Protein AF-A0A7S3YNX7-F1 (afdb_monomer_lite)

Sequence (561 aa):
MAAKLLPLALAATAALAAPSLSRTASAARVAAAPQPAWPTFSQAGVAAKTKGRVPRGVQTRSTPVVDYNRKFWVGGNWKCNGDKKAISNLITGLNEGPQIDPDIEVVCAPPIVYMDKARNELRDDFQVAAQNVGLRGTGAFTGESSASMVKDAGGQWAILGHSERRHSSAIDESDKEVAMKVKQCIDNNIKVVLCVGETLDQRKEGKTFSVVTRQLLAVAMQVSPKYWADNIVIAYEPVWAIGTGKVASAEQAQEVHEHIRNWMTNALGPRTSQYVRVVYGGSVNINTARSLSKEQDIDGFLVGGASLDAQTFLRIINSKNEPKVELDKKAVARYVLATGAQFGIITTVLYAIQKAFDFYNQPVPILLVLGLFGFLSVRSRVFSLMDNSRPKPSNVDPAFSQRLMPKWTPPPVAFPVIWSLIAVLRTMASVTAFEFAGGRLLNPALLAMLAHLSIGDTWNTINNVERRMGTAVVGVLAVLASVVAVEFAFMKTSTLAGVLLAPSVVWIGIAAALVTQIYRINNPKDGTEPLWPVQGRASAELKLPFMKYLDRLRLKTPQRA

InterPro domains:
  IPR000652 Triosephosphate isomerase [PF00121] (73-319)
  IPR000652 Triosephosphate isomerase [PS51440] (71-319)
  IPR000652 Triosephosphate isomerase [PTHR21139] (69-320)
  IPR000652 Triosephosphate isomerase [TIGR00419] (74-310)
  IPR000652 Triosephosphate isomerase [cd00311] (72-318)
  IPR004307 TspO/MBR-related protein [PF03073] (393-519)
  IPR004307 TspO/MBR-related protein [cd15904] (406-519)
  IPR013785 Aldolase-type TIM barrel [G3DSA:3.20.20.70] (55-324)
  IPR020861 Triosephosphate isomerase, active site [PS00171] (235-245)
  IPR022896 Triosephosphate isomerase, bacterial/eukaryotic [MF_00147_B] (70-319)
  IPR035990 Triosephosphate isomerase superfamily [SSF51351] (68-319)
  IPR038330 TspO/MBR-related superfamily [G3DSA:1.20.1260.100] (368-523)

Organism: NCBI:txid91324

Secondary structure (DSSP, 8-state):
-----------------------------PPPPPPPPPP-------------PPPS-----PPP-------EEEEEE--S---HHHHHHHHHHHHTSPPPPTTEEEEEE--GGGHHHHHHHS-TTEEEEES---SSSSSS-TT---HHHHHHTT--EEEES-HHHHH-TTT---HHHHHHHHHHHHHHT-EEEEEE---HHHHHTT-HHHHHHHHHHHHHTTS-GGGHHHHEEEEE--GGGSSSS----HHHHHHHHHHHHHHHHHHH-HHHHHHSEEEE-S---HHHHHHHTTSTT--EEEESGGGGSHHHHHHHHGGGTPPP--B-HHHHHHHHHHHHHHHHHHHHHHHHHHHHHHHTT-PPPHHHHHHHHHHHHHHGGGG-SS--PPPPGGG--HHHHTPPPPTTPPPTTHHHHHHHHHHHHHHHHHHHHHHHTTS-TT-HHHHHHHHHHHHHHHHHIIIIIS--HHHHHHHHHHHHHHHHHHHHHHHHH-HHHHHHHHHHHHHHHHHHHHHHHHHHHHS-TT-SS-SS-BTTS--PPP--HHHHHHHHHHTTS----

Foldseek 3Di:
DDDDDDDYDDDDDDDDDDDDDDDDDDDDDDDDDDDDDDDDDDDDDDDDDDDDDDDPDDDPPPDPPPCLQAQFEEEEAADPDDDPVLVVVLQVLQQPDDQFDPSYQYEYEDAPVCQLVSQVRHDPSYAYEHADAFLDADDDDPPGHHLLNCVVSVHQAYEFPPPCQCPPPVHNDDLLSRLSRCLRNVVNNRAYAYEFEDEPVCVVVVNTLVRRLVSVVSNCVNDALVSQLPRYAYEYEHVNQAPVVDDDALVNVLVVLVSVLVSCCVSSNNVSSSRHAYAYEGADWLVRLLRNLPRPRHSAYHYYPLSSHSVRSSSSSCSNPDPPQDFPPVQVVLLVCQLVQLLVVLLVVLVVQQVVCVVVVHFDDLVVLLVSLLCCLVPSLLSTQWDLDADDPVPDDPVNVPQDFDPPPDDPVVVVVLSVLLSNLLSVLSSLLCVLVVRRCPDPLNSLVSSLSSLVSSLSCVCRPQNQLLLNLVSLVVNLVSLVVSLVSSCVSPVSSSVSSVSVNVVSVVVSVRSVVSCVVRAPPVCPRHNGDGPPGDHTDGHGSVVVVVVVVVVPPPPPD

pLDDT: mean 82.67, std 22.37, range [26.08, 98.88]

Radius of gyration: 36.92 Å; chains: 1; bounding box: 111×92×97 Å

Structure (mmCIF, N/CA/C/O backbone):
data_AF-A0A7S3YNX7-F1
#
_entry.id   AF-A0A7S3YNX7-F1
#
loop_
_atom_site.group_PDB
_atom_site.id
_atom_site.type_symbol
_atom_site.label_atom_id
_atom_site.label_alt_id
_atom_site.label_comp_id
_atom_site.label_asym_id
_atom_site.label_entity_id
_atom_site.label_seq_id
_atom_site.pdbx_PDB_ins_code
_atom_site.Cartn_x
_atom_site.Cartn_y
_atom_site.Cartn_z
_atom_site.occupancy
_atom_site.B_iso_or_equiv
_atom_site.auth_seq_id
_atom_site.auth_comp_id
_atom_site.auth_asym_id
_atom_site.auth_atom_id
_atom_site.pdbx_PDB_model_num
ATOM 1 N N . MET A 1 1 ? 55.742 -44.832 31.341 1.00 38.59 1 MET A N 1
ATOM 2 C CA . MET A 1 1 ? 54.966 -45.006 30.093 1.00 38.59 1 MET A CA 1
ATOM 3 C C . MET A 1 1 ? 54.640 -43.609 29.582 1.00 38.59 1 MET A C 1
ATOM 5 O O . MET A 1 1 ? 53.798 -42.956 30.168 1.00 38.59 1 MET A O 1
ATOM 9 N N . ALA A 1 2 ? 55.549 -42.964 28.842 1.00 31.80 2 ALA A N 1
ATOM 10 C CA . ALA A 1 2 ? 55.669 -43.016 27.374 1.00 31.80 2 ALA A CA 1
ATOM 11 C C . ALA A 1 2 ? 54.373 -42.547 26.681 1.00 31.80 2 ALA A C 1
ATOM 13 O O . ALA A 1 2 ? 53.333 -43.129 26.942 1.00 31.80 2 ALA A O 1
ATOM 14 N N . ALA A 1 3 ? 54.335 -41.568 25.777 1.00 32.44 3 ALA A N 1
ATOM 15 C CA . ALA A 1 3 ? 55.289 -40.589 25.242 1.00 32.44 3 ALA A CA 1
ATOM 16 C C . ALA A 1 3 ? 54.413 -39.577 24.438 1.00 32.44 3 ALA A C 1
ATOM 18 O O . ALA A 1 3 ? 53.399 -39.996 23.892 1.00 32.44 3 ALA A O 1
ATOM 19 N N . LYS A 1 4 ? 54.613 -38.251 24.556 1.00 33.66 4 LYS A N 1
ATOM 20 C CA . LYS A 1 4 ? 55.324 -37.352 23.600 1.00 33.66 4 LYS A CA 1
ATOM 21 C C . LYS A 1 4 ? 54.617 -37.167 22.237 1.00 33.66 4 LYS A C 1
ATOM 23 O O . LYS A 1 4 ? 54.075 -38.125 21.723 1.00 33.66 4 LYS A O 1
ATOM 28 N N . LEU A 1 5 ? 54.666 -36.054 21.501 1.00 32.50 5 LEU A N 1
ATOM 29 C CA . LEU A 1 5 ? 55.089 -34.647 21.616 1.00 32.50 5 LEU A CA 1
ATOM 30 C C . LEU A 1 5 ? 54.745 -34.013 20.235 1.00 32.50 5 LEU A C 1
ATOM 32 O O . LEU A 1 5 ? 54.734 -34.709 19.223 1.00 32.50 5 LEU A O 1
ATOM 36 N N . LEU A 1 6 ? 54.507 -32.699 20.216 1.00 28.42 6 LEU A N 1
ATOM 37 C CA . LEU A 1 6 ? 54.620 -31.740 19.085 1.00 28.42 6 LEU A CA 1
ATOM 38 C C . LEU A 1 6 ? 56.044 -31.781 18.414 1.00 28.42 6 LEU A C 1
ATOM 40 O O . LEU A 1 6 ? 56.896 -32.488 18.951 1.00 28.42 6 LEU A O 1
ATOM 44 N N . PRO A 1 7 ? 56.484 -30.871 17.498 1.00 57.91 7 PRO A N 1
ATOM 45 C CA . PRO A 1 7 ? 55.943 -30.234 16.266 1.00 57.91 7 PRO A CA 1
ATOM 46 C C . PRO A 1 7 ? 57.016 -30.018 15.125 1.00 57.91 7 PRO A C 1
ATOM 48 O O . PRO A 1 7 ? 58.156 -30.443 15.255 1.00 57.91 7 PRO A O 1
ATOM 51 N N . LEU A 1 8 ? 56.666 -29.209 14.098 1.00 29.67 8 LEU A N 1
ATOM 52 C CA . LEU A 1 8 ? 57.493 -28.209 13.353 1.00 29.67 8 LEU A CA 1
ATOM 53 C C . LEU A 1 8 ? 58.414 -28.582 12.147 1.00 29.67 8 LEU A C 1
ATOM 55 O O . LEU A 1 8 ? 59.317 -29.399 12.246 1.00 29.67 8 LEU A O 1
ATOM 59 N N . ALA A 1 9 ? 58.255 -27.751 11.093 1.00 27.28 9 ALA A N 1
ATOM 60 C CA . ALA A 1 9 ? 59.278 -27.016 10.310 1.00 27.28 9 ALA A CA 1
ATOM 61 C C . ALA A 1 9 ? 59.733 -27.467 8.890 1.00 27.28 9 ALA A C 1
ATOM 63 O O . ALA A 1 9 ? 60.279 -28.540 8.685 1.00 27.28 9 ALA A O 1
ATOM 64 N N . LEU A 1 10 ? 59.593 -26.484 7.977 1.00 26.67 10 LEU A N 1
ATOM 65 C CA . LEU A 1 10 ? 60.480 -25.990 6.899 1.00 26.67 10 LEU A CA 1
ATOM 66 C C . LEU A 1 10 ? 60.956 -26.868 5.713 1.00 26.67 10 LEU A C 1
ATOM 68 O O . LEU A 1 10 ? 61.770 -27.768 5.845 1.00 26.67 10 LEU A O 1
ATOM 72 N N . ALA A 1 11 ? 60.540 -26.405 4.523 1.00 30.30 11 ALA A N 1
ATOM 73 C CA . ALA A 1 11 ? 61.324 -26.038 3.330 1.00 30.30 11 ALA A CA 1
ATOM 74 C C . ALA A 1 11 ? 62.590 -26.832 2.931 1.00 30.30 11 ALA A C 1
ATOM 76 O O . ALA A 1 11 ? 63.620 -26.734 3.589 1.00 30.30 11 ALA A O 1
ATOM 77 N N . ALA A 1 12 ? 62.574 -27.394 1.712 1.00 28.41 12 ALA A N 1
ATOM 78 C CA . ALA A 1 12 ? 63.730 -27.404 0.809 1.00 28.41 12 ALA A CA 1
ATOM 79 C C . ALA A 1 12 ? 63.307 -27.597 -0.663 1.00 28.41 12 ALA A C 1
ATOM 81 O O . ALA A 1 12 ? 62.471 -28.426 -1.007 1.00 28.41 12 ALA A O 1
ATOM 82 N N . THR A 1 13 ? 63.922 -26.775 -1.504 1.00 29.58 13 THR A N 1
ATOM 83 C CA . THR A 1 13 ? 63.936 -26.677 -2.969 1.00 29.58 13 THR A CA 1
ATOM 84 C C . THR A 1 13 ? 64.523 -27.894 -3.694 1.00 29.58 13 THR A C 1
ATOM 86 O O . THR A 1 13 ? 65.543 -28.405 -3.246 1.00 29.58 13 THR A O 1
ATOM 89 N N . ALA A 1 14 ? 64.021 -28.221 -4.894 1.00 29.58 14 ALA A N 1
ATOM 90 C CA . ALA A 1 14 ? 64.854 -28.616 -6.043 1.00 29.58 14 ALA A CA 1
ATOM 91 C C . ALA A 1 14 ? 64.061 -28.566 -7.363 1.00 29.58 14 ALA A C 1
ATOM 93 O O . ALA A 1 14 ? 62.943 -29.062 -7.464 1.00 29.58 14 ALA A O 1
ATOM 94 N N . ALA A 1 15 ? 64.677 -27.930 -8.357 1.00 29.03 15 ALA A N 1
ATOM 95 C CA . ALA A 1 15 ? 64.214 -27.726 -9.720 1.00 29.03 15 ALA A CA 1
ATOM 96 C C . ALA A 1 15 ? 64.307 -28.994 -10.581 1.00 29.03 15 ALA A C 1
ATOM 98 O O . ALA A 1 15 ? 65.150 -29.842 -10.313 1.00 29.03 15 ALA A O 1
ATOM 99 N N . LEU A 1 16 ? 63.538 -29.050 -11.674 1.00 30.20 16 LEU A N 1
ATOM 100 C CA . LEU A 1 16 ? 63.909 -29.743 -12.913 1.00 30.20 16 LEU A CA 1
ATOM 101 C C . LEU A 1 16 ? 63.147 -29.134 -14.104 1.00 30.20 16 LEU A C 1
ATOM 103 O O . LEU A 1 16 ? 62.058 -28.583 -13.964 1.00 30.20 16 LEU A O 1
ATOM 107 N N . ALA A 1 17 ? 63.825 -29.155 -15.245 1.00 30.20 17 ALA A N 1
ATOM 108 C CA . ALA A 1 17 ? 63.699 -28.254 -16.378 1.00 30.20 17 ALA A CA 1
ATOM 109 C C . ALA A 1 17 ? 62.591 -28.610 -17.392 1.00 30.20 17 ALA A C 1
ATOM 111 O O . ALA A 1 17 ? 62.052 -29.712 -17.406 1.00 30.20 17 ALA A O 1
ATOM 112 N N . ALA A 1 18 ? 62.303 -27.633 -18.261 1.00 31.12 18 ALA A N 1
ATOM 113 C CA . ALA A 1 18 ? 61.386 -27.671 -19.405 1.00 31.12 18 ALA A CA 1
ATOM 114 C C . ALA A 1 18 ? 61.808 -28.677 -20.514 1.00 31.12 18 ALA A C 1
ATOM 116 O O . ALA A 1 18 ? 62.906 -29.232 -20.450 1.00 31.12 18 ALA A O 1
ATOM 117 N N . PRO A 1 19 ? 60.989 -28.868 -21.575 1.00 38.97 19 PRO A N 1
ATOM 118 C CA . PRO A 1 19 ? 61.094 -27.939 -22.702 1.00 38.97 19 PRO A CA 1
ATOM 119 C C . PRO A 1 19 ? 59.775 -27.537 -23.391 1.00 38.97 19 PRO A C 1
ATOM 121 O O . PRO A 1 19 ? 58.735 -28.185 -23.331 1.00 38.97 19 PRO A O 1
ATOM 124 N N . SER A 1 20 ? 59.916 -26.410 -24.080 1.00 30.67 20 SER A N 1
ATOM 125 C CA . SER A 1 20 ? 59.028 -25.703 -24.996 1.00 30.67 20 SER A CA 1
ATOM 126 C C . SER A 1 20 ? 58.493 -26.517 -26.177 1.00 30.67 20 SER A C 1
ATOM 128 O O . SER A 1 20 ? 59.260 -27.210 -26.843 1.00 30.67 20 SER A O 1
ATOM 130 N N . LEU A 1 21 ? 57.243 -26.247 -26.569 1.00 31.53 21 LEU A N 1
ATOM 131 C CA . LEU A 1 21 ? 56.793 -26.358 -27.959 1.00 31.53 21 LEU A CA 1
ATOM 132 C C . LEU A 1 21 ? 56.026 -25.096 -28.364 1.00 31.53 21 LEU A C 1
ATOM 134 O O . LEU A 1 21 ? 54.931 -24.810 -27.884 1.00 31.53 21 LEU A O 1
ATOM 138 N N . SER A 1 22 ? 56.651 -24.342 -29.260 1.00 30.77 22 SER A N 1
ATOM 139 C CA . SER A 1 22 ? 56.085 -23.238 -30.018 1.00 30.77 22 SER A CA 1
ATOM 140 C C . SER A 1 22 ? 55.166 -23.772 -31.122 1.00 30.77 22 SER A C 1
ATOM 142 O O . SER A 1 22 ? 55.531 -24.670 -31.881 1.00 30.77 22 SER A O 1
ATOM 144 N N . ARG A 1 23 ? 53.980 -23.177 -31.268 1.00 33.12 23 ARG A N 1
ATOM 145 C CA . ARG A 1 23 ? 53.246 -23.172 -32.539 1.00 33.12 23 ARG A CA 1
ATOM 146 C C . ARG A 1 23 ? 52.858 -21.745 -32.883 1.00 33.12 23 ARG A C 1
ATOM 148 O O . ARG A 1 23 ? 52.056 -21.109 -32.210 1.00 33.12 23 ARG A O 1
ATOM 155 N N . THR A 1 24 ? 53.491 -21.267 -33.941 1.00 32.78 24 THR A N 1
ATOM 156 C CA . THR A 1 24 ? 53.178 -20.060 -34.689 1.00 32.78 24 THR A CA 1
ATOM 157 C C . THR A 1 24 ? 51.847 -20.240 -35.421 1.00 32.78 24 THR A C 1
ATOM 159 O O . THR A 1 24 ? 51.632 -21.246 -36.094 1.00 32.78 24 THR A O 1
ATOM 162 N N . ALA A 1 25 ? 50.959 -19.251 -35.327 1.00 31.27 25 ALA A N 1
ATOM 163 C CA . ALA A 1 25 ? 49.842 -19.096 -36.250 1.00 31.27 25 ALA A CA 1
ATOM 164 C C . ALA A 1 25 ? 49.712 -17.618 -36.636 1.00 31.27 25 ALA A C 1
ATOM 166 O O . ALA A 1 25 ? 49.704 -16.722 -35.797 1.00 31.27 25 ALA A O 1
ATOM 167 N N . SER A 1 26 ? 49.702 -17.422 -37.949 1.00 28.83 26 SER A N 1
ATOM 168 C CA . SER A 1 26 ? 49.792 -16.183 -38.712 1.00 28.83 26 SER A CA 1
ATOM 169 C C . SER A 1 26 ? 48.706 -15.155 -38.369 1.00 28.83 26 SER A C 1
ATOM 171 O O . SER A 1 26 ? 47.518 -15.473 -38.351 1.00 28.83 26 SER A O 1
ATOM 173 N N . ALA A 1 27 ? 49.120 -13.903 -38.161 1.00 28.39 27 ALA A N 1
ATOM 174 C CA . ALA A 1 27 ? 48.239 -12.746 -38.065 1.00 28.39 27 ALA A CA 1
ATOM 175 C C . ALA A 1 27 ? 47.921 -12.212 -39.473 1.00 28.39 27 ALA A C 1
ATOM 177 O O . ALA A 1 27 ? 48.724 -11.501 -40.078 1.00 28.39 27 ALA A O 1
ATOM 178 N N . ALA A 1 28 ? 46.729 -12.520 -39.984 1.00 30.48 28 ALA A N 1
ATOM 179 C CA . ALA A 1 28 ? 46.165 -11.826 -41.137 1.00 30.48 28 ALA A CA 1
ATOM 180 C C . ALA A 1 28 ? 45.546 -10.495 -40.673 1.00 30.48 28 ALA A C 1
ATOM 182 O O . ALA A 1 28 ? 44.532 -10.469 -39.975 1.00 30.48 28 ALA A O 1
ATOM 183 N N . ARG A 1 29 ? 46.176 -9.375 -41.051 1.00 31.52 29 ARG A N 1
ATOM 184 C CA . ARG A 1 29 ? 45.621 -8.022 -40.908 1.00 31.52 29 ARG A CA 1
ATOM 185 C C . ARG A 1 29 ? 44.409 -7.874 -41.830 1.00 31.52 29 ARG A C 1
ATOM 187 O O . ARG A 1 29 ? 44.570 -7.859 -43.046 1.00 31.52 29 ARG A O 1
ATOM 194 N N . VAL A 1 30 ? 43.224 -7.686 -41.256 1.00 31.33 30 VAL A N 1
ATOM 195 C CA . VAL A 1 30 ? 42.068 -7.118 -41.964 1.00 31.33 30 VAL A CA 1
ATOM 196 C C . VAL A 1 30 ? 41.995 -5.638 -41.600 1.00 31.33 30 VAL A C 1
ATOM 198 O O . VAL A 1 30 ? 41.881 -5.280 -40.429 1.00 31.33 30 VAL A O 1
ATOM 201 N N . ALA A 1 31 ? 42.140 -4.782 -42.609 1.00 30.16 31 ALA A N 1
ATOM 202 C CA . ALA A 1 31 ? 42.066 -3.334 -42.482 1.00 30.16 31 ALA A CA 1
ATOM 203 C C . ALA A 1 31 ? 40.665 -2.898 -42.017 1.00 30.16 31 ALA A C 1
ATOM 205 O O . ALA A 1 31 ? 39.657 -3.292 -42.602 1.00 30.16 31 ALA A O 1
ATOM 206 N N . ALA A 1 32 ? 40.608 -2.075 -40.969 1.00 30.06 32 ALA A N 1
ATOM 207 C CA . ALA A 1 32 ? 39.379 -1.437 -40.519 1.00 30.06 32 ALA A CA 1
ATOM 208 C C . ALA A 1 32 ? 38.993 -0.306 -41.488 1.00 30.06 32 ALA A C 1
ATOM 210 O O . ALA A 1 32 ? 39.790 0.595 -41.745 1.00 30.06 32 ALA A O 1
ATOM 211 N N . ALA A 1 33 ? 37.770 -0.353 -42.016 1.00 32.75 33 ALA A N 1
ATOM 212 C CA . ALA A 1 33 ? 37.180 0.744 -42.779 1.00 32.75 33 ALA A CA 1
ATOM 213 C C . ALA A 1 33 ? 36.922 1.969 -41.869 1.00 32.75 33 ALA A C 1
ATOM 215 O O . ALA A 1 33 ? 36.599 1.789 -40.688 1.00 32.75 33 ALA A O 1
ATOM 216 N N . PRO A 1 34 ? 37.042 3.210 -42.379 1.00 30.83 34 PRO A N 1
ATOM 217 C CA . PRO A 1 34 ? 36.861 4.412 -41.571 1.00 30.83 34 PRO A CA 1
ATOM 218 C C . PRO A 1 34 ? 35.393 4.586 -41.148 1.00 30.83 34 PRO A C 1
ATOM 220 O O . PRO A 1 34 ? 34.471 4.451 -41.951 1.00 30.83 34 PRO A O 1
ATOM 223 N N . GLN A 1 35 ? 35.186 4.894 -39.866 1.00 34.47 35 GLN A N 1
ATOM 224 C CA . GLN A 1 35 ? 33.889 5.262 -39.286 1.00 34.47 35 GLN A CA 1
ATOM 225 C C . GLN A 1 35 ? 33.427 6.620 -39.856 1.00 34.47 35 GLN A C 1
ATOM 227 O O . GLN A 1 35 ? 34.245 7.543 -39.910 1.00 34.47 35 GLN A O 1
ATOM 232 N N . PRO A 1 36 ? 32.150 6.804 -40.239 1.00 30.03 36 PRO A N 1
ATOM 233 C CA . PRO A 1 36 ? 31.639 8.125 -40.585 1.00 30.03 36 PRO A CA 1
ATOM 234 C C . PRO A 1 36 ? 31.543 9.002 -39.327 1.00 30.03 36 PRO A C 1
ATOM 236 O O . PRO A 1 36 ? 31.086 8.561 -38.271 1.00 30.03 36 PRO A O 1
ATOM 239 N N . ALA A 1 37 ? 32.000 10.249 -39.442 1.00 30.44 37 ALA A N 1
ATOM 240 C CA . ALA A 1 37 ? 31.984 11.230 -38.365 1.00 30.44 37 ALA A CA 1
ATOM 241 C C . ALA A 1 37 ? 30.549 11.599 -37.944 1.00 30.44 37 ALA A C 1
ATOM 243 O O . ALA A 1 37 ? 29.666 11.798 -38.778 1.00 30.44 37 ALA A O 1
ATOM 244 N N . TRP A 1 38 ? 30.340 11.716 -36.632 1.00 26.08 38 TRP A N 1
ATOM 245 C CA . TRP A 1 38 ? 29.109 12.207 -36.014 1.00 26.08 38 TRP A CA 1
ATOM 246 C C . TRP A 1 38 ? 28.937 13.711 -36.295 1.00 26.08 38 TRP A C 1
ATOM 248 O O . TRP A 1 38 ? 29.883 14.463 -36.053 1.00 26.08 38 TRP A O 1
ATOM 258 N N . PRO A 1 39 ? 27.771 14.195 -36.762 1.00 28.27 39 PRO A N 1
ATOM 259 C CA . PRO A 1 39 ? 27.557 15.628 -36.928 1.00 28.27 39 PRO A CA 1
ATOM 260 C C . PRO A 1 39 ? 27.397 16.306 -35.560 1.00 28.27 39 PRO A C 1
ATOM 262 O O . PRO A 1 39 ? 26.488 15.995 -34.790 1.00 28.27 39 PRO A O 1
ATOM 265 N N . THR A 1 40 ? 28.275 17.262 -35.258 1.00 27.09 40 THR A N 1
ATOM 266 C CA . THR A 1 40 ? 28.111 18.194 -34.138 1.00 27.09 40 THR A CA 1
ATOM 267 C C . THR A 1 40 ? 27.060 19.237 -34.501 1.00 27.09 40 THR A C 1
ATOM 269 O O . THR A 1 40 ? 27.297 20.085 -35.360 1.00 27.09 40 THR A O 1
ATOM 272 N N . PHE A 1 41 ? 25.902 19.203 -33.843 1.00 29.27 41 PHE A N 1
ATOM 273 C CA . PHE A 1 41 ? 24.924 20.285 -33.945 1.00 29.27 41 PHE A CA 1
ATOM 274 C C . PHE A 1 41 ? 25.374 21.472 -33.087 1.00 29.27 41 PHE A C 1
ATOM 276 O O . PHE A 1 41 ? 25.408 21.392 -31.859 1.00 29.27 41 PHE A O 1
ATOM 283 N N . SER A 1 42 ? 25.724 22.581 -33.741 1.00 27.89 42 SER A N 1
ATOM 284 C CA . SER A 1 42 ? 25.973 23.865 -33.088 1.00 27.89 42 SER A CA 1
ATOM 285 C C . SER A 1 42 ? 24.655 24.482 -32.620 1.00 27.89 42 SER A C 1
ATOM 287 O O . SER A 1 42 ? 23.747 24.691 -33.426 1.00 27.89 42 SER A O 1
ATOM 289 N N . GLN A 1 43 ? 24.563 24.836 -31.339 1.00 33.00 43 GLN A N 1
ATOM 290 C CA . GLN A 1 43 ? 23.529 25.746 -30.855 1.00 33.00 43 GLN A CA 1
ATOM 291 C C . GLN A 1 43 ? 23.813 27.156 -31.385 1.00 33.00 43 GLN A C 1
ATOM 293 O O . GLN A 1 43 ? 24.715 27.834 -30.899 1.00 33.00 43 GLN A O 1
ATOM 298 N N . ALA A 1 44 ? 23.045 27.611 -32.371 1.00 27.25 44 ALA A N 1
ATOM 299 C CA . ALA A 1 44 ? 23.024 29.015 -32.759 1.00 27.25 44 ALA A CA 1
ATOM 300 C C . ALA A 1 44 ? 21.635 29.399 -33.278 1.00 27.25 44 ALA A C 1
ATOM 302 O O . ALA A 1 44 ? 21.158 28.828 -34.255 1.00 27.25 44 ALA A O 1
ATOM 303 N N . GLY A 1 45 ? 21.016 30.398 -32.639 1.00 26.20 45 GLY A N 1
ATOM 304 C CA . GLY A 1 45 ? 19.974 31.207 -33.273 1.00 26.20 45 GLY A CA 1
ATOM 305 C C . GLY A 1 45 ? 18.679 31.399 -32.487 1.00 26.20 45 GLY A C 1
ATOM 306 O O . GLY A 1 45 ? 17.629 30.961 -32.939 1.00 26.20 45 GLY A O 1
ATOM 307 N N . VAL A 1 46 ? 18.708 32.150 -31.381 1.00 29.77 46 VAL A N 1
ATOM 308 C CA . VAL A 1 46 ? 17.522 32.908 -30.938 1.00 29.77 46 VAL A CA 1
ATOM 309 C C . VAL A 1 46 ? 17.936 34.347 -30.661 1.00 29.77 46 VAL A C 1
ATOM 311 O O . VAL A 1 46 ? 18.381 34.680 -29.569 1.00 29.77 46 VAL A O 1
ATOM 314 N N . ALA A 1 47 ? 17.792 35.205 -31.670 1.00 31.31 47 ALA A N 1
ATOM 315 C CA . ALA A 1 47 ? 17.657 36.648 -31.491 1.00 31.31 47 ALA A CA 1
ATOM 316 C C . ALA A 1 47 ? 17.103 37.276 -32.778 1.00 31.31 47 ALA A C 1
ATOM 318 O O . ALA A 1 47 ? 17.853 37.650 -33.674 1.00 31.31 47 ALA A O 1
ATOM 319 N N . ALA A 1 48 ? 15.782 37.436 -32.858 1.00 29.20 48 ALA A N 1
ATOM 320 C CA . ALA A 1 48 ? 15.161 38.355 -33.806 1.00 29.20 48 ALA A CA 1
ATOM 321 C C . ALA A 1 48 ? 14.119 39.200 -33.066 1.00 29.20 48 ALA A C 1
ATOM 323 O O . ALA A 1 48 ? 13.039 38.737 -32.708 1.00 29.20 48 ALA A O 1
ATOM 324 N N . LYS A 1 49 ? 14.486 40.459 -32.803 1.00 33.38 49 LYS A N 1
ATOM 325 C CA . LYS A 1 49 ? 13.586 41.514 -32.329 1.00 33.38 49 LYS A CA 1
ATOM 326 C C . LYS A 1 49 ? 12.620 41.876 -33.455 1.00 33.38 49 LYS A C 1
ATOM 328 O O . LYS A 1 49 ? 13.065 42.322 -34.506 1.00 33.38 49 LYS A O 1
ATOM 333 N N . THR A 1 50 ? 11.319 41.825 -33.196 1.00 31.17 50 THR A N 1
ATOM 33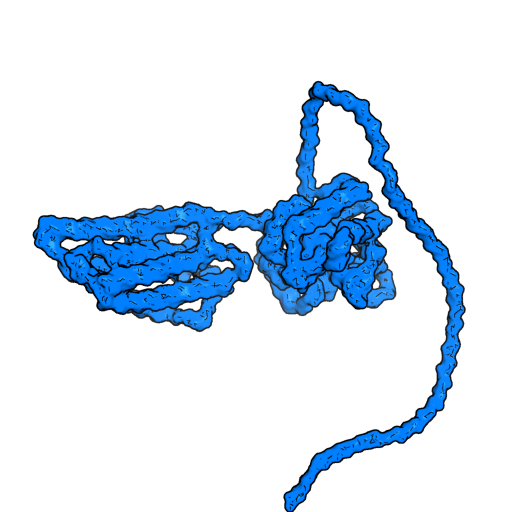4 C CA . THR A 1 50 ? 10.331 42.588 -33.970 1.00 31.17 50 THR A CA 1
ATOM 335 C C . THR A 1 50 ? 9.427 43.365 -33.017 1.00 31.17 50 THR A C 1
ATOM 337 O O . THR A 1 50 ? 8.742 42.816 -32.160 1.00 31.17 50 THR A O 1
ATOM 340 N N . LYS A 1 51 ? 9.484 44.697 -33.135 1.00 34.69 51 LYS A N 1
ATOM 341 C CA . LYS A 1 51 ? 8.523 45.627 -32.538 1.00 34.69 51 LYS A CA 1
ATOM 342 C C . LYS A 1 51 ? 7.282 45.625 -33.433 1.00 34.69 51 LYS A C 1
ATOM 344 O O . LYS A 1 51 ? 7.372 46.051 -34.579 1.00 34.69 51 LYS A O 1
ATOM 349 N N . GLY A 1 52 ? 6.145 45.176 -32.909 1.00 31.23 52 GLY A N 1
ATOM 350 C CA . GLY A 1 52 ? 4.858 45.187 -33.605 1.00 31.23 52 GLY A CA 1
ATOM 351 C C . GLY A 1 52 ? 3.709 45.356 -32.614 1.00 31.23 52 GLY A C 1
ATOM 352 O O . GLY A 1 52 ? 3.623 44.650 -31.617 1.00 31.23 52 GLY A O 1
ATOM 353 N N . ARG A 1 53 ? 2.871 46.357 -32.867 1.00 31.89 53 ARG A N 1
ATOM 354 C CA . ARG A 1 53 ? 1.760 46.849 -32.040 1.00 31.89 53 ARG A CA 1
ATOM 355 C C . ARG A 1 53 ? 0.626 45.808 -31.982 1.00 31.89 53 ARG A C 1
ATOM 357 O O . ARG A 1 53 ? 0.168 45.364 -33.028 1.00 31.89 53 ARG A O 1
ATOM 364 N N . VAL A 1 54 ? 0.160 45.445 -30.784 1.00 28.33 54 VAL A N 1
ATOM 365 C CA . VAL A 1 54 ? -0.936 44.474 -30.574 1.00 28.33 54 VAL A CA 1
ATOM 366 C C . VAL A 1 54 ? -2.301 45.154 -30.784 1.00 28.33 54 VAL A C 1
ATOM 368 O O . VAL A 1 54 ? -2.576 46.135 -30.087 1.00 28.33 54 VAL A O 1
ATOM 371 N N . PRO A 1 55 ? -3.188 44.666 -31.675 1.00 30.77 55 PRO A N 1
ATOM 372 C CA . PRO A 1 55 ? -4.587 45.074 -31.680 1.00 30.77 55 PRO A CA 1
ATOM 373 C C . PRO A 1 55 ? -5.372 44.289 -30.618 1.00 30.77 55 PRO A C 1
ATOM 375 O O . PRO A 1 55 ? -5.228 43.075 -30.476 1.00 30.77 55 PRO A O 1
ATOM 378 N N . ARG A 1 56 ? -6.211 44.995 -29.851 1.00 36.72 56 ARG A N 1
ATOM 379 C CA . ARG A 1 56 ? -7.144 44.398 -28.885 1.00 36.72 56 ARG A CA 1
ATOM 380 C C . ARG A 1 56 ? -8.280 43.700 -29.633 1.00 36.72 56 ARG A C 1
ATOM 382 O O . ARG A 1 56 ? -8.933 44.335 -30.453 1.00 36.72 56 ARG A O 1
ATOM 389 N N . GLY A 1 57 ? -8.558 42.449 -29.265 1.00 42.12 57 GLY A N 1
ATOM 390 C CA . GLY A 1 57 ? -9.807 41.767 -29.615 1.00 42.12 57 GLY A CA 1
ATOM 391 C C . GLY A 1 57 ? -9.638 40.520 -30.477 1.00 42.12 57 GLY A C 1
ATOM 392 O O . GLY A 1 57 ? -10.127 40.482 -31.597 1.00 42.12 57 GLY A O 1
ATOM 393 N N . VAL A 1 58 ? -9.012 39.474 -29.936 1.00 31.75 58 VAL A N 1
ATOM 394 C CA . VAL A 1 58 ? -9.247 38.097 -30.392 1.00 31.75 58 VAL A CA 1
ATOM 395 C C . VAL A 1 58 ? -9.476 37.262 -29.139 1.00 31.75 58 VAL A C 1
ATOM 397 O O . VAL A 1 58 ? -8.559 37.058 -28.348 1.00 31.75 58 VAL A O 1
ATOM 400 N N . GLN A 1 59 ? -10.720 36.834 -28.919 1.00 32.81 59 GLN A N 1
ATOM 401 C CA . GLN A 1 59 ? -11.014 35.789 -27.944 1.00 32.81 59 GLN A CA 1
ATOM 402 C C . GLN A 1 59 ? -10.257 34.537 -28.390 1.00 32.81 59 GLN A C 1
ATOM 404 O O . GLN A 1 59 ? -10.559 33.959 -29.434 1.00 32.81 59 GLN A O 1
ATOM 409 N N . THR A 1 60 ? -9.255 34.127 -27.618 1.00 29.33 60 THR A N 1
ATOM 410 C CA . THR A 1 60 ? -8.620 32.824 -27.793 1.00 29.33 60 THR A CA 1
ATOM 411 C C . THR A 1 60 ? -9.675 31.770 -27.487 1.00 29.33 60 THR A C 1
ATOM 413 O O . THR A 1 60 ? -9.993 31.530 -26.323 1.00 29.33 60 THR A O 1
ATOM 416 N N . ARG A 1 61 ? -10.246 31.155 -28.529 1.00 31.97 61 ARG A N 1
ATOM 417 C CA . ARG A 1 61 ? -10.892 29.850 -28.381 1.00 31.97 61 ARG A CA 1
ATOM 418 C C . ARG A 1 61 ? -9.847 28.938 -27.750 1.00 31.97 61 ARG A C 1
ATOM 420 O O . ARG A 1 61 ? -8.820 28.673 -28.372 1.00 31.97 61 ARG A O 1
ATOM 427 N N . SER A 1 62 ? -10.085 28.528 -26.509 1.00 31.89 62 SER A N 1
ATOM 428 C CA . SER A 1 62 ? -9.332 27.455 -25.879 1.00 31.89 62 SER A CA 1
ATOM 429 C C . SER A 1 62 ? -9.348 26.270 -26.837 1.00 31.89 62 SER A C 1
ATOM 431 O O . SER A 1 62 ? -10.408 25.804 -27.258 1.00 31.89 62 SER A O 1
ATOM 433 N N . THR A 1 63 ? -8.166 25.825 -27.254 1.00 29.30 63 THR A N 1
ATOM 434 C CA . THR A 1 63 ? -8.036 24.547 -27.944 1.00 29.30 63 THR A CA 1
ATOM 435 C C . THR A 1 63 ? -8.650 23.479 -27.042 1.00 29.30 63 THR A C 1
ATOM 437 O O . THR A 1 63 ? -8.339 23.468 -25.847 1.00 29.30 63 THR A O 1
ATOM 440 N N . PRO A 1 64 ? -9.537 22.611 -27.557 1.00 28.31 64 PRO A N 1
ATOM 441 C CA . PRO A 1 64 ? -10.087 21.535 -26.752 1.00 28.31 64 PRO A CA 1
ATOM 442 C C . PRO A 1 64 ? -8.919 20.676 -26.264 1.00 28.31 64 PRO A C 1
ATOM 444 O O . PRO A 1 64 ? -8.123 20.184 -27.067 1.00 28.31 64 PRO A O 1
ATOM 447 N N . VAL A 1 65 ? -8.788 20.544 -24.944 1.00 33.41 65 VAL A N 1
ATOM 448 C CA . VAL A 1 65 ? -7.905 19.554 -24.330 1.00 33.41 65 VAL A CA 1
ATOM 449 C C . VAL A 1 65 ? -8.514 18.204 -24.683 1.00 33.41 65 VAL A C 1
ATOM 451 O O . VAL A 1 65 ? -9.502 17.785 -24.088 1.00 33.41 65 VAL A O 1
ATOM 454 N N . VAL A 1 66 ? -7.995 17.570 -25.730 1.00 33.78 66 VAL A N 1
ATOM 455 C CA . VAL A 1 66 ? -8.270 16.158 -25.982 1.00 33.78 66 VAL A CA 1
ATOM 456 C C . VAL A 1 66 ? -7.631 15.409 -24.816 1.00 33.78 66 VAL A C 1
ATOM 458 O O . VAL A 1 66 ? -6.429 15.539 -24.588 1.00 33.78 66 VAL A O 1
ATOM 461 N N . ASP A 1 67 ? -8.443 14.701 -24.038 1.00 39.81 67 ASP A N 1
ATOM 462 C CA . ASP A 1 67 ? -7.966 13.860 -22.946 1.00 39.81 67 ASP A CA 1
ATOM 463 C C . ASP A 1 67 ? -7.249 12.644 -23.549 1.00 39.81 67 ASP A C 1
ATOM 465 O O . ASP A 1 67 ? -7.862 11.660 -23.968 1.00 39.81 67 ASP A O 1
ATOM 469 N N . TYR A 1 68 ? -5.932 12.761 -23.708 1.00 53.66 68 TYR A N 1
ATOM 470 C CA . TYR A 1 68 ? -5.077 11.669 -24.155 1.00 53.66 68 TYR A CA 1
ATOM 471 C C . TYR A 1 68 ? -4.868 10.717 -22.977 1.00 53.66 68 TYR A C 1
ATOM 473 O O . TYR A 1 68 ? -3.885 10.827 -22.241 1.00 53.66 68 TYR A O 1
ATOM 481 N N . ASN A 1 69 ? -5.822 9.808 -22.771 1.00 67.62 69 ASN A N 1
ATOM 482 C CA . ASN A 1 69 ? -5.814 8.925 -21.611 1.00 67.62 69 ASN A CA 1
ATOM 483 C C . ASN A 1 69 ? -4.712 7.855 -21.743 1.00 67.62 69 ASN A C 1
ATOM 485 O O . ASN A 1 69 ? -4.881 6.823 -22.399 1.00 67.62 69 ASN A O 1
ATOM 489 N N . ARG A 1 70 ? -3.551 8.115 -21.131 1.00 88.31 70 ARG A N 1
ATOM 490 C CA . ARG A 1 70 ? -2.482 7.126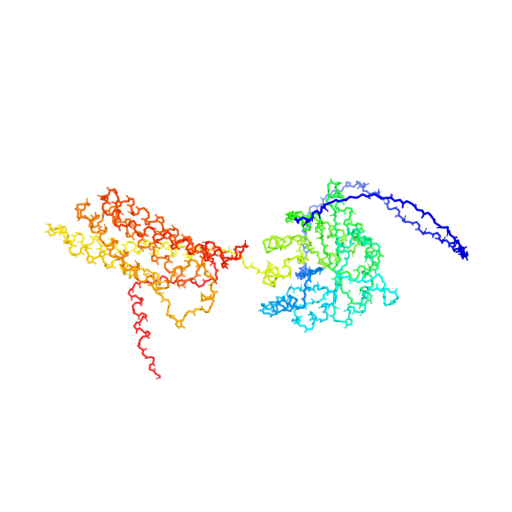 -20.955 1.00 88.31 70 ARG A CA 1
ATOM 491 C C . ARG A 1 70 ? -2.917 6.138 -19.878 1.00 88.31 70 ARG A C 1
ATOM 493 O O . ARG A 1 70 ? -3.013 6.500 -18.703 1.00 88.31 70 ARG A O 1
ATOM 500 N N . LYS A 1 71 ? -3.152 4.883 -20.276 1.00 91.50 71 LYS A N 1
ATOM 501 C CA . LYS A 1 71 ? -3.405 3.797 -19.319 1.00 91.50 71 LYS A CA 1
ATOM 502 C C . LYS A 1 71 ? -2.273 3.729 -18.306 1.00 91.50 71 LYS A C 1
ATOM 504 O O . LYS A 1 71 ? -1.099 3.805 -18.683 1.00 91.50 71 LYS A O 1
ATOM 509 N N . PHE A 1 72 ? -2.640 3.581 -17.038 1.00 95.25 72 PHE A N 1
ATOM 510 C CA . PHE A 1 72 ? -1.656 3.443 -15.974 1.00 95.25 72 PHE A CA 1
ATOM 511 C C . PHE A 1 72 ? -0.902 2.130 -16.180 1.00 95.25 72 PHE A C 1
ATOM 513 O O . PHE A 1 72 ? -1.517 1.122 -16.513 1.00 95.25 72 PHE A O 1
ATOM 520 N N . TRP A 1 73 ? 0.417 2.130 -16.035 1.00 97.44 73 TRP A N 1
ATOM 521 C CA . TRP A 1 73 ? 1.233 0.956 -16.343 1.00 97.44 73 TRP A CA 1
ATOM 522 C C . TRP A 1 73 ? 2.045 0.524 -15.128 1.00 97.44 73 TRP A C 1
ATOM 524 O O . TRP A 1 73 ? 2.778 1.325 -14.553 1.00 97.44 73 TRP A O 1
ATOM 534 N N . VAL A 1 74 ? 1.937 -0.742 -14.725 1.00 98.31 74 VAL A N 1
ATOM 535 C CA . VAL A 1 74 ? 2.653 -1.266 -13.555 1.00 98.31 74 VAL A CA 1
ATOM 536 C C . VAL A 1 74 ? 3.400 -2.546 -13.913 1.00 98.31 74 VAL A C 1
ATOM 538 O O . VAL A 1 74 ? 2.813 -3.601 -14.141 1.00 98.31 74 VAL A O 1
ATOM 541 N N . GLY A 1 75 ? 4.726 -2.453 -13.932 1.00 98.44 75 GLY A N 1
ATOM 542 C CA . GLY A 1 75 ? 5.640 -3.565 -14.147 1.00 98.44 75 GLY A CA 1
ATOM 543 C C . GLY A 1 75 ? 6.191 -4.112 -12.833 1.00 98.44 75 GLY A C 1
ATOM 544 O O . GLY A 1 75 ? 6.621 -3.340 -11.983 1.00 98.44 75 GLY A O 1
ATOM 545 N N . GLY A 1 76 ? 6.239 -5.430 -12.665 1.00 98.44 76 GLY A N 1
ATOM 546 C CA . GLY A 1 76 ? 6.941 -6.108 -11.575 1.00 98.44 76 GLY A CA 1
ATOM 547 C C . GLY A 1 76 ? 8.229 -6.746 -12.085 1.00 98.44 76 GLY A C 1
ATOM 548 O O . GLY A 1 76 ? 8.178 -7.809 -12.700 1.00 98.44 76 GLY A O 1
ATOM 549 N N . ASN A 1 77 ? 9.379 -6.114 -11.845 1.00 98.50 77 ASN A N 1
ATOM 550 C CA . ASN A 1 77 ? 10.689 -6.676 -12.167 1.00 98.50 77 ASN A CA 1
ATOM 551 C C . ASN A 1 77 ? 11.175 -7.572 -11.023 1.00 98.50 77 ASN A C 1
ATOM 553 O O . ASN A 1 77 ? 11.699 -7.083 -10.018 1.00 98.50 77 ASN A O 1
ATOM 557 N N . TRP A 1 78 ? 11.037 -8.890 -11.189 1.00 98.25 78 TRP A N 1
ATOM 558 C CA . TRP A 1 78 ? 11.428 -9.861 -10.162 1.00 98.25 78 TRP A CA 1
ATOM 559 C C . TRP A 1 78 ? 12.949 -9.995 -10.028 1.00 98.25 78 TRP A C 1
ATOM 561 O O . TRP A 1 78 ? 13.433 -10.539 -9.035 1.00 98.25 78 TRP A O 1
ATOM 571 N N . LYS A 1 79 ? 13.716 -9.455 -10.986 1.00 97.12 79 LYS A N 1
ATOM 572 C CA . LYS A 1 79 ? 15.181 -9.543 -11.062 1.00 97.12 79 LYS A CA 1
ATOM 573 C C . LYS A 1 79 ? 15.654 -10.996 -10.938 1.00 97.12 79 LYS A C 1
ATOM 575 O O . LYS A 1 79 ? 14.921 -11.920 -11.282 1.00 97.12 79 LYS A O 1
ATOM 580 N N . CYS A 1 80 ? 16.863 -11.217 -10.432 1.00 96.75 80 CYS A N 1
ATOM 581 C CA . CYS A 1 80 ? 17.401 -12.547 -10.155 1.00 96.75 80 CYS A CA 1
ATOM 582 C C . CYS A 1 80 ? 16.880 -13.099 -8.808 1.00 96.75 80 CYS A C 1
ATOM 584 O O . CYS A 1 80 ? 17.653 -13.275 -7.870 1.00 96.75 80 CYS A O 1
ATOM 586 N N . ASN A 1 81 ? 15.566 -13.322 -8.682 1.00 97.81 81 ASN A N 1
ATOM 587 C CA . ASN A 1 81 ? 14.949 -13.881 -7.471 1.00 97.81 81 ASN A CA 1
ATOM 588 C C . ASN A 1 81 ? 14.010 -15.050 -7.782 1.00 97.81 81 ASN A C 1
ATOM 590 O O . ASN A 1 81 ? 13.376 -15.102 -8.835 1.00 97.81 81 ASN A O 1
ATOM 594 N N . GLY A 1 82 ? 13.868 -15.935 -6.794 1.00 95.00 82 GLY A N 1
ATOM 595 C CA . GLY A 1 82 ? 12.866 -16.994 -6.772 1.00 95.00 82 GLY A CA 1
ATOM 596 C C . GLY A 1 82 ? 13.412 -18.397 -7.039 1.00 95.00 82 GLY A C 1
ATOM 597 O O . GLY A 1 82 ? 14.374 -18.611 -7.775 1.00 95.00 82 GLY A O 1
ATOM 598 N N . ASP A 1 83 ? 12.731 -19.366 -6.442 1.00 96.75 83 ASP A N 1
ATOM 599 C CA . ASP A 1 83 ? 12.778 -20.781 -6.796 1.00 96.75 83 ASP A CA 1
ATOM 600 C C . ASP A 1 83 ? 11.387 -21.229 -7.284 1.00 96.75 83 ASP A C 1
ATOM 602 O O . ASP A 1 83 ? 10.422 -20.461 -7.236 1.00 96.75 83 ASP A O 1
ATOM 606 N N . LYS A 1 84 ? 11.245 -22.483 -7.732 1.00 96.69 84 LYS A N 1
ATOM 607 C CA . LYS A 1 84 ? 9.951 -23.003 -8.218 1.00 96.69 84 LYS A CA 1
ATOM 608 C C . LYS A 1 84 ? 8.806 -22.799 -7.217 1.00 96.69 84 LYS A C 1
ATOM 610 O O . LYS A 1 84 ? 7.691 -22.490 -7.639 1.00 96.69 84 LYS A O 1
ATOM 615 N N . LYS A 1 85 ? 9.055 -22.973 -5.915 1.00 97.44 85 LYS A N 1
ATOM 616 C CA . LYS A 1 85 ? 8.036 -22.842 -4.866 1.00 97.44 85 LYS A CA 1
ATOM 617 C C . LYS A 1 85 ? 7.687 -21.375 -4.637 1.00 97.44 85 LYS A C 1
ATOM 619 O O . LYS A 1 85 ? 6.510 -21.037 -4.628 1.00 97.44 85 LYS A O 1
ATOM 624 N N . ALA A 1 86 ? 8.688 -20.508 -4.500 1.00 96.44 86 ALA A N 1
ATOM 625 C CA . ALA A 1 86 ? 8.488 -19.074 -4.317 1.00 96.44 86 ALA A CA 1
ATOM 626 C C . ALA A 1 86 ? 7.724 -18.453 -5.497 1.00 96.44 86 ALA A C 1
ATOM 628 O O . ALA A 1 86 ? 6.766 -17.717 -5.279 1.00 96.44 86 ALA A O 1
ATOM 629 N N . ILE A 1 87 ? 8.085 -18.814 -6.733 1.00 98.06 87 ILE A N 1
ATOM 630 C CA . ILE A 1 87 ? 7.398 -18.354 -7.946 1.00 98.06 87 ILE A CA 1
ATOM 631 C C . ILE A 1 87 ? 5.954 -18.867 -7.991 1.00 98.06 87 ILE A C 1
ATOM 633 O O . ILE A 1 87 ? 5.047 -18.088 -8.263 1.00 98.06 87 ILE A O 1
ATOM 637 N N . SER A 1 88 ? 5.715 -20.145 -7.666 1.00 97.56 88 SER A N 1
ATOM 638 C CA . SER A 1 88 ? 4.349 -20.698 -7.623 1.00 97.56 88 SER A CA 1
ATOM 639 C C . SER A 1 88 ? 3.483 -19.991 -6.576 1.00 97.56 88 SER A C 1
ATOM 641 O O . SER A 1 88 ? 2.333 -19.659 -6.851 1.00 97.56 88 SER A O 1
ATOM 643 N N . ASN A 1 89 ? 4.039 -19.711 -5.394 1.00 96.62 89 ASN A N 1
ATOM 644 C CA . ASN A 1 89 ? 3.338 -18.983 -4.338 1.00 96.62 89 ASN A CA 1
ATOM 645 C C . ASN A 1 89 ? 3.018 -17.541 -4.756 1.00 96.62 89 ASN A C 1
ATOM 647 O O . ASN A 1 89 ? 1.914 -17.067 -4.503 1.00 96.62 89 ASN A O 1
ATOM 651 N N . LEU A 1 90 ? 3.966 -16.855 -5.405 1.00 97.94 90 LEU A N 1
ATOM 652 C CA . LEU A 1 90 ? 3.765 -15.500 -5.913 1.00 97.94 90 LEU A CA 1
ATOM 653 C C . LEU A 1 90 ? 2.649 -15.469 -6.962 1.00 97.94 90 LEU A C 1
ATOM 655 O O . LEU A 1 90 ? 1.710 -14.694 -6.815 1.00 97.94 90 LEU A O 1
ATOM 659 N N . ILE A 1 91 ? 2.705 -16.349 -7.966 1.00 98.50 91 ILE A N 1
ATOM 660 C CA . ILE A 1 91 ? 1.672 -16.465 -9.008 1.00 98.50 91 ILE A CA 1
ATOM 661 C C . ILE A 1 91 ? 0.307 -16.784 -8.392 1.00 98.50 91 ILE A C 1
ATOM 663 O O . ILE A 1 91 ? -0.675 -16.122 -8.716 1.00 98.50 91 ILE A O 1
ATOM 667 N N . THR A 1 92 ? 0.246 -17.741 -7.460 1.00 97.44 92 THR A N 1
ATOM 668 C CA . THR A 1 92 ? -1.001 -18.097 -6.760 1.00 97.44 92 THR A CA 1
ATOM 669 C C . THR A 1 92 ? -1.594 -16.878 -6.059 1.00 97.44 92 THR A C 1
ATOM 671 O O . THR A 1 92 ? -2.754 -16.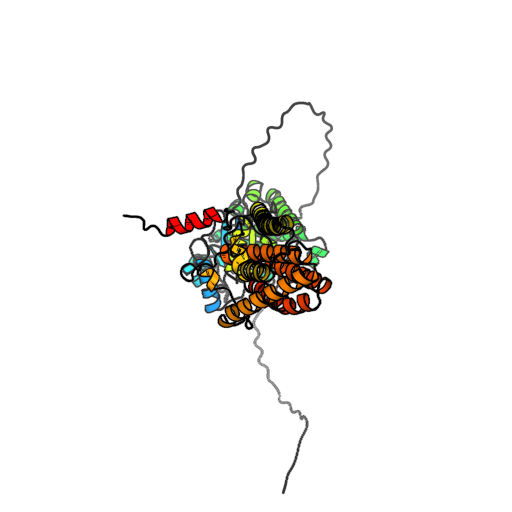549 -6.284 1.00 97.44 92 THR A O 1
ATOM 674 N N . GLY A 1 93 ? -0.786 -16.144 -5.289 1.00 92.00 93 GLY A N 1
ATOM 675 C CA . GLY A 1 93 ? -1.250 -14.944 -4.597 1.00 92.00 93 GLY A CA 1
ATOM 676 C C . GLY A 1 93 ? -1.701 -13.822 -5.542 1.00 92.00 93 GLY A C 1
ATOM 677 O O . GLY A 1 93 ? -2.635 -13.095 -5.213 1.00 92.00 93 GLY A O 1
ATOM 678 N N . LEU A 1 94 ? -1.068 -13.675 -6.713 1.00 95.75 94 LEU A N 1
ATOM 679 C CA . LEU A 1 94 ? -1.503 -12.718 -7.739 1.00 95.75 94 LEU A CA 1
ATOM 680 C C . LEU A 1 94 ? -2.846 -13.135 -8.357 1.00 95.75 94 LEU A C 1
ATOM 682 O O . LEU A 1 94 ? -3.737 -12.300 -8.512 1.00 95.75 94 LEU A O 1
ATOM 686 N N . ASN A 1 95 ? -3.021 -14.426 -8.639 1.00 96.50 95 ASN A N 1
ATOM 687 C CA . ASN A 1 95 ? -4.245 -14.984 -9.212 1.00 96.50 95 ASN A CA 1
ATOM 688 C C . ASN A 1 95 ? -5.436 -14.970 -8.240 1.00 96.50 95 ASN A C 1
ATOM 690 O O . ASN A 1 95 ? -6.574 -14.837 -8.689 1.00 96.50 95 ASN A O 1
ATOM 694 N N . GLU A 1 96 ? -5.190 -15.093 -6.934 1.00 93.19 96 GLU A N 1
ATOM 695 C CA . GLU A 1 96 ? -6.200 -14.966 -5.871 1.00 93.19 96 GLU A CA 1
ATOM 696 C C . GLU A 1 96 ? -6.616 -13.505 -5.611 1.00 93.19 96 GLU A C 1
ATOM 698 O O . GLU A 1 96 ? -7.625 -13.249 -4.951 1.00 93.19 96 GLU A O 1
ATOM 703 N N . GLY A 1 97 ? -5.851 -12.535 -6.126 1.00 85.25 97 GLY A N 1
ATOM 704 C CA . GLY A 1 97 ? -6.160 -11.111 -6.032 1.00 85.25 97 GLY A CA 1
ATOM 705 C C . GLY A 1 97 ? -7.420 -10.700 -6.804 1.00 85.25 97 GLY A C 1
ATOM 706 O O . GLY A 1 97 ? -7.929 -11.459 -7.630 1.00 85.25 97 GLY A O 1
ATOM 707 N N . PRO A 1 98 ? -7.930 -9.472 -6.601 1.00 86.94 98 PRO A N 1
ATOM 708 C CA . PRO A 1 98 ? -9.025 -8.949 -7.417 1.00 86.94 98 PRO A CA 1
ATOM 709 C C . PRO A 1 98 ? -8.627 -8.868 -8.901 1.00 86.94 98 PRO A C 1
ATOM 711 O O . PRO A 1 98 ? -7.440 -8.853 -9.237 1.00 86.94 98 PRO A O 1
ATOM 714 N N . GLN A 1 99 ? -9.620 -8.819 -9.791 1.00 89.94 99 GLN A N 1
ATOM 715 C CA . GLN A 1 99 ? -9.394 -8.520 -11.210 1.00 89.94 99 GLN A CA 1
ATOM 716 C C . GLN A 1 99 ? -8.739 -7.147 -11.360 1.00 89.94 99 GLN A C 1
ATOM 718 O O . GLN A 1 99 ? -9.099 -6.211 -10.639 1.00 89.94 99 GLN A O 1
ATOM 723 N N . ILE A 1 100 ? -7.775 -7.039 -12.274 1.00 92.06 100 ILE A N 1
ATOM 724 C CA . ILE A 1 100 ? -7.124 -5.762 -12.554 1.00 92.06 100 ILE A CA 1
ATOM 725 C C . ILE A 1 100 ? -8.101 -4.843 -13.296 1.00 92.06 100 ILE A C 1
ATOM 727 O O . ILE A 1 100 ? -8.822 -5.271 -14.197 1.00 92.06 100 ILE A O 1
ATOM 731 N N . ASP A 1 101 ? -8.133 -3.570 -12.897 1.00 90.00 101 ASP A N 1
ATOM 732 C CA . ASP A 1 101 ? -8.902 -2.540 -13.592 1.00 90.00 101 ASP A CA 1
ATOM 733 C C . ASP A 1 101 ? -8.453 -2.456 -15.071 1.00 90.00 101 ASP A C 1
ATOM 735 O O . ASP A 1 101 ? -7.254 -2.311 -15.321 1.00 90.00 101 ASP A O 1
ATOM 739 N N . PRO A 1 102 ? -9.369 -2.523 -16.057 1.00 89.75 102 PRO A N 1
ATOM 740 C CA . PRO A 1 102 ? -9.036 -2.432 -17.482 1.00 89.75 102 PRO A CA 1
ATOM 741 C C . PRO A 1 102 ? -8.257 -1.174 -17.908 1.00 89.75 102 PRO A C 1
ATOM 743 O O . PRO A 1 102 ? -7.640 -1.175 -18.985 1.00 89.75 102 PRO A O 1
ATOM 746 N N . ASP A 1 103 ? -8.274 -0.108 -17.105 1.00 89.94 103 ASP A N 1
ATOM 747 C CA . ASP A 1 103 ? -7.495 1.118 -17.323 1.00 89.94 103 ASP A CA 1
ATOM 748 C C . ASP A 1 103 ? -6.046 1.029 -16.804 1.00 89.94 103 ASP A C 1
ATOM 750 O O . ASP A 1 103 ? -5.262 1.977 -16.960 1.00 89.94 103 ASP A O 1
ATOM 754 N N . ILE A 1 104 ? -5.665 -0.122 -16.240 1.00 94.81 104 ILE A N 1
ATOM 755 C CA . ILE A 1 104 ? -4.321 -0.429 -15.755 1.00 94.81 104 ILE A CA 1
ATOM 756 C C . ILE A 1 104 ? -3.737 -1.609 -16.542 1.00 94.81 104 ILE A C 1
ATOM 758 O O . ILE A 1 104 ? -4.295 -2.700 -16.581 1.00 94.81 104 ILE A O 1
ATOM 762 N N . GLU A 1 105 ? -2.578 -1.406 -17.166 1.00 96.81 105 GLU A N 1
ATOM 763 C CA . GLU A 1 105 ? -1.812 -2.473 -17.814 1.00 96.81 105 GLU A CA 1
ATOM 764 C C . GLU A 1 105 ? -0.738 -2.995 -16.854 1.00 96.81 105 GLU A C 1
ATOM 766 O O . GLU A 1 105 ? 0.103 -2.230 -16.377 1.00 96.81 105 GLU A O 1
ATOM 771 N N . VAL A 1 106 ? -0.758 -4.300 -16.574 1.00 98.31 106 VAL A N 1
ATOM 772 C CA . VAL A 1 106 ? 0.164 -4.937 -15.625 1.00 98.31 106 VAL A CA 1
ATOM 773 C C . VAL A 1 106 ? 1.076 -5.926 -16.339 1.00 98.31 106 VAL A C 1
ATOM 775 O O . VAL A 1 106 ? 0.622 -6.757 -17.128 1.00 98.31 106 VAL A O 1
ATOM 778 N N . VAL A 1 107 ? 2.375 -5.849 -16.045 1.00 98.69 107 VAL A N 1
ATOM 779 C CA . VAL A 1 107 ? 3.407 -6.699 -16.653 1.00 98.69 107 VAL A CA 1
ATOM 780 C C . VAL A 1 107 ? 4.283 -7.331 -15.571 1.00 98.69 107 VAL A C 1
ATOM 782 O O . VAL A 1 107 ? 4.860 -6.627 -14.750 1.00 98.69 107 VAL A O 1
ATOM 785 N N . CYS A 1 108 ? 4.450 -8.651 -15.571 1.00 98.75 108 CYS A N 1
ATOM 786 C CA . CYS A 1 108 ? 5.368 -9.358 -14.673 1.00 98.75 108 CYS A CA 1
ATOM 787 C C . CYS A 1 108 ? 6.621 -9.808 -15.434 1.00 98.75 108 CYS A C 1
ATOM 789 O O . CYS A 1 108 ? 6.515 -10.455 -16.473 1.00 98.75 108 CYS A O 1
ATOM 791 N N . ALA A 1 109 ? 7.809 -9.495 -14.915 1.00 98.69 109 ALA A N 1
ATOM 792 C CA . ALA A 1 109 ? 9.089 -9.868 -15.513 1.00 98.69 109 ALA A CA 1
ATOM 793 C C . ALA A 1 109 ? 9.833 -10.897 -14.640 1.00 98.69 109 ALA A C 1
ATOM 795 O O . ALA A 1 109 ? 10.658 -10.503 -13.805 1.00 98.69 109 ALA A O 1
ATOM 796 N N . PRO A 1 110 ? 9.554 -12.205 -14.789 1.00 98.44 110 PRO A N 1
ATOM 797 C CA . PRO A 1 110 ? 10.297 -13.270 -14.113 1.00 98.44 110 PRO A CA 1
ATOM 798 C C . PRO A 1 110 ? 11.722 -13.447 -14.670 1.00 98.44 110 PRO A C 1
ATOM 800 O O . PRO A 1 110 ? 11.994 -13.051 -15.807 1.00 98.44 110 PRO A O 1
ATOM 803 N N . PRO A 1 111 ? 12.635 -14.116 -13.932 1.00 98.38 111 PRO A N 1
ATOM 804 C CA . PRO A 1 111 ? 13.816 -14.724 -14.544 1.00 98.38 111 PRO A CA 1
ATOM 805 C C . PRO A 1 111 ? 13.420 -15.599 -15.740 1.00 98.38 111 PRO A C 1
ATOM 807 O O . PRO A 1 111 ? 12.417 -16.310 -15.674 1.00 98.38 111 PRO A O 1
ATOM 810 N N . ILE A 1 112 ? 14.230 -15.610 -16.804 1.00 97.25 112 ILE A N 1
ATOM 811 C CA . ILE A 1 112 ? 13.877 -16.274 -18.074 1.00 97.25 112 ILE A CA 1
ATOM 812 C C . ILE A 1 112 ? 13.522 -17.763 -17.907 1.00 97.25 112 ILE A C 1
ATOM 814 O O . ILE A 1 112 ? 12.613 -18.263 -18.561 1.00 97.25 112 ILE A O 1
ATOM 818 N N . VAL A 1 113 ? 14.162 -18.449 -16.954 1.00 97.44 113 VAL A N 1
ATOM 819 C CA . VAL A 1 113 ? 13.917 -19.865 -16.621 1.00 97.44 113 VAL A CA 1
ATOM 820 C C . VAL A 1 113 ? 12.525 -20.142 -16.035 1.00 97.44 113 VAL A C 1
ATOM 822 O O . VAL A 1 113 ? 12.105 -21.294 -15.980 1.00 97.44 113 VAL A O 1
ATOM 825 N N . TYR A 1 114 ? 11.812 -19.105 -15.589 1.00 97.88 114 TYR A N 1
ATOM 826 C CA . TYR A 1 114 ? 10.450 -19.188 -15.056 1.00 97.88 114 TYR A CA 1
ATOM 827 C C . TYR A 1 114 ? 9.422 -18.472 -15.941 1.00 97.88 114 TYR A C 1
ATOM 829 O O . TYR A 1 114 ? 8.257 -18.390 -15.558 1.00 97.88 114 TYR A O 1
ATOM 837 N N . MET A 1 115 ? 9.826 -17.949 -17.102 1.00 96.50 115 MET A N 1
ATOM 838 C CA . MET A 1 115 ? 8.953 -17.144 -17.958 1.00 96.50 115 MET A CA 1
ATOM 839 C C . MET A 1 115 ? 7.787 -17.953 -18.530 1.00 96.50 115 MET A C 1
ATOM 841 O O . MET A 1 115 ? 6.648 -17.513 -18.417 1.00 96.50 115 MET A O 1
ATOM 845 N N . ASP A 1 116 ? 8.058 -19.150 -19.057 1.00 95.25 116 ASP A N 1
ATOM 846 C CA . ASP A 1 116 ? 7.024 -20.055 -19.576 1.00 95.25 116 ASP A CA 1
ATOM 847 C C . ASP A 1 116 ? 6.017 -20.445 -18.479 1.00 95.25 116 ASP A C 1
ATOM 849 O O . ASP A 1 116 ? 4.808 -20.301 -18.645 1.00 95.25 116 ASP A O 1
ATOM 853 N N . LYS A 1 117 ? 6.513 -20.801 -17.285 1.00 96.94 117 LYS A N 1
ATOM 854 C CA . LYS A 1 117 ? 5.662 -21.059 -16.113 1.00 96.94 117 LYS A CA 1
ATOM 855 C C . LYS A 1 117 ? 4.782 -19.853 -15.771 1.00 96.94 117 LYS A C 1
ATOM 857 O O . LYS A 1 117 ? 3.583 -20.013 -15.572 1.00 96.94 117 LYS A O 1
ATOM 862 N N . ALA A 1 118 ? 5.361 -18.654 -15.697 1.00 97.38 118 ALA A N 1
ATOM 863 C CA . ALA A 1 118 ? 4.610 -17.442 -15.387 1.00 97.38 118 ALA A CA 1
ATOM 864 C C . ALA A 1 118 ? 3.543 -17.152 -16.447 1.00 97.38 118 ALA A C 1
ATOM 866 O O . ALA A 1 118 ? 2.422 -16.810 -16.092 1.00 97.38 118 ALA A O 1
ATOM 867 N N . ARG A 1 119 ? 3.861 -17.328 -17.733 1.00 97.19 119 ARG A N 1
ATOM 868 C CA . ARG A 1 119 ? 2.900 -17.105 -18.815 1.00 97.19 119 ARG A CA 1
ATOM 869 C C . ARG A 1 119 ? 1.744 -18.104 -18.778 1.00 97.19 119 ARG A C 1
ATOM 871 O O . ARG A 1 119 ? 0.607 -17.691 -18.987 1.00 97.19 119 ARG A O 1
ATOM 878 N N . ASN A 1 120 ? 2.022 -19.371 -18.488 1.00 97.38 120 ASN A N 1
ATOM 879 C CA . ASN A 1 120 ? 1.008 -20.425 -18.464 1.00 97.38 120 ASN A CA 1
ATOM 880 C C . ASN A 1 120 ? 0.123 -20.397 -17.209 1.00 97.38 120 ASN A C 1
ATOM 882 O O . ASN A 1 120 ? -0.996 -20.900 -17.246 1.00 97.38 120 ASN A O 1
ATOM 886 N N . GLU A 1 121 ? 0.610 -19.840 -16.096 1.00 98.00 121 GLU A N 1
ATOM 887 C CA . GLU A 1 121 ? -0.106 -19.890 -14.816 1.00 98.00 121 GLU A CA 1
ATOM 888 C C . GLU A 1 121 ? -0.675 -18.545 -14.354 1.00 98.00 121 GLU A C 1
ATOM 890 O O . GLU A 1 121 ? -1.603 -18.551 -13.549 1.00 98.00 121 GLU A O 1
ATOM 895 N N . LEU A 1 122 ? -0.165 -17.398 -14.816 1.00 98.06 122 LEU A N 1
ATOM 896 C CA . LEU A 1 122 ? -0.787 -16.100 -14.528 1.00 98.06 122 LEU A CA 1
ATOM 897 C C . LEU A 1 122 ? -2.074 -15.924 -15.339 1.00 98.06 122 LEU A C 1
ATOM 899 O O . LEU A 1 122 ? -2.131 -16.287 -16.514 1.00 98.06 122 LEU A O 1
ATOM 903 N N . ARG A 1 123 ? -3.077 -15.287 -14.725 1.00 96.69 123 ARG A N 1
ATOM 904 C CA . ARG A 1 123 ? -4.302 -14.853 -15.414 1.00 96.69 123 ARG A CA 1
ATOM 905 C C . ARG A 1 123 ? -4.000 -13.950 -16.621 1.00 96.69 123 ARG A C 1
ATOM 907 O O . ARG A 1 123 ? -2.964 -13.285 -16.688 1.00 96.69 123 ARG A O 1
ATOM 914 N N . ASP A 1 124 ? -4.954 -13.870 -17.543 1.00 95.19 124 ASP A N 1
ATOM 915 C CA . ASP A 1 124 ? -4.819 -13.107 -18.792 1.00 95.19 124 ASP A CA 1
ATOM 916 C C . ASP A 1 124 ? -4.745 -11.582 -18.591 1.00 95.19 124 ASP A C 1
ATOM 918 O O . ASP A 1 124 ? -4.254 -10.869 -19.466 1.00 95.19 124 ASP A O 1
ATOM 922 N N . ASP A 1 125 ? -5.178 -11.073 -17.432 1.00 95.50 125 ASP A N 1
ATOM 923 C CA . ASP A 1 125 ? -5.029 -9.664 -17.046 1.00 95.50 125 ASP A CA 1
ATOM 924 C C . ASP A 1 125 ? -3.583 -9.290 -16.649 1.00 95.50 125 ASP A C 1
ATOM 926 O O . ASP A 1 125 ? -3.265 -8.106 -16.521 1.00 95.50 125 ASP A O 1
ATOM 930 N N . PHE A 1 126 ? -2.678 -10.273 -16.548 1.00 98.12 126 PHE A N 1
ATOM 931 C CA . PHE A 1 126 ? -1.235 -10.070 -16.411 1.00 98.12 126 PHE A CA 1
ATOM 932 C C . PHE A 1 126 ? -0.497 -10.407 -17.712 1.00 98.12 126 PHE A C 1
ATOM 934 O O . PHE A 1 126 ? -0.552 -11.525 -18.235 1.00 98.12 126 PHE A O 1
ATOM 941 N N . GLN A 1 127 ? 0.291 -9.459 -18.214 1.00 98.31 127 GLN A N 1
ATOM 942 C CA . GLN A 1 127 ? 1.241 -9.701 -19.302 1.00 98.31 127 GLN A CA 1
ATOM 943 C C . GLN A 1 127 ? 2.604 -10.135 -18.748 1.00 98.31 127 GLN A C 1
ATOM 945 O O . GLN A 1 127 ? 2.917 -9.903 -17.581 1.00 98.31 127 GLN A O 1
ATOM 950 N N . VAL A 1 128 ? 3.433 -10.764 -19.581 1.00 98.56 128 VAL A N 1
ATOM 951 C CA . VAL A 1 128 ? 4.747 -11.285 -19.185 1.00 98.56 128 VAL A CA 1
ATOM 952 C C . VAL A 1 128 ? 5.856 -10.621 -19.995 1.00 98.56 128 VAL A C 1
ATOM 954 O O . VAL A 1 128 ? 5.752 -10.440 -21.211 1.00 98.56 128 VAL A O 1
ATOM 957 N N . ALA A 1 129 ? 6.926 -10.254 -19.294 1.00 98.69 129 ALA A N 1
ATOM 958 C CA . ALA A 1 129 ? 8.125 -9.644 -19.843 1.00 98.69 129 ALA A CA 1
ATOM 959 C C . ALA A 1 129 ? 9.354 -10.539 -19.659 1.00 98.69 129 ALA A C 1
ATOM 961 O O . ALA A 1 129 ? 9.558 -11.118 -18.593 1.00 98.69 129 ALA A O 1
ATOM 962 N N . ALA A 1 130 ? 10.251 -10.545 -20.642 1.00 98.56 130 ALA A N 1
ATOM 963 C CA . ALA A 1 130 ? 11.634 -10.942 -20.404 1.00 98.56 130 ALA A CA 1
ATOM 964 C C . ALA A 1 130 ? 12.400 -9.812 -19.689 1.00 98.56 130 ALA A C 1
ATOM 966 O O . ALA A 1 130 ? 12.193 -8.631 -19.968 1.00 98.56 130 ALA A O 1
ATOM 967 N N . GLN A 1 131 ? 13.333 -10.154 -18.797 1.00 98.50 131 GLN A N 1
ATOM 968 C CA . GLN A 1 131 ? 14.185 -9.160 -18.119 1.00 98.50 131 GLN A CA 1
ATOM 969 C C . GLN A 1 131 ? 15.342 -8.636 -18.990 1.00 98.50 131 GLN A C 1
ATOM 971 O O . GLN A 1 131 ? 16.013 -7.679 -18.608 1.00 98.50 131 GLN A O 1
ATOM 976 N N . ASN A 1 132 ? 15.618 -9.293 -20.119 1.00 98.38 132 ASN A N 1
ATOM 977 C CA . ASN A 1 132 ? 16.596 -8.887 -21.125 1.00 98.38 132 ASN A CA 1
ATOM 978 C C . ASN A 1 132 ? 16.349 -9.668 -22.428 1.00 98.38 132 ASN A C 1
ATOM 980 O O . ASN A 1 132 ? 15.792 -10.765 -22.402 1.00 98.38 132 ASN A O 1
ATOM 984 N N . VAL A 1 133 ? 16.840 -9.128 -23.541 1.00 97.81 133 VAL A N 1
ATOM 985 C CA . VAL A 1 133 ? 16.993 -9.826 -24.823 1.00 97.81 133 VAL A CA 1
ATOM 986 C C . VAL A 1 133 ? 18.440 -9.667 -25.293 1.00 97.81 133 VAL A C 1
ATOM 988 O O . VAL A 1 133 ? 19.073 -8.636 -25.053 1.00 97.81 133 VAL A O 1
ATOM 991 N N . GLY A 1 134 ? 18.981 -10.690 -25.948 1.00 95.50 134 GLY A N 1
ATOM 992 C CA . GLY A 1 134 ? 20.326 -10.675 -26.505 1.00 95.50 134 GLY A CA 1
ATOM 993 C C . GLY A 1 134 ? 20.489 -9.671 -27.635 1.00 95.50 134 GLY A C 1
ATOM 994 O O . GLY A 1 134 ? 19.532 -9.254 -28.282 1.00 95.50 134 GLY A O 1
ATOM 995 N N . LEU A 1 135 ? 21.730 -9.252 -27.881 1.00 93.62 135 LEU A N 1
ATOM 996 C CA . LEU A 1 135 ? 22.026 -8.180 -28.838 1.00 93.62 135 LEU A CA 1
ATOM 997 C C . LEU A 1 135 ? 21.584 -8.506 -30.275 1.00 93.62 135 LEU A C 1
ATOM 999 O O . LEU A 1 135 ? 21.218 -7.617 -31.044 1.00 93.62 135 LEU A O 1
ATOM 1003 N N . ARG A 1 136 ? 21.638 -9.787 -30.634 1.00 89.62 136 ARG A N 1
ATOM 1004 C CA . ARG A 1 136 ? 21.323 -10.313 -31.964 1.00 89.62 136 ARG A CA 1
ATOM 1005 C C . ARG A 1 136 ? 20.148 -11.287 -31.871 1.00 89.62 136 ARG A C 1
ATOM 1007 O O . ARG A 1 136 ? 19.802 -11.741 -30.783 1.00 89.62 136 ARG A O 1
ATOM 1014 N N . GLY A 1 137 ? 19.559 -11.606 -33.024 1.00 89.75 137 GLY A N 1
ATOM 1015 C CA . GLY A 1 137 ? 18.583 -12.692 -33.132 1.00 89.75 137 GLY A CA 1
ATOM 1016 C C . GLY A 1 137 ? 19.221 -14.070 -32.913 1.00 89.75 137 GLY A C 1
ATOM 1017 O O . GLY A 1 137 ? 20.352 -14.185 -32.440 1.00 89.75 137 GLY A O 1
ATOM 1018 N N . THR A 1 138 ? 18.507 -15.128 -33.286 1.00 90.31 138 THR A N 1
ATOM 1019 C CA . THR A 1 138 ? 18.978 -16.517 -33.168 1.00 90.31 138 THR A CA 1
ATOM 1020 C C . THR A 1 138 ? 20.359 -16.718 -33.807 1.00 90.31 138 THR A C 1
ATOM 1022 O O . THR A 1 138 ? 20.602 -16.293 -34.937 1.00 90.31 138 THR A O 1
ATOM 1025 N N . GLY A 1 139 ? 21.273 -17.374 -33.087 1.00 94.38 139 GLY A N 1
ATOM 1026 C CA . GLY A 1 139 ? 22.627 -17.655 -33.563 1.00 94.38 139 GLY A CA 1
ATOM 1027 C C . GLY A 1 139 ? 23.547 -18.193 -32.466 1.00 94.38 139 GLY A C 1
ATOM 1028 O O . GLY A 1 139 ? 23.088 -18.634 -31.414 1.00 94.38 139 GLY A O 1
ATOM 1029 N N . ALA A 1 140 ? 24.859 -18.147 -32.714 1.00 95.81 140 ALA A N 1
ATOM 1030 C CA . ALA A 1 140 ? 25.896 -18.655 -31.813 1.00 95.81 140 ALA A CA 1
ATOM 1031 C C . ALA A 1 140 ? 26.187 -17.693 -30.637 1.00 95.81 140 ALA A C 1
ATOM 1033 O O . ALA A 1 140 ? 27.266 -17.110 -30.553 1.00 95.81 140 ALA A O 1
ATOM 1034 N N . PHE A 1 141 ? 25.208 -17.520 -29.742 1.00 95.25 141 PHE A N 1
ATOM 1035 C CA . PHE A 1 141 ? 25.273 -16.627 -28.574 1.00 95.25 141 PHE A CA 1
ATOM 1036 C C . PHE A 1 141 ? 24.856 -17.376 -27.300 1.00 95.25 141 PHE A C 1
ATOM 1038 O O . PHE A 1 141 ? 23.781 -17.151 -26.748 1.00 95.25 141 PHE A O 1
ATOM 1045 N N . THR A 1 142 ? 25.681 -18.333 -26.866 1.00 96.44 142 THR A N 1
ATOM 1046 C CA . THR A 1 142 ? 25.402 -19.182 -25.696 1.00 96.44 142 THR A CA 1
ATOM 1047 C C . THR A 1 142 ? 25.038 -18.349 -24.466 1.00 96.44 142 THR A C 1
ATOM 1049 O O . THR A 1 142 ? 25.807 -17.486 -24.055 1.00 96.44 142 THR A O 1
ATOM 1052 N N . GLY A 1 143 ? 23.883 -18.646 -23.864 1.00 94.75 143 GLY A N 1
ATOM 1053 C CA . GLY A 1 143 ? 23.370 -17.962 -22.670 1.00 94.75 143 GLY A CA 1
ATOM 1054 C C . GLY A 1 143 ? 22.404 -16.806 -22.955 1.00 94.75 143 GLY A C 1
ATOM 1055 O O . GLY A 1 143 ? 21.689 -16.391 -22.046 1.00 94.75 143 GLY A O 1
ATOM 1056 N N . GLU A 1 144 ? 22.317 -16.327 -24.198 1.00 96.50 144 GLU A N 1
ATOM 1057 C CA . GLU A 1 144 ? 21.400 -15.250 -24.577 1.00 96.50 144 GLU A CA 1
ATOM 1058 C C . GLU A 1 144 ? 20.022 -15.774 -25.005 1.00 96.50 144 GLU A C 1
ATOM 1060 O O . GLU A 1 144 ? 19.864 -16.904 -25.466 1.00 96.50 144 GLU A O 1
ATOM 1065 N N . SER A 1 145 ? 19.003 -14.921 -24.884 1.00 96.50 145 SER A N 1
ATOM 1066 C CA . SER A 1 145 ? 17.641 -15.178 -25.371 1.00 96.50 145 SER A CA 1
ATOM 1067 C C . SER A 1 145 ? 17.259 -14.132 -26.412 1.00 96.50 145 SER A C 1
ATOM 1069 O O . SER A 1 145 ? 17.386 -12.940 -26.154 1.00 96.50 145 SER A O 1
ATOM 1071 N N . SER A 1 146 ? 16.808 -14.555 -27.592 1.00 97.25 146 SER A N 1
ATOM 1072 C CA . SER A 1 146 ? 16.409 -13.637 -28.673 1.00 97.25 146 SER A CA 1
ATOM 1073 C C . SER A 1 146 ? 14.982 -13.107 -28.490 1.00 97.25 146 SER A C 1
ATOM 1075 O O . SER A 1 146 ? 14.161 -13.744 -27.829 1.00 97.25 146 SER A O 1
ATOM 1077 N N . ALA A 1 147 ? 14.644 -11.982 -29.132 1.00 97.50 147 ALA A N 1
ATOM 1078 C CA . ALA A 1 147 ? 13.274 -11.454 -29.106 1.00 97.50 147 ALA A CA 1
ATOM 1079 C C . ALA A 1 147 ? 12.255 -12.460 -29.675 1.00 97.50 147 ALA A C 1
ATOM 1081 O O . ALA A 1 147 ? 11.142 -12.576 -29.167 1.00 97.50 147 ALA A O 1
ATOM 1082 N N . SER A 1 148 ? 12.648 -13.229 -30.696 1.00 97.12 148 SER A N 1
ATOM 1083 C CA . SER A 1 148 ? 11.818 -14.290 -31.272 1.00 97.12 148 SER A CA 1
ATOM 1084 C C . SER A 1 148 ? 11.546 -15.429 -30.287 1.00 97.12 148 SER A C 1
ATOM 1086 O O . SER A 1 148 ? 10.424 -15.914 -30.247 1.00 97.12 148 SER A O 1
ATOM 1088 N N . MET A 1 149 ? 12.524 -15.816 -29.458 1.00 97.31 149 MET A N 1
ATOM 1089 C CA . MET A 1 149 ? 12.316 -16.821 -28.401 1.00 97.31 149 MET A CA 1
ATOM 1090 C C . MET A 1 149 ? 11.374 -16.304 -27.310 1.00 97.31 149 MET A C 1
ATOM 1092 O O . MET A 1 149 ? 10.531 -17.049 -26.823 1.00 97.31 149 MET A O 1
ATOM 1096 N N . VAL A 1 150 ? 11.490 -15.021 -26.943 1.00 97.44 150 VAL A N 1
ATOM 1097 C CA . VAL A 1 150 ? 10.575 -14.403 -25.970 1.00 97.44 150 VAL A CA 1
ATOM 1098 C C . VAL A 1 150 ? 9.137 -14.436 -26.480 1.00 97.44 150 VAL A C 1
ATOM 1100 O O . VAL A 1 150 ? 8.237 -14.815 -25.736 1.00 97.44 150 VAL A O 1
ATOM 1103 N N . LYS A 1 151 ? 8.937 -14.095 -27.757 1.00 97.19 151 LYS A N 1
ATOM 1104 C CA . LYS A 1 151 ? 7.625 -14.146 -28.407 1.00 97.19 151 LYS A CA 1
ATOM 1105 C C . LYS A 1 151 ? 7.056 -15.561 -28.465 1.00 97.19 151 LYS A C 1
ATOM 1107 O O . LYS A 1 151 ? 5.877 -15.745 -28.187 1.00 97.19 151 LYS A O 1
ATOM 1112 N N . ASP A 1 152 ? 7.885 -16.529 -28.847 1.00 96.62 152 ASP A N 1
ATOM 1113 C CA . ASP A 1 152 ? 7.506 -17.941 -28.970 1.00 96.62 152 ASP A CA 1
ATOM 1114 C C . ASP A 1 152 ? 7.007 -18.513 -27.635 1.00 96.62 152 ASP A C 1
ATOM 1116 O O . ASP A 1 152 ? 5.953 -19.134 -27.574 1.00 96.62 152 ASP A O 1
ATOM 1120 N N . ALA A 1 153 ? 7.680 -18.168 -26.536 1.00 95.62 153 ALA A N 1
ATOM 1121 C CA . ALA A 1 153 ? 7.266 -18.520 -25.178 1.00 95.62 153 ALA A CA 1
ATOM 1122 C C . ALA A 1 153 ? 6.099 -17.661 -24.626 1.00 95.62 153 ALA A C 1
ATOM 1124 O O . ALA A 1 153 ? 5.840 -17.652 -23.422 1.00 95.62 153 ALA A O 1
ATOM 1125 N N . GLY A 1 154 ? 5.412 -16.894 -25.480 1.00 96.06 154 GLY A N 1
ATOM 1126 C CA . GLY A 1 154 ? 4.234 -16.095 -25.129 1.00 96.06 154 GLY A CA 1
ATOM 1127 C C . GLY A 1 154 ? 4.520 -14.798 -24.363 1.00 96.06 154 GLY A C 1
ATOM 1128 O O . GLY A 1 154 ? 3.586 -14.157 -23.877 1.00 96.06 154 GLY A O 1
ATOM 1129 N N . GLY A 1 155 ? 5.784 -14.385 -24.249 1.00 97.19 155 GLY A N 1
ATOM 1130 C CA . GLY A 1 155 ? 6.155 -13.089 -23.686 1.00 97.19 155 GLY A CA 1
ATOM 1131 C C . GLY A 1 155 ? 5.735 -11.940 -24.604 1.00 97.19 155 GLY A C 1
ATOM 1132 O O . GLY A 1 155 ? 5.921 -11.996 -25.819 1.00 97.19 155 GLY A O 1
ATOM 1133 N N . GLN A 1 156 ? 5.177 -10.876 -24.025 1.00 97.75 156 GLN A N 1
ATOM 1134 C CA . GLN A 1 156 ? 4.707 -9.699 -24.768 1.00 97.75 156 GLN A CA 1
ATOM 1135 C C . GLN A 1 156 ? 5.663 -8.500 -24.663 1.00 97.75 156 GLN A C 1
ATOM 1137 O O . GLN A 1 156 ? 5.624 -7.593 -25.501 1.00 97.75 156 GLN A O 1
ATOM 1142 N N . TRP A 1 157 ? 6.524 -8.496 -23.643 1.00 98.75 157 TRP A N 1
ATOM 1143 C CA . TRP A 1 157 ? 7.397 -7.375 -23.299 1.00 98.75 157 TRP A CA 1
ATOM 1144 C C . TRP A 1 157 ? 8.855 -7.803 -23.088 1.00 98.75 157 TRP A C 1
ATOM 1146 O O . TRP A 1 157 ? 9.153 -8.963 -22.801 1.00 98.75 157 TRP A O 1
ATOM 1156 N N . ALA A 1 158 ? 9.772 -6.841 -23.153 1.00 98.69 158 ALA A N 1
ATOM 1157 C CA . ALA A 1 158 ? 11.145 -6.980 -22.681 1.00 98.69 158 ALA A CA 1
ATOM 1158 C C . ALA A 1 158 ? 11.595 -5.720 -21.928 1.00 98.69 158 ALA A C 1
ATOM 1160 O O . ALA A 1 158 ? 11.391 -4.603 -22.404 1.00 98.69 158 ALA A O 1
ATOM 1161 N N . ILE A 1 159 ? 12.234 -5.892 -20.770 1.00 98.88 159 ILE A N 1
ATOM 1162 C CA . ILE A 1 159 ? 12.921 -4.809 -20.058 1.00 98.88 159 ILE A CA 1
ATOM 1163 C C . ILE A 1 159 ? 14.324 -4.669 -20.647 1.00 98.88 159 ILE A C 1
ATOM 1165 O O . ILE A 1 159 ? 15.074 -5.642 -20.698 1.00 98.88 159 ILE A O 1
ATOM 1169 N N . LEU A 1 160 ? 14.687 -3.469 -21.104 1.00 98.75 160 LEU A N 1
ATOM 1170 C CA . LEU A 1 160 ? 15.962 -3.210 -21.771 1.00 98.75 160 LEU A CA 1
ATOM 1171 C C . LEU A 1 160 ? 16.647 -1.967 -21.216 1.00 98.75 160 LEU A C 1
ATOM 1173 O O . LEU A 1 160 ? 16.016 -0.944 -20.961 1.00 98.75 160 LEU A O 1
ATOM 1177 N N . GLY A 1 161 ? 17.968 -2.054 -21.059 1.00 98.06 161 GLY A N 1
ATOM 1178 C CA . GLY A 1 161 ? 18.769 -0.963 -20.508 1.00 98.06 161 GLY A CA 1
ATOM 1179 C C . GLY A 1 161 ? 18.542 -0.717 -19.018 1.00 98.06 161 GLY A C 1
ATOM 1180 O O . GLY A 1 161 ? 18.802 0.390 -18.557 1.00 98.06 161 GLY A O 1
ATOM 1181 N N . HIS A 1 162 ? 18.046 -1.708 -18.270 1.00 98.12 162 HIS A N 1
ATOM 1182 C CA . HIS A 1 162 ? 17.915 -1.607 -16.814 1.00 98.12 162 HIS A CA 1
ATOM 1183 C C . HIS A 1 162 ? 19.266 -1.228 -16.193 1.00 98.12 162 HIS A C 1
ATOM 1185 O O . HIS A 1 162 ? 20.312 -1.731 -16.612 1.00 98.12 162 HIS A O 1
ATOM 1191 N N . SER A 1 163 ? 19.254 -0.354 -15.193 1.00 95.56 163 SER A N 1
ATOM 1192 C CA . SER A 1 163 ? 20.452 0.177 -14.526 1.00 95.56 163 SER A CA 1
ATOM 1193 C C . SER A 1 163 ? 21.439 -0.902 -14.063 1.00 95.56 163 SER A C 1
ATOM 1195 O O . SER A 1 163 ? 22.644 -0.746 -14.243 1.00 95.56 163 SER A O 1
ATOM 1197 N N . GLU A 1 164 ? 20.952 -2.043 -13.563 1.00 94.81 164 GLU A N 1
ATOM 1198 C CA . GLU A 1 164 ? 21.799 -3.194 -13.188 1.00 94.81 164 GLU A CA 1
ATOM 1199 C C . GLU A 1 164 ? 22.568 -3.799 -14.372 1.00 94.81 164 GLU A C 1
ATOM 1201 O O . GLU A 1 164 ? 23.634 -4.370 -14.175 1.00 94.81 164 GLU A O 1
ATOM 1206 N N . ARG A 1 165 ? 22.068 -3.667 -15.606 1.00 96.50 165 ARG A N 1
ATOM 1207 C CA . ARG A 1 165 ? 22.786 -4.103 -16.813 1.00 96.50 165 ARG A CA 1
ATOM 1208 C C . ARG A 1 165 ? 23.764 -3.041 -17.305 1.00 96.50 165 ARG A C 1
ATOM 1210 O O . ARG A 1 165 ? 24.850 -3.387 -17.750 1.00 96.50 165 ARG A O 1
ATOM 1217 N N . ARG A 1 166 ? 23.406 -1.760 -17.178 1.00 95.75 166 ARG A N 1
ATOM 1218 C CA . ARG A 1 166 ? 24.247 -0.620 -17.589 1.00 95.75 166 ARG A CA 1
ATOM 1219 C C . ARG A 1 166 ? 25.427 -0.346 -16.661 1.00 95.75 166 ARG A C 1
ATOM 1221 O O . ARG A 1 166 ? 26.404 0.237 -17.098 1.00 95.75 166 ARG A O 1
ATOM 1228 N N . HIS A 1 167 ? 25.306 -0.673 -15.375 1.00 89.00 167 HIS A N 1
ATOM 1229 C CA . HIS A 1 167 ? 26.267 -0.242 -14.350 1.00 89.00 167 HIS A CA 1
ATOM 1230 C C . HIS A 1 167 ? 26.846 -1.389 -13.513 1.00 89.00 167 HIS A C 1
ATOM 1232 O O . HIS A 1 167 ? 27.594 -1.141 -12.569 1.00 89.00 167 HIS A O 1
ATOM 1238 N N . SER A 1 168 ? 26.522 -2.646 -13.832 1.00 80.44 168 SER A N 1
ATOM 1239 C CA . SER A 1 168 ? 27.213 -3.790 -13.233 1.00 80.44 168 SER A CA 1
ATOM 1240 C C . SER A 1 168 ? 28.593 -3.952 -13.858 1.00 80.44 168 SER A C 1
ATOM 1242 O O . SER A 1 168 ? 28.716 -3.992 -15.082 1.00 80.44 168 SER A O 1
ATOM 1244 N N . SER A 1 169 ? 29.610 -4.146 -13.015 1.00 70.75 169 SER A N 1
ATOM 1245 C CA . SER A 1 169 ? 30.993 -4.413 -13.433 1.00 70.75 169 SER A CA 1
ATOM 1246 C C . SER A 1 169 ? 31.152 -5.668 -14.298 1.00 70.75 169 SER A C 1
ATOM 1248 O O . SER A 1 169 ? 32.188 -5.836 -14.933 1.00 70.75 169 SER A O 1
ATOM 1250 N N . ALA A 1 170 ? 30.148 -6.548 -14.330 1.00 73.19 170 ALA A N 1
ATOM 1251 C CA . ALA A 1 170 ? 30.159 -7.775 -15.119 1.00 73.19 170 ALA A CA 1
ATOM 1252 C C . ALA A 1 170 ? 29.466 -7.660 -16.492 1.00 73.19 170 ALA A C 1
ATOM 1254 O O . ALA A 1 170 ? 29.580 -8.593 -17.282 1.00 73.19 170 ALA A O 1
ATOM 1255 N N . ILE A 1 171 ? 28.713 -6.582 -16.768 1.00 84.00 171 ILE A N 1
ATOM 1256 C CA . ILE A 1 171 ? 27.885 -6.457 -17.987 1.00 84.00 171 ILE A CA 1
ATOM 1257 C C . ILE A 1 171 ? 28.189 -5.162 -18.752 1.00 84.00 171 ILE A C 1
ATOM 1259 O O . ILE A 1 171 ? 28.460 -5.241 -19.944 1.00 84.00 171 ILE A O 1
ATOM 1263 N N . ASP A 1 172 ? 28.145 -4.006 -18.079 1.00 90.62 172 ASP A N 1
ATOM 1264 C CA . ASP A 1 172 ? 28.417 -2.669 -18.644 1.00 90.62 172 ASP A CA 1
ATOM 1265 C C . ASP A 1 172 ? 27.755 -2.394 -20.018 1.00 90.62 172 ASP A C 1
ATOM 1267 O O . ASP A 1 172 ? 28.405 -2.042 -21.001 1.00 90.62 172 ASP A O 1
ATOM 1271 N N . GLU A 1 173 ? 26.432 -2.589 -20.107 1.00 95.75 173 GLU A N 1
ATOM 1272 C CA . GLU A 1 173 ? 25.689 -2.419 -21.365 1.00 95.75 173 GLU A CA 1
ATOM 1273 C C . GLU A 1 173 ? 25.640 -0.960 -21.848 1.00 95.75 173 GLU A C 1
ATOM 1275 O O . GLU A 1 173 ? 25.098 -0.065 -21.186 1.00 95.75 173 GLU A O 1
ATOM 1280 N N . SER A 1 174 ? 26.120 -0.739 -23.073 1.00 97.31 174 SER A N 1
ATOM 1281 C CA . SER A 1 174 ? 26.169 0.579 -23.705 1.00 97.31 174 SER A CA 1
ATOM 1282 C C . SER A 1 174 ? 24.819 1.029 -24.282 1.00 97.31 174 SER A C 1
ATOM 1284 O O . SER A 1 174 ? 23.965 0.228 -24.665 1.00 97.31 174 SER A O 1
ATOM 1286 N N . ASP A 1 175 ? 24.641 2.345 -24.458 1.00 98.31 175 ASP A N 1
ATOM 1287 C CA . ASP A 1 175 ? 23.440 2.912 -25.096 1.00 98.31 175 ASP A CA 1
ATOM 1288 C C . ASP A 1 175 ? 23.192 2.354 -26.503 1.00 98.31 175 ASP A C 1
ATOM 1290 O O . ASP A 1 175 ? 22.047 2.155 -26.907 1.00 98.31 175 ASP A O 1
ATOM 1294 N N . LYS A 1 176 ? 24.272 2.080 -27.245 1.00 97.88 176 LYS A N 1
ATOM 1295 C CA . LYS A 1 176 ? 24.206 1.520 -28.596 1.00 97.88 176 LYS A CA 1
ATOM 1296 C C . LYS A 1 176 ? 23.665 0.091 -28.575 1.00 97.88 176 LYS A C 1
ATOM 1298 O O . LYS A 1 176 ? 22.840 -0.257 -29.416 1.00 97.88 176 LYS A O 1
ATOM 1303 N N . GLU A 1 177 ? 24.116 -0.730 -27.631 1.00 97.94 177 GLU A N 1
ATOM 1304 C CA . GLU A 1 177 ? 23.628 -2.103 -27.464 1.00 97.94 177 GLU A CA 1
ATOM 1305 C C . GLU A 1 177 ? 22.165 -2.128 -27.055 1.00 97.94 177 GLU A C 1
ATOM 1307 O O . GLU A 1 177 ? 21.380 -2.857 -27.661 1.00 97.94 177 GLU A O 1
ATOM 1312 N N . VAL A 1 178 ? 21.775 -1.271 -26.108 1.00 98.56 178 VAL A N 1
ATOM 1313 C CA . VAL A 1 178 ? 20.369 -1.118 -25.726 1.00 98.56 178 VAL A CA 1
ATOM 1314 C C . VAL A 1 178 ? 19.531 -0.729 -26.943 1.00 98.56 178 VAL A C 1
ATOM 1316 O O . VAL A 1 178 ? 18.552 -1.409 -27.235 1.00 98.56 178 VAL A O 1
ATOM 1319 N N . ALA A 1 179 ? 19.935 0.281 -27.717 1.00 98.44 179 ALA A N 1
ATOM 1320 C CA . ALA A 1 179 ? 19.204 0.707 -28.912 1.00 98.44 179 ALA A CA 1
ATOM 1321 C C . ALA A 1 179 ? 19.053 -0.404 -29.968 1.00 98.44 179 ALA A C 1
ATOM 1323 O O . ALA A 1 179 ? 17.973 -0.565 -30.542 1.00 98.44 179 ALA A O 1
ATOM 1324 N N . MET A 1 180 ? 20.096 -1.212 -30.191 1.00 98.12 180 MET A N 1
ATOM 1325 C CA . MET A 1 180 ? 20.028 -2.375 -31.086 1.00 98.12 180 MET A CA 1
ATOM 1326 C C . MET A 1 180 ? 19.043 -3.439 -30.577 1.00 98.12 180 MET A C 1
ATOM 1328 O O . MET A 1 180 ? 18.264 -3.977 -31.366 1.00 98.12 180 MET A O 1
ATOM 1332 N N . LYS A 1 181 ? 19.018 -3.708 -29.266 1.00 98.50 181 LYS A N 1
ATOM 1333 C CA . LYS A 1 181 ? 18.052 -4.632 -28.649 1.00 98.50 181 LYS A CA 1
ATOM 1334 C C . LYS A 1 181 ? 16.616 -4.116 -28.736 1.00 98.50 181 LYS A C 1
ATOM 1336 O O . LYS A 1 181 ? 15.720 -4.900 -29.046 1.00 98.50 181 LYS A O 1
ATOM 1341 N N . VAL A 1 182 ? 16.390 -2.813 -28.520 1.00 98.56 182 VAL A N 1
ATOM 1342 C CA . VAL A 1 182 ? 15.057 -2.200 -28.677 1.00 98.56 182 VAL A CA 1
ATOM 1343 C C . VAL A 1 182 ? 14.564 -2.396 -30.105 1.00 98.56 182 VAL A C 1
ATOM 1345 O O . VAL A 1 182 ? 13.450 -2.876 -30.309 1.00 98.56 182 VAL A O 1
ATOM 1348 N N . LYS A 1 183 ? 15.408 -2.088 -31.097 1.00 97.75 183 LYS A N 1
ATOM 1349 C CA . LYS A 1 183 ? 15.072 -2.303 -32.505 1.00 97.75 183 LYS A CA 1
ATOM 1350 C C . LYS A 1 183 ? 14.724 -3.767 -32.789 1.00 97.75 183 LYS A C 1
ATOM 1352 O O . LYS A 1 183 ? 13.701 -4.027 -33.413 1.00 97.75 183 LYS A O 1
ATOM 1357 N N . GLN A 1 184 ? 15.524 -4.711 -32.289 1.00 97.38 184 GLN A N 1
ATOM 1358 C CA . GLN A 1 184 ? 15.256 -6.142 -32.454 1.00 97.38 184 GLN A CA 1
ATOM 1359 C C . GLN A 1 184 ? 13.893 -6.549 -31.874 1.00 97.38 184 GLN A C 1
ATOM 1361 O O . GLN A 1 184 ? 13.169 -7.316 -32.508 1.00 97.38 184 GLN A O 1
ATOM 1366 N N . CYS A 1 185 ? 13.530 -6.043 -30.692 1.00 98.31 185 CYS A N 1
ATOM 1367 C CA . CYS A 1 185 ? 12.237 -6.332 -30.070 1.00 98.31 185 CYS A CA 1
ATOM 1368 C C . CYS A 1 185 ? 11.080 -5.808 -30.925 1.00 98.31 185 CYS A C 1
ATOM 1370 O O . CYS A 1 185 ? 10.171 -6.570 -31.249 1.00 98.31 185 CYS A O 1
ATOM 1372 N N . ILE A 1 186 ? 11.163 -4.553 -31.376 1.00 97.69 186 ILE A N 1
ATOM 1373 C CA . ILE A 1 186 ? 10.135 -3.936 -32.225 1.00 97.69 186 ILE A CA 1
ATOM 1374 C C . ILE A 1 186 ? 9.981 -4.699 -33.545 1.00 97.69 186 ILE A C 1
ATOM 1376 O O . ILE A 1 186 ? 8.858 -5.027 -33.921 1.00 97.69 186 ILE A O 1
ATOM 1380 N N . ASP A 1 187 ? 11.087 -5.063 -34.202 1.00 96.38 187 ASP A N 1
ATOM 1381 C CA . ASP A 1 187 ? 11.067 -5.841 -35.450 1.00 96.38 187 ASP A CA 1
ATOM 1382 C C . ASP A 1 187 ? 10.409 -7.229 -35.266 1.00 96.38 187 ASP A C 1
ATOM 1384 O O . ASP A 1 187 ? 9.903 -7.813 -36.222 1.00 96.38 187 ASP A O 1
ATOM 1388 N N . ASN A 1 188 ? 10.369 -7.753 -34.033 1.00 97.06 188 ASN A N 1
ATOM 1389 C CA . ASN A 1 188 ? 9.738 -9.030 -33.692 1.00 97.06 188 ASN A CA 1
ATOM 1390 C C . ASN A 1 188 ? 8.339 -8.890 -33.062 1.00 97.06 188 ASN A C 1
ATOM 1392 O O . ASN A 1 188 ? 7.685 -9.906 -32.819 1.00 97.06 188 ASN A O 1
ATOM 1396 N N . ASN A 1 189 ? 7.807 -7.674 -32.904 1.00 96.94 189 ASN A N 1
ATOM 1397 C CA . ASN A 1 189 ? 6.555 -7.380 -32.186 1.00 96.94 189 ASN A CA 1
ATOM 1398 C C . ASN A 1 189 ? 6.608 -7.710 -30.683 1.00 96.94 189 ASN A C 1
ATOM 1400 O O . ASN A 1 189 ? 5.625 -8.171 -30.106 1.00 96.94 189 ASN A O 1
ATOM 1404 N N . ILE A 1 190 ? 7.759 -7.478 -30.056 1.00 98.25 190 ILE A N 1
ATOM 1405 C CA . ILE A 1 190 ? 7.913 -7.440 -28.602 1.00 98.25 190 ILE A CA 1
ATOM 1406 C C . ILE A 1 190 ? 7.942 -5.978 -28.166 1.00 98.25 190 ILE A C 1
ATOM 1408 O O . ILE A 1 190 ? 8.763 -5.193 -28.648 1.00 98.25 190 ILE A O 1
ATOM 1412 N N . LYS A 1 191 ? 7.049 -5.613 -27.244 1.00 98.69 191 LYS A N 1
ATOM 1413 C CA . LYS A 1 191 ? 7.028 -4.276 -26.647 1.00 98.69 191 LYS A CA 1
ATOM 1414 C C . LYS A 1 191 ? 8.199 -4.116 -25.674 1.00 98.69 191 LYS A C 1
ATOM 1416 O O . LYS A 1 191 ? 8.726 -5.091 -25.144 1.00 98.69 191 LYS A O 1
ATOM 1421 N N . VAL A 1 192 ? 8.623 -2.887 -25.418 1.00 98.81 192 VAL A N 1
ATOM 1422 C CA . VAL A 1 192 ? 9.842 -2.593 -24.664 1.00 98.81 192 VAL A CA 1
ATOM 1423 C C . VAL A 1 192 ? 9.548 -1.693 -23.475 1.00 98.81 192 VAL A C 1
ATOM 1425 O O . VAL A 1 192 ? 8.945 -0.633 -23.617 1.00 98.81 192 VAL A O 1
ATOM 1428 N N . VAL A 1 193 ? 10.052 -2.095 -22.312 1.00 98.81 193 VAL A N 1
ATOM 1429 C CA . VAL A 1 193 ? 10.254 -1.213 -21.162 1.00 98.81 193 VAL A CA 1
ATOM 1430 C C . VAL A 1 193 ? 11.692 -0.704 -21.246 1.00 98.81 193 VAL A C 1
ATOM 1432 O O . VAL A 1 193 ? 12.639 -1.432 -20.948 1.00 98.81 193 VAL A O 1
ATOM 1435 N N . LEU A 1 194 ? 11.865 0.519 -21.742 1.00 98.81 194 LEU A N 1
ATOM 1436 C CA . LEU A 1 194 ? 13.158 1.160 -21.947 1.00 98.81 194 LEU A CA 1
ATOM 1437 C C . LEU A 1 194 ? 13.578 1.886 -20.670 1.00 98.81 194 LEU A C 1
ATOM 1439 O O . LEU A 1 194 ? 13.028 2.938 -20.344 1.00 98.81 194 LEU A O 1
ATOM 1443 N N . CYS A 1 195 ? 14.579 1.354 -19.980 1.00 98.75 195 CYS A N 1
ATOM 1444 C CA . CYS A 1 195 ? 15.113 1.968 -18.775 1.00 98.75 195 CYS A CA 1
ATOM 1445 C C . CYS A 1 195 ? 16.191 3.017 -19.102 1.00 98.75 195 CYS A C 1
ATOM 1447 O O . CYS A 1 195 ? 17.122 2.783 -19.891 1.00 98.75 195 CYS A O 1
ATOM 1449 N N . VAL A 1 196 ? 16.058 4.181 -18.466 1.00 98.62 196 VAL A N 1
ATOM 1450 C CA . VAL A 1 196 ? 16.974 5.328 -18.555 1.00 98.62 196 VAL A CA 1
ATOM 1451 C C . VAL A 1 196 ? 17.166 5.940 -17.174 1.00 98.62 196 VAL A C 1
ATOM 1453 O O . VAL A 1 196 ? 16.261 5.899 -16.349 1.00 98.62 196 VAL A O 1
ATOM 1456 N N . GLY A 1 197 ? 18.327 6.522 -16.902 1.00 97.38 197 GLY A N 1
ATOM 1457 C CA . GLY A 1 197 ? 18.653 6.993 -15.563 1.00 97.38 197 GLY A CA 1
ATOM 1458 C C . GLY A 1 197 ? 20.091 7.452 -15.396 1.00 97.38 197 GLY A C 1
ATOM 1459 O O . GLY A 1 197 ? 20.984 7.046 -16.147 1.00 97.38 197 GLY A O 1
ATOM 1460 N N . GLU A 1 198 ? 20.305 8.303 -14.396 1.00 96.62 198 GLU A N 1
ATOM 1461 C CA . GLU A 1 198 ? 21.609 8.829 -14.010 1.00 96.62 198 GLU A CA 1
ATOM 1462 C C . GLU A 1 198 ? 22.146 8.201 -12.714 1.00 96.62 198 GLU A C 1
ATOM 1464 O O . GLU A 1 198 ? 21.396 7.867 -11.791 1.00 96.62 198 GLU A O 1
ATOM 1469 N N . THR A 1 199 ? 23.472 8.106 -12.602 1.00 94.38 199 THR A N 1
ATOM 1470 C CA . THR A 1 199 ? 24.151 7.717 -11.358 1.00 94.38 199 THR A CA 1
ATOM 1471 C C . THR A 1 199 ? 24.177 8.859 -10.338 1.00 94.38 199 THR A C 1
ATOM 1473 O O . THR A 1 199 ? 23.942 10.025 -10.663 1.00 94.38 199 THR A O 1
ATOM 1476 N N . LEU A 1 200 ? 24.509 8.547 -9.078 1.00 91.31 200 LEU A N 1
ATOM 1477 C CA . LEU A 1 200 ? 24.619 9.565 -8.025 1.00 91.31 200 LEU A CA 1
ATOM 1478 C C . LEU A 1 200 ? 25.640 10.655 -8.378 1.00 91.31 200 LEU A C 1
ATOM 1480 O O . LEU A 1 200 ? 25.388 11.833 -8.130 1.00 91.31 200 LEU A O 1
ATOM 1484 N N . ASP A 1 201 ? 26.779 10.268 -8.945 1.00 93.25 201 ASP A N 1
ATOM 1485 C CA . ASP A 1 201 ? 27.848 11.209 -9.278 1.00 93.25 201 ASP A CA 1
ATOM 1486 C C . ASP A 1 201 ? 27.447 12.095 -10.457 1.00 93.25 201 ASP A C 1
ATOM 1488 O O . ASP A 1 201 ? 27.582 13.313 -10.386 1.00 93.25 201 ASP A O 1
ATOM 1492 N N . GLN A 1 202 ? 26.795 11.521 -11.473 1.00 95.31 202 GLN A N 1
ATOM 1493 C CA . GLN A 1 202 ? 26.216 12.295 -12.572 1.00 95.31 202 GLN A CA 1
ATOM 1494 C C . GLN A 1 202 ? 25.169 13.301 -12.075 1.00 95.31 202 GLN A C 1
ATOM 1496 O O . GLN A 1 202 ? 25.151 14.441 -12.539 1.00 95.31 202 GLN A O 1
ATOM 1501 N N . ARG A 1 203 ? 24.327 12.923 -11.103 1.00 93.81 203 ARG A N 1
ATOM 1502 C CA . ARG A 1 203 ? 23.362 13.849 -10.492 1.00 93.81 203 ARG A CA 1
ATOM 1503 C C . ARG A 1 203 ? 24.052 14.983 -9.738 1.00 93.81 203 ARG A C 1
ATOM 1505 O O . ARG A 1 203 ? 23.676 16.138 -9.915 1.00 93.81 203 ARG A O 1
ATOM 1512 N N . LYS A 1 204 ? 25.062 14.674 -8.917 1.00 92.06 204 LYS A N 1
ATOM 1513 C CA . LYS A 1 204 ? 25.843 15.684 -8.176 1.00 92.06 204 LYS A CA 1
ATOM 1514 C C . LYS A 1 204 ? 26.549 16.671 -9.105 1.00 92.06 204 LYS A C 1
ATOM 1516 O O . LYS A 1 204 ? 26.700 17.833 -8.751 1.00 92.06 204 LYS A O 1
ATOM 1521 N N . GLU A 1 205 ? 26.940 16.219 -10.291 1.00 96.94 205 GLU A N 1
ATOM 1522 C CA . GLU A 1 205 ? 27.541 17.048 -11.338 1.00 96.94 205 GLU A CA 1
ATOM 1523 C C . GLU A 1 205 ? 26.511 17.824 -12.183 1.00 96.94 205 GLU A C 1
ATOM 1525 O O . GLU A 1 205 ? 26.892 18.497 -13.140 1.00 96.94 205 GLU A O 1
ATOM 1530 N N . GLY A 1 206 ? 25.209 17.724 -11.885 1.00 96.25 206 GLY A N 1
ATOM 1531 C CA . GLY A 1 206 ? 24.153 18.396 -12.649 1.00 96.25 206 GLY A CA 1
ATOM 1532 C C . GLY A 1 206 ? 23.916 17.805 -14.045 1.00 96.25 206 GLY A C 1
ATOM 1533 O O . GLY A 1 206 ? 23.399 18.484 -14.928 1.00 96.25 206 GLY A O 1
ATOM 1534 N N . LYS A 1 207 ? 24.296 16.540 -14.274 1.00 97.62 207 LYS A N 1
ATOM 1535 C CA . LYS A 1 207 ? 24.229 15.865 -15.584 1.00 97.62 207 LYS A CA 1
ATOM 1536 C C . LYS A 1 207 ? 22.982 14.999 -15.786 1.00 97.62 207 LYS A C 1
ATOM 1538 O O . LYS A 1 207 ? 22.897 14.303 -16.794 1.00 97.62 207 LYS A O 1
ATOM 1543 N N . THR A 1 208 ? 22.005 15.034 -14.876 1.00 97.38 208 THR A N 1
ATOM 1544 C CA . THR A 1 208 ? 20.785 14.205 -14.949 1.00 97.38 208 THR A CA 1
ATOM 1545 C C . THR A 1 208 ? 20.123 14.266 -16.327 1.00 97.38 208 THR A C 1
ATOM 1547 O O . THR A 1 208 ? 19.992 13.249 -17.009 1.00 97.38 208 THR A O 1
ATOM 1550 N N . PHE A 1 209 ? 19.777 15.469 -16.789 1.00 98.19 209 PHE A N 1
ATOM 1551 C CA . PHE A 1 209 ? 19.071 15.643 -18.057 1.00 98.19 209 PHE A CA 1
ATOM 1552 C C . PHE A 1 209 ? 19.919 15.268 -19.270 1.00 98.19 209 PHE A C 1
ATOM 1554 O O . PHE A 1 209 ? 19.394 14.680 -20.216 1.00 98.19 209 PHE A O 1
ATOM 1561 N N . SER A 1 210 ? 21.224 15.557 -19.264 1.00 98.12 210 SER A N 1
ATOM 1562 C CA . SER A 1 210 ? 22.096 15.223 -20.396 1.00 98.12 210 SER A CA 1
ATOM 1563 C C . SER A 1 210 ? 22.315 13.715 -20.524 1.00 98.12 210 SER A C 1
ATOM 1565 O O . SER A 1 210 ? 22.309 13.192 -21.639 1.00 98.12 210 SER A O 1
ATOM 1567 N N . VAL A 1 211 ? 22.423 12.994 -19.403 1.00 98.31 211 VAL A N 1
ATOM 1568 C CA . VAL A 1 211 ? 22.526 11.529 -19.382 1.00 98.31 211 VAL A CA 1
ATOM 1569 C C . VAL A 1 211 ? 21.243 10.878 -19.889 1.00 98.31 211 VAL A C 1
ATOM 1571 O O . VAL A 1 211 ? 21.312 10.074 -20.819 1.00 98.31 211 VAL A O 1
ATOM 1574 N N . VAL A 1 212 ? 20.087 11.257 -19.336 1.00 98.38 212 VAL A N 1
ATOM 1575 C CA . VAL A 1 212 ? 18.783 10.706 -19.744 1.00 98.38 212 VAL A CA 1
ATOM 1576 C C . VAL A 1 212 ? 18.514 10.994 -21.225 1.00 98.38 212 VAL A C 1
ATOM 1578 O O . VAL A 1 212 ? 18.154 10.095 -21.982 1.00 98.38 212 VAL A O 1
ATOM 1581 N N . THR A 1 213 ? 18.779 12.222 -21.679 1.00 98.50 213 THR A N 1
ATOM 1582 C CA . THR A 1 213 ? 18.598 12.614 -23.087 1.00 98.50 213 THR A CA 1
ATOM 1583 C C . THR A 1 213 ? 19.494 11.813 -24.028 1.00 98.50 213 THR A C 1
ATOM 1585 O O . THR A 1 213 ? 19.036 11.364 -25.077 1.00 98.50 213 THR A O 1
ATOM 1588 N N . ARG A 1 214 ? 20.765 11.597 -23.663 1.00 98.38 214 ARG A N 1
ATOM 1589 C CA . ARG A 1 214 ? 21.709 10.791 -24.453 1.00 98.38 214 ARG A CA 1
ATOM 1590 C C . ARG A 1 214 ? 21.221 9.348 -24.613 1.00 98.38 214 ARG A C 1
ATOM 1592 O O . ARG A 1 214 ? 21.238 8.828 -25.727 1.00 98.38 214 ARG A O 1
ATOM 1599 N N . GLN A 1 215 ? 20.756 8.730 -23.526 1.00 98.62 215 GLN A N 1
ATOM 1600 C CA . GLN A 1 215 ? 20.242 7.357 -23.538 1.00 98.62 215 GLN A CA 1
ATOM 1601 C C . GLN A 1 215 ? 18.994 7.225 -24.425 1.00 98.62 215 GLN A C 1
ATOM 1603 O O . GLN A 1 215 ? 18.894 6.283 -25.211 1.00 98.62 215 GLN A O 1
ATOM 1608 N N . LEU A 1 216 ? 18.066 8.185 -24.344 1.00 98.62 216 LEU A N 1
ATOM 1609 C CA . LEU A 1 216 ? 16.862 8.222 -25.180 1.00 98.62 216 LEU A CA 1
ATOM 1610 C C . LEU A 1 216 ? 17.186 8.464 -26.661 1.00 98.62 216 LEU A C 1
ATOM 1612 O O . LEU A 1 216 ? 16.635 7.796 -27.540 1.00 98.62 216 LEU A O 1
ATOM 1616 N N . LEU A 1 217 ? 18.115 9.382 -26.944 1.00 98.25 217 LEU A N 1
ATOM 1617 C CA . LEU A 1 217 ? 18.537 9.713 -28.303 1.00 98.25 217 LEU A CA 1
ATOM 1618 C C . LEU A 1 217 ? 19.129 8.502 -29.028 1.00 98.25 217 LEU A C 1
ATOM 1620 O O . LEU A 1 217 ? 18.813 8.282 -30.196 1.00 98.25 217 LEU A O 1
ATOM 1624 N N . ALA A 1 218 ? 19.929 7.683 -28.339 1.00 98.38 218 ALA A N 1
ATOM 1625 C CA . ALA A 1 218 ? 20.499 6.473 -28.926 1.00 98.38 218 ALA A CA 1
ATOM 1626 C C . ALA A 1 218 ? 19.418 5.532 -29.489 1.00 98.38 218 ALA A C 1
ATOM 1628 O O . ALA A 1 218 ? 19.586 4.981 -30.578 1.00 98.38 218 ALA A O 1
ATOM 1629 N N . VAL A 1 219 ? 18.287 5.394 -28.788 1.00 98.50 219 VAL A N 1
ATOM 1630 C CA . VAL A 1 219 ? 17.143 4.593 -29.248 1.00 98.50 219 VAL A CA 1
ATOM 1631 C C . VAL A 1 219 ? 16.389 5.296 -30.376 1.00 98.50 219 VAL A C 1
ATOM 1633 O O . VAL A 1 219 ? 16.065 4.657 -31.377 1.00 98.50 219 VAL A O 1
ATOM 1636 N N . ALA A 1 220 ? 16.158 6.608 -30.273 1.00 97.62 220 ALA A N 1
ATOM 1637 C CA . ALA A 1 220 ? 15.462 7.384 -31.306 1.00 97.62 220 ALA A CA 1
ATOM 1638 C C . ALA A 1 220 ? 16.185 7.374 -32.662 1.00 97.62 220 ALA A C 1
ATOM 1640 O O . ALA A 1 220 ? 15.541 7.440 -33.705 1.00 97.62 220 ALA A O 1
ATOM 1641 N N . MET A 1 221 ? 17.513 7.227 -32.663 1.00 97.19 221 MET A N 1
ATOM 1642 C CA . MET A 1 221 ? 18.300 7.062 -33.889 1.00 97.19 221 MET A CA 1
ATOM 1643 C C . MET A 1 221 ? 18.103 5.697 -34.570 1.00 97.19 221 MET A C 1
ATOM 1645 O O . MET A 1 221 ? 18.392 5.570 -35.757 1.00 97.19 221 MET A O 1
ATOM 1649 N N . GLN A 1 222 ? 17.640 4.676 -33.843 1.00 96.81 222 GLN A N 1
ATOM 1650 C CA . GLN A 1 222 ? 17.423 3.319 -34.370 1.00 96.81 222 GLN A CA 1
ATOM 1651 C C . GLN A 1 222 ? 15.942 3.001 -34.615 1.00 96.81 222 GLN A C 1
ATOM 1653 O O . GLN A 1 222 ? 15.620 2.120 -35.413 1.00 96.81 222 GLN A O 1
ATOM 1658 N N . VAL A 1 223 ? 15.034 3.701 -33.931 1.00 96.81 223 VAL A N 1
ATOM 1659 C CA . VAL A 1 223 ? 13.600 3.404 -33.914 1.00 96.81 223 VAL A CA 1
ATOM 1660 C C . VAL A 1 223 ? 12.800 4.617 -34.368 1.00 96.81 223 VAL A C 1
ATOM 1662 O O . VAL A 1 223 ? 12.783 5.654 -33.707 1.00 96.81 223 VAL A O 1
ATOM 1665 N N . SER A 1 224 ? 12.066 4.451 -35.471 1.00 95.38 224 SER A N 1
ATOM 1666 C CA . SER A 1 224 ? 11.177 5.486 -36.008 1.00 95.38 224 SER A CA 1
ATOM 1667 C C . SER A 1 224 ? 10.123 5.930 -34.975 1.00 95.38 224 SER A C 1
ATOM 1669 O O . SER A 1 224 ? 9.512 5.059 -34.345 1.00 95.38 224 SER A O 1
ATOM 1671 N N . PRO A 1 225 ? 9.823 7.243 -34.860 1.00 92.94 225 PRO A N 1
ATOM 1672 C CA . PRO A 1 225 ? 8.827 7.779 -33.925 1.00 92.94 225 PRO A CA 1
ATOM 1673 C C . PRO A 1 225 ? 7.466 7.070 -33.958 1.00 92.94 225 PRO A C 1
ATOM 1675 O O . PRO A 1 225 ? 6.827 6.917 -32.922 1.00 92.94 225 PRO A O 1
ATOM 1678 N N . LYS A 1 226 ? 7.046 6.560 -35.126 1.00 93.19 226 LYS A N 1
ATOM 1679 C CA . LYS A 1 226 ? 5.753 5.878 -35.298 1.00 93.19 226 LYS A CA 1
ATOM 1680 C C . LYS A 1 226 ? 5.565 4.635 -34.417 1.00 93.19 226 LYS A C 1
ATOM 1682 O O . LYS A 1 226 ? 4.431 4.242 -34.197 1.00 93.19 226 LYS A O 1
ATOM 1687 N N . TYR A 1 227 ? 6.647 4.008 -33.946 1.00 94.88 227 TYR A N 1
ATOM 1688 C CA . TYR A 1 227 ? 6.566 2.800 -33.118 1.00 94.88 227 TYR A CA 1
ATOM 1689 C C . TYR A 1 227 ? 6.514 3.088 -31.615 1.00 94.88 227 TYR A C 1
ATOM 1691 O O . TYR A 1 227 ? 6.144 2.199 -30.851 1.00 94.88 227 TYR A O 1
ATOM 1699 N N . TRP A 1 228 ? 6.881 4.294 -31.176 1.00 95.56 228 TRP A N 1
ATOM 1700 C CA . TRP A 1 228 ? 7.097 4.586 -29.757 1.00 95.56 228 TRP A CA 1
ATOM 1701 C C . TRP A 1 228 ? 5.816 4.483 -28.929 1.00 95.56 228 TRP A C 1
ATOM 1703 O O . TRP A 1 228 ? 5.814 3.795 -27.914 1.00 95.56 228 TRP A O 1
ATOM 1713 N N . ALA A 1 229 ? 4.727 5.116 -29.375 1.00 90.12 229 ALA A N 1
ATOM 1714 C CA . ALA A 1 229 ? 3.469 5.182 -28.625 1.00 90.12 229 ALA A CA 1
ATOM 1715 C C . ALA A 1 229 ? 2.904 3.793 -28.266 1.00 90.12 229 ALA A C 1
ATOM 1717 O O . ALA A 1 229 ? 2.496 3.562 -27.127 1.00 90.12 229 ALA A O 1
ATOM 1718 N N . ASP A 1 230 ? 2.937 2.861 -29.220 1.00 89.31 230 ASP A N 1
ATOM 1719 C CA . ASP A 1 230 ? 2.295 1.551 -29.071 1.00 89.31 230 ASP A CA 1
ATOM 1720 C C . ASP A 1 230 ? 3.227 0.486 -28.474 1.00 89.31 230 ASP A C 1
ATOM 1722 O O . ASP A 1 230 ? 2.759 -0.492 -27.884 1.00 89.31 230 ASP A O 1
ATOM 1726 N N . ASN A 1 231 ? 4.548 0.664 -28.619 1.00 96.06 231 ASN A N 1
ATOM 1727 C CA . ASN A 1 231 ? 5.524 -0.388 -28.327 1.00 96.06 231 ASN A CA 1
ATOM 1728 C C . ASN A 1 231 ? 6.533 -0.038 -27.235 1.00 96.06 231 ASN A C 1
ATOM 1730 O O . ASN A 1 231 ? 7.258 -0.936 -26.822 1.00 96.06 231 ASN A O 1
ATOM 1734 N N . ILE A 1 232 ? 6.623 1.213 -26.775 1.00 98.25 232 ILE A N 1
ATOM 1735 C CA . ILE A 1 232 ? 7.635 1.623 -25.794 1.00 98.25 232 ILE A CA 1
ATOM 1736 C C . ILE A 1 232 ? 6.976 2.241 -24.558 1.00 98.25 232 ILE A C 1
ATOM 1738 O O . ILE A 1 232 ? 6.154 3.153 -24.643 1.00 98.25 232 ILE A O 1
ATOM 1742 N N . VAL A 1 233 ? 7.398 1.756 -23.394 1.00 98.62 233 VAL A N 1
ATOM 1743 C CA . VAL A 1 233 ? 7.235 2.401 -22.088 1.00 98.62 233 VAL A CA 1
ATOM 1744 C C . VAL A 1 233 ? 8.619 2.843 -21.634 1.00 98.62 233 VAL A C 1
ATOM 1746 O O . VAL A 1 233 ? 9.561 2.057 -21.694 1.00 98.62 233 VAL A O 1
ATOM 1749 N N . ILE A 1 234 ? 8.766 4.089 -21.193 1.00 98.81 234 ILE A N 1
ATOM 1750 C CA . ILE A 1 234 ? 10.039 4.600 -20.671 1.00 98.81 234 ILE A CA 1
ATOM 1751 C C . ILE A 1 234 ? 10.015 4.465 -19.153 1.00 98.81 234 ILE A C 1
ATOM 1753 O O . ILE A 1 234 ? 9.158 5.059 -18.509 1.00 98.81 234 ILE A O 1
ATOM 1757 N N . ALA A 1 235 ? 10.955 3.721 -18.577 1.00 98.62 235 ALA A N 1
ATOM 1758 C CA . ALA A 1 235 ? 11.140 3.632 -17.134 1.00 98.62 235 ALA A CA 1
ATOM 1759 C C . ALA A 1 235 ? 12.293 4.544 -16.696 1.00 98.62 235 ALA A C 1
ATOM 1761 O O . ALA A 1 235 ? 13.454 4.279 -17.013 1.00 98.62 235 ALA A O 1
ATOM 1762 N N . TYR A 1 236 ? 11.980 5.623 -15.976 1.00 98.50 236 TYR A N 1
ATOM 1763 C CA . TYR A 1 236 ? 13.000 6.480 -15.377 1.00 98.50 236 TYR A CA 1
ATOM 1764 C C . TYR A 1 236 ? 13.503 5.886 -14.058 1.00 98.50 236 TYR A C 1
ATOM 1766 O O . TYR A 1 236 ? 12.752 5.712 -13.099 1.00 98.50 236 TYR A O 1
ATOM 1774 N N . GLU A 1 237 ? 14.797 5.605 -14.005 1.00 96.31 237 GLU A N 1
ATOM 1775 C CA . GLU A 1 237 ? 15.494 4.951 -12.909 1.00 96.31 237 GLU A CA 1
ATOM 1776 C C . GLU A 1 237 ? 16.511 5.912 -12.274 1.00 96.31 237 GLU A C 1
ATOM 1778 O O . GLU A 1 237 ? 17.651 5.988 -12.734 1.00 96.31 237 GLU A O 1
ATOM 1783 N N . PRO A 1 238 ? 16.170 6.631 -11.188 1.00 92.25 238 PRO A N 1
ATOM 1784 C CA . PRO A 1 238 ? 17.181 7.325 -10.396 1.00 92.25 238 PRO A CA 1
ATOM 1785 C C . PRO A 1 238 ? 18.095 6.279 -9.741 1.00 92.25 238 PRO A C 1
ATOM 1787 O O . PRO A 1 238 ? 17.793 5.784 -8.655 1.00 92.25 238 PRO A O 1
ATOM 1790 N N . VAL A 1 239 ? 19.210 5.916 -10.388 1.00 90.00 239 VAL A N 1
ATOM 1791 C CA . VAL A 1 239 ? 20.068 4.772 -9.996 1.00 90.00 239 VAL A CA 1
ATOM 1792 C C . VAL A 1 239 ? 20.530 4.889 -8.543 1.00 90.00 239 VAL A C 1
ATOM 1794 O O . VAL A 1 239 ? 20.622 3.911 -7.807 1.00 90.00 239 VAL A O 1
ATOM 1797 N N . TRP A 1 240 ? 20.743 6.119 -8.088 1.00 85.69 240 TRP A N 1
ATOM 1798 C CA . TRP A 1 240 ? 21.121 6.453 -6.719 1.00 85.69 240 TRP A CA 1
ATOM 1799 C C . TRP A 1 240 ? 20.047 6.155 -5.653 1.00 85.69 240 TRP A C 1
ATOM 1801 O O . TRP A 1 240 ? 20.372 6.123 -4.463 1.00 85.69 240 TRP A O 1
ATOM 1811 N N . ALA A 1 241 ? 18.797 5.925 -6.055 1.00 76.81 241 ALA A N 1
ATOM 1812 C CA . ALA A 1 241 ? 17.653 5.579 -5.207 1.00 76.81 241 ALA A CA 1
ATOM 1813 C C . ALA A 1 241 ? 17.192 4.111 -5.373 1.00 76.81 241 ALA A C 1
ATOM 1815 O O . ALA A 1 241 ? 16.168 3.714 -4.813 1.00 76.81 241 ALA A O 1
ATOM 1816 N N . ILE A 1 242 ? 17.927 3.280 -6.124 1.00 74.19 242 ILE A N 1
ATOM 1817 C CA . ILE A 1 242 ? 17.606 1.857 -6.321 1.00 74.19 242 ILE A CA 1
ATOM 1818 C C . ILE A 1 242 ? 18.391 1.013 -5.315 1.00 74.19 242 ILE A C 1
ATOM 1820 O O . ILE A 1 242 ? 19.613 0.955 -5.360 1.00 74.19 242 ILE A O 1
ATOM 1824 N N . GLY A 1 243 ? 17.698 0.347 -4.388 1.00 65.31 243 GLY A N 1
ATOM 1825 C CA . GLY A 1 243 ? 18.329 -0.572 -3.425 1.00 65.31 243 GLY A CA 1
ATOM 1826 C C . GLY A 1 243 ? 19.229 0.091 -2.370 1.00 65.31 243 GLY A C 1
ATOM 1827 O O . GLY A 1 243 ? 19.824 -0.608 -1.558 1.00 65.31 243 GLY A O 1
ATOM 1828 N N . THR A 1 244 ? 19.309 1.426 -2.338 1.00 66.44 244 THR A N 1
ATOM 1829 C CA . THR A 1 244 ? 20.182 2.195 -1.428 1.00 66.44 244 THR A CA 1
ATOM 1830 C C . THR A 1 244 ? 19.484 2.676 -0.152 1.00 66.44 244 THR A C 1
ATOM 1832 O O . THR A 1 244 ? 20.112 3.312 0.692 1.00 66.44 244 THR A O 1
ATOM 1835 N N . GLY A 1 245 ? 18.171 2.449 -0.022 1.00 64.50 245 GLY A N 1
ATOM 1836 C CA . GLY A 1 245 ? 17.343 2.999 1.060 1.00 64.50 245 GLY A CA 1
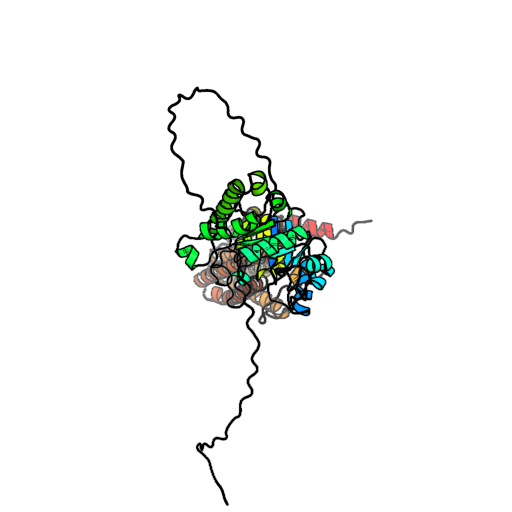ATOM 1837 C C . GLY A 1 245 ? 17.076 4.508 0.952 1.00 64.50 245 GLY A C 1
ATOM 1838 O O . GLY A 1 245 ? 16.276 5.037 1.721 1.00 64.50 245 GLY A O 1
ATOM 1839 N N . LYS A 1 246 ? 17.695 5.202 -0.013 1.00 67.69 246 LYS A N 1
ATOM 1840 C CA . LYS A 1 246 ? 17.350 6.579 -0.383 1.00 67.69 246 LYS A CA 1
ATOM 1841 C C . LYS A 1 246 ? 16.151 6.557 -1.323 1.00 67.69 246 LYS A C 1
ATOM 1843 O O . LYS A 1 246 ? 16.064 5.702 -2.198 1.00 67.69 246 LYS A O 1
ATOM 1848 N N . VAL A 1 247 ? 15.233 7.497 -1.138 1.00 71.06 247 VAL A N 1
ATOM 1849 C CA . VAL A 1 247 ? 14.000 7.602 -1.924 1.00 71.06 247 VAL A CA 1
ATOM 1850 C C . VAL A 1 247 ? 13.998 8.973 -2.588 1.00 71.06 247 VAL A C 1
ATOM 1852 O O . VAL A 1 247 ? 14.164 9.976 -1.896 1.00 71.06 247 VAL A O 1
ATOM 1855 N N . ALA A 1 248 ? 13.860 9.015 -3.915 1.00 84.00 248 ALA A N 1
ATOM 1856 C CA . ALA A 1 248 ? 13.623 10.273 -4.615 1.00 84.00 248 ALA A CA 1
ATOM 1857 C C . ALA A 1 248 ? 12.240 10.809 -4.227 1.00 84.00 248 ALA A C 1
ATOM 1859 O O . ALA A 1 248 ? 11.288 10.032 -4.114 1.00 84.00 248 ALA A O 1
ATOM 1860 N N . SER A 1 249 ? 12.133 12.116 -3.989 1.00 89.19 249 SER A N 1
ATOM 1861 C CA . SER A 1 249 ? 10.831 12.725 -3.708 1.00 89.19 249 SER A CA 1
ATOM 1862 C C . SER A 1 249 ? 9.936 12.691 -4.953 1.00 89.19 249 SER A C 1
ATOM 1864 O O . SER A 1 249 ? 10.424 12.504 -6.072 1.00 89.19 249 SER A O 1
ATOM 1866 N N . ALA A 1 250 ? 8.625 12.863 -4.769 1.00 90.75 250 ALA A N 1
ATOM 1867 C CA . ALA A 1 250 ? 7.687 12.870 -5.891 1.00 90.75 250 ALA A CA 1
ATOM 1868 C C . ALA A 1 250 ? 7.997 14.012 -6.871 1.00 90.75 250 ALA A C 1
ATOM 1870 O O . ALA A 1 250 ? 7.999 13.806 -8.079 1.00 90.75 250 ALA A O 1
ATOM 1871 N N . GLU A 1 251 ? 8.416 15.161 -6.345 1.00 92.50 251 GLU A N 1
ATOM 1872 C CA . GLU A 1 251 ? 8.814 16.336 -7.118 1.00 92.50 251 GLU A CA 1
ATOM 1873 C C . GLU A 1 251 ? 10.086 16.073 -7.938 1.00 92.50 251 GLU A C 1
ATOM 1875 O O . GLU A 1 251 ? 10.167 16.463 -9.099 1.00 92.50 251 GLU A O 1
ATOM 1880 N N . GLN A 1 252 ? 11.071 15.363 -7.369 1.00 93.00 252 GLN A N 1
ATOM 1881 C CA . GLN A 1 252 ? 12.289 14.977 -8.095 1.00 93.00 252 GLN A CA 1
ATOM 1882 C C . GLN A 1 252 ? 12.004 13.980 -9.224 1.00 93.00 252 GLN A C 1
ATOM 1884 O O . GLN A 1 252 ? 12.684 14.004 -10.248 1.00 93.00 252 GLN A O 1
ATOM 1889 N N . ALA A 1 253 ? 11.034 13.082 -9.032 1.00 95.25 253 ALA A N 1
ATOM 1890 C CA . ALA A 1 253 ? 10.592 12.173 -10.082 1.00 95.25 253 ALA A CA 1
ATOM 1891 C C . ALA A 1 253 ? 9.832 12.936 -11.180 1.00 95.25 253 ALA A C 1
ATOM 1893 O O . ALA A 1 253 ? 10.152 12.785 -12.359 1.00 95.25 253 ALA A O 1
ATOM 1894 N N . GLN A 1 254 ? 8.893 13.800 -10.790 1.00 96.44 254 GLN A N 1
ATOM 1895 C CA . GLN A 1 254 ? 8.106 14.636 -11.693 1.00 96.44 254 GLN A CA 1
ATOM 1896 C C . GLN A 1 254 ? 8.993 15.530 -12.573 1.00 96.44 254 GLN A C 1
ATOM 1898 O O . GLN A 1 254 ? 8.791 15.562 -13.782 1.00 96.44 254 GLN A O 1
ATOM 1903 N N . GLU A 1 255 ? 10.026 16.167 -12.010 1.00 97.38 255 GLU A N 1
ATOM 1904 C CA . GLU A 1 255 ? 10.987 17.002 -12.752 1.00 97.38 255 GLU A CA 1
ATOM 1905 C C . GLU A 1 255 ? 11.620 16.254 -13.941 1.00 97.38 255 GLU A C 1
ATOM 1907 O O . GLU A 1 255 ? 11.698 16.765 -15.061 1.00 97.38 255 GLU A O 1
ATOM 1912 N N . VAL A 1 256 ? 12.068 15.015 -13.723 1.00 98.12 256 VAL A N 1
ATOM 1913 C CA . VAL A 1 256 ? 12.721 14.236 -14.783 1.00 98.12 256 VAL A CA 1
ATOM 1914 C C . VAL A 1 256 ? 11.701 13.674 -15.773 1.00 98.12 256 VAL A C 1
ATOM 1916 O O . VAL A 1 256 ? 11.977 13.629 -16.972 1.00 98.12 256 VAL A O 1
ATOM 1919 N N . HIS A 1 257 ? 10.512 13.288 -15.309 1.00 98.19 257 HIS A N 1
ATOM 1920 C CA . HIS A 1 257 ? 9.424 12.847 -16.183 1.00 98.19 257 HIS A CA 1
ATOM 1921 C C . HIS A 1 257 ? 8.956 13.964 -17.127 1.00 98.19 257 HIS A C 1
ATOM 1923 O O . HIS A 1 257 ? 8.809 13.728 -18.330 1.00 98.19 257 HIS A O 1
ATOM 1929 N N . GLU A 1 258 ? 8.801 15.184 -16.612 1.00 97.44 258 GLU A N 1
ATOM 1930 C CA . GLU A 1 258 ? 8.498 16.376 -17.404 1.00 97.44 258 GLU A CA 1
ATOM 1931 C C . GLU A 1 258 ? 9.593 16.621 -18.457 1.00 97.44 258 GLU A C 1
ATOM 1933 O O . GLU A 1 258 ? 9.297 16.800 -19.643 1.00 97.44 258 GLU A O 1
ATOM 1938 N N . HIS A 1 259 ? 10.873 16.534 -18.066 1.00 98.19 259 HIS A N 1
ATOM 1939 C CA . HIS A 1 259 ? 11.998 16.647 -19.004 1.00 98.19 259 HIS A CA 1
ATOM 1940 C C . HIS A 1 259 ? 11.934 15.596 -20.124 1.00 98.19 259 HIS A C 1
ATOM 1942 O O . HIS A 1 259 ? 12.106 15.934 -21.299 1.00 98.19 259 HIS A O 1
ATOM 1948 N N . ILE A 1 260 ? 11.641 14.332 -19.796 1.00 98.38 260 ILE A N 1
ATOM 1949 C CA . ILE A 1 260 ? 11.489 13.248 -20.782 1.00 98.38 260 ILE A CA 1
ATOM 1950 C C . ILE A 1 260 ? 10.343 13.556 -21.756 1.00 98.38 260 ILE A C 1
ATOM 1952 O O . ILE A 1 260 ? 10.516 13.403 -22.970 1.00 98.38 260 ILE A O 1
ATOM 1956 N N . ARG A 1 261 ? 9.189 14.037 -21.274 1.00 96.50 261 ARG A N 1
ATOM 1957 C CA . ARG A 1 261 ? 8.067 14.418 -22.152 1.00 96.50 261 ARG A CA 1
ATOM 1958 C C . ARG A 1 261 ? 8.390 15.601 -23.052 1.00 96.50 261 ARG A C 1
ATOM 1960 O O . ARG A 1 261 ? 8.054 15.571 -24.240 1.00 96.50 261 ARG A O 1
ATOM 1967 N N . ASN A 1 262 ? 9.055 16.620 -22.519 1.00 95.88 262 ASN A N 1
ATOM 1968 C CA . ASN A 1 262 ? 9.492 17.780 -23.291 1.00 95.88 262 ASN A CA 1
ATOM 1969 C C . ASN A 1 262 ? 10.483 17.363 -24.382 1.00 95.88 262 ASN A C 1
ATOM 1971 O O . ASN A 1 262 ? 10.337 17.756 -25.543 1.00 95.88 262 ASN A O 1
ATOM 1975 N N . TRP A 1 263 ? 11.434 16.487 -24.051 1.00 97.81 263 TRP A N 1
ATOM 1976 C CA . TRP A 1 263 ? 12.336 15.904 -25.038 1.00 97.81 263 TRP A CA 1
ATOM 1977 C C . TRP A 1 263 ? 11.577 15.133 -26.127 1.00 97.81 263 TRP A C 1
ATOM 1979 O O . TRP A 1 263 ? 11.804 15.392 -27.308 1.00 97.81 263 TRP A O 1
ATOM 1989 N N . MET A 1 264 ? 10.635 14.252 -25.766 1.00 96.38 264 MET A N 1
ATOM 1990 C CA . MET A 1 264 ? 9.836 13.503 -26.749 1.00 96.38 264 MET A CA 1
ATOM 1991 C C . MET A 1 264 ? 9.030 14.431 -27.660 1.00 96.38 264 MET A C 1
ATOM 1993 O O . MET A 1 264 ? 8.958 14.194 -28.863 1.00 96.38 264 MET A O 1
ATOM 1997 N N . THR A 1 265 ? 8.457 15.504 -27.111 1.00 93.69 265 THR A N 1
ATOM 1998 C CA . THR A 1 265 ? 7.686 16.490 -27.884 1.00 93.69 265 THR A CA 1
ATOM 1999 C C . THR A 1 265 ? 8.552 17.127 -28.967 1.00 93.69 265 THR A C 1
ATOM 2001 O O . THR A 1 265 ? 8.128 17.218 -30.119 1.00 93.69 265 THR A O 1
ATOM 2004 N N . ASN A 1 266 ? 9.784 17.501 -28.613 1.00 93.44 266 ASN A N 1
ATOM 2005 C CA . ASN A 1 266 ? 10.728 18.152 -29.518 1.00 93.44 266 ASN A CA 1
ATOM 2006 C C . ASN A 1 266 ? 11.362 17.180 -30.527 1.00 93.44 266 ASN A C 1
ATOM 2008 O O . ASN A 1 266 ? 11.530 17.531 -31.691 1.00 93.44 266 ASN A O 1
ATOM 2012 N N . ALA A 1 267 ? 11.725 15.969 -30.093 1.00 93.81 267 ALA A N 1
ATOM 2013 C CA . ALA A 1 267 ? 12.495 15.019 -30.898 1.00 93.81 267 ALA A CA 1
ATOM 2014 C C . ALA A 1 267 ? 11.626 14.043 -31.712 1.00 93.81 267 ALA A C 1
ATOM 2016 O O . ALA A 1 267 ? 12.013 13.640 -32.806 1.00 93.81 267 ALA A O 1
ATOM 2017 N N . LEU A 1 268 ? 10.467 13.643 -31.180 1.00 92.81 268 LEU A N 1
ATOM 2018 C CA . LEU A 1 268 ? 9.595 12.600 -31.743 1.00 92.81 268 LEU A CA 1
ATOM 2019 C C . LEU A 1 268 ? 8.207 13.124 -32.143 1.00 92.81 268 LEU A C 1
ATOM 2021 O O . LEU A 1 268 ? 7.413 12.386 -32.733 1.00 92.81 268 LEU A O 1
ATOM 2025 N N . GLY A 1 269 ? 7.916 14.385 -31.824 1.00 86.31 269 GLY A N 1
ATOM 2026 C CA . GLY A 1 269 ? 6.675 15.078 -32.139 1.00 86.31 269 GLY A CA 1
ATOM 2027 C C . GLY A 1 269 ? 5.622 15.021 -31.017 1.00 86.31 269 GLY A C 1
ATOM 2028 O O . GLY A 1 269 ? 5.594 14.068 -30.232 1.00 86.31 269 GLY A O 1
ATOM 2029 N N . PRO A 1 270 ? 4.693 16.001 -30.966 1.00 81.31 270 PRO A N 1
ATOM 2030 C CA . PRO A 1 270 ? 3.718 16.143 -29.876 1.00 81.31 270 PRO A CA 1
ATOM 2031 C C . PRO A 1 270 ? 2.775 14.952 -29.698 1.00 81.31 270 PRO A C 1
ATOM 2033 O O . PRO A 1 270 ? 2.366 14.642 -28.586 1.00 81.31 270 PRO A O 1
ATOM 2036 N N . ARG A 1 271 ? 2.430 14.258 -30.790 1.00 80.88 271 ARG A N 1
ATOM 2037 C CA . ARG A 1 271 ? 1.590 13.058 -30.704 1.00 80.88 271 ARG A CA 1
ATOM 2038 C C . ARG A 1 271 ? 2.302 11.981 -29.889 1.00 80.88 271 ARG A C 1
ATOM 2040 O O . ARG A 1 271 ? 1.721 11.430 -28.968 1.00 80.88 271 ARG A O 1
ATOM 2047 N N . THR A 1 272 ? 3.567 11.701 -30.188 1.00 85.38 272 THR A N 1
ATOM 2048 C CA . THR A 1 272 ? 4.331 10.649 -29.507 1.00 85.38 272 THR A CA 1
ATOM 2049 C C . THR A 1 272 ? 4.425 10.906 -28.002 1.00 85.38 272 THR A C 1
ATOM 2051 O O . THR A 1 272 ? 4.157 10.001 -27.215 1.00 85.38 272 THR A O 1
ATOM 2054 N N . SER A 1 273 ? 4.720 12.142 -27.587 1.00 87.06 273 SER A N 1
ATOM 2055 C CA . SER A 1 273 ? 4.871 12.488 -26.166 1.00 87.06 273 SER A CA 1
ATOM 2056 C C . SER A 1 273 ? 3.583 12.363 -25.344 1.00 87.06 273 SER A C 1
ATOM 2058 O O . SER A 1 273 ? 3.653 12.126 -24.138 1.00 87.06 273 SER A O 1
ATOM 2060 N N . GLN A 1 274 ? 2.418 12.484 -25.986 1.00 83.19 274 GLN A N 1
ATOM 2061 C CA . GLN A 1 274 ? 1.112 12.357 -25.336 1.00 83.19 274 GLN A CA 1
ATOM 2062 C C . GLN A 1 274 ? 0.697 10.907 -25.066 1.00 83.19 274 GLN A C 1
ATOM 2064 O O . GLN A 1 274 ? -0.054 10.677 -24.117 1.00 83.19 274 GLN A O 1
ATOM 2069 N N . TYR A 1 275 ? 1.180 9.947 -25.866 1.00 88.50 275 TYR A N 1
ATOM 2070 C CA . TYR A 1 275 ? 0.789 8.532 -25.774 1.00 88.50 275 TYR A CA 1
ATOM 2071 C C . TYR A 1 275 ? 1.846 7.633 -25.124 1.00 88.50 275 TYR A C 1
ATOM 2073 O O . TYR A 1 275 ? 1.486 6.645 -24.483 1.00 88.50 275 TYR A O 1
ATOM 2081 N N . VAL A 1 276 ? 3.139 7.949 -25.270 1.00 94.81 276 VAL A N 1
ATOM 2082 C CA . VAL A 1 276 ? 4.197 7.176 -24.604 1.00 94.81 276 VAL A CA 1
ATOM 2083 C C . VAL A 1 276 ? 4.040 7.314 -23.093 1.00 94.81 276 VAL A C 1
ATOM 2085 O O . VAL A 1 276 ? 3.922 8.420 -22.560 1.00 94.81 276 VAL A O 1
ATOM 2088 N N . ARG A 1 277 ? 4.054 6.172 -22.403 1.00 97.62 277 ARG A N 1
ATOM 2089 C CA . ARG A 1 277 ? 3.991 6.128 -20.943 1.00 97.62 277 ARG A CA 1
ATOM 2090 C C . ARG A 1 277 ? 5.385 6.283 -20.363 1.00 97.62 277 ARG A C 1
ATOM 2092 O O . ARG A 1 277 ? 6.306 5.575 -20.778 1.00 97.62 277 ARG A O 1
ATOM 2099 N N . VAL A 1 278 ? 5.519 7.187 -19.400 1.00 98.12 278 VAL A N 1
ATOM 2100 C CA . VAL A 1 278 ? 6.745 7.405 -18.632 1.00 98.12 278 VAL A CA 1
ATOM 2101 C C . VAL A 1 278 ? 6.483 6.974 -17.194 1.00 98.12 278 VAL A C 1
ATOM 2103 O O . VAL A 1 278 ? 5.680 7.577 -16.484 1.00 98.12 278 VAL A O 1
ATOM 2106 N N . VAL A 1 279 ? 7.132 5.893 -16.776 1.00 98.25 279 VAL A N 1
ATOM 2107 C CA . VAL A 1 279 ? 6.912 5.229 -15.490 1.00 98.25 279 VAL A CA 1
ATOM 2108 C C . VAL A 1 279 ? 8.123 5.398 -14.588 1.00 98.25 279 VAL A C 1
ATOM 2110 O O . VAL A 1 279 ? 9.259 5.487 -15.053 1.00 98.25 279 VAL A O 1
ATOM 2113 N N . TYR A 1 280 ? 7.885 5.443 -13.285 1.00 97.50 280 TYR A N 1
ATOM 2114 C CA . TYR A 1 280 ? 8.948 5.601 -12.304 1.00 97.50 280 TYR A CA 1
ATOM 2115 C C . TYR A 1 280 ? 9.508 4.232 -11.890 1.00 97.50 280 TYR A C 1
ATOM 2117 O O . TYR A 1 280 ? 8.773 3.366 -11.414 1.00 97.50 280 TYR A O 1
ATOM 2125 N N . GLY A 1 281 ? 10.815 4.035 -12.067 1.00 95.38 281 GLY A N 1
ATOM 2126 C CA . GLY A 1 281 ? 11.552 2.794 -11.790 1.00 95.38 281 GLY A CA 1
ATOM 2127 C C . GLY A 1 281 ? 12.465 2.842 -10.560 1.00 95.38 281 GLY A C 1
ATOM 2128 O O . GLY A 1 281 ? 13.328 1.982 -10.393 1.00 95.38 281 GLY A O 1
ATOM 2129 N N . GLY A 1 282 ? 12.327 3.855 -9.699 1.00 89.31 282 GLY A N 1
ATOM 2130 C CA . GLY A 1 282 ? 13.053 3.916 -8.427 1.00 89.31 282 GLY A CA 1
ATOM 2131 C C . GLY A 1 282 ? 12.441 3.028 -7.331 1.00 89.31 282 GLY A C 1
ATOM 2132 O O . GLY A 1 282 ? 11.641 2.130 -7.585 1.00 89.31 282 GLY A O 1
ATOM 2133 N N . SER A 1 283 ? 12.799 3.280 -6.067 1.00 86.62 283 SER A N 1
ATOM 2134 C CA . SER A 1 283 ? 12.230 2.546 -4.925 1.00 86.62 283 SER A CA 1
ATOM 2135 C C . SER A 1 283 ? 10.732 2.846 -4.740 1.00 86.62 283 SER A C 1
ATOM 2137 O O . SER A 1 283 ? 10.349 3.863 -4.154 1.00 86.62 283 SER A O 1
ATOM 2139 N N . VAL A 1 284 ? 9.879 1.953 -5.250 1.00 88.00 284 VAL A N 1
ATOM 2140 C CA . VAL A 1 284 ? 8.418 2.006 -5.101 1.00 88.00 284 VAL A CA 1
ATOM 2141 C C . VAL A 1 284 ? 7.965 1.033 -4.016 1.00 88.00 284 VAL A C 1
ATOM 2143 O O . VAL A 1 284 ? 8.238 -0.165 -4.068 1.00 88.00 284 VAL A O 1
ATOM 2146 N N . ASN A 1 285 ? 7.237 1.560 -3.039 1.00 85.56 285 ASN A N 1
ATOM 2147 C CA . ASN A 1 285 ? 6.438 0.807 -2.082 1.00 85.56 285 ASN A CA 1
ATOM 2148 C C . ASN A 1 285 ? 5.019 1.393 -2.076 1.00 85.56 285 ASN A C 1
ATOM 2150 O O . ASN A 1 285 ? 4.750 2.376 -2.756 1.00 85.56 285 ASN A O 1
ATOM 2154 N N . ILE A 1 286 ? 4.108 0.817 -1.299 1.00 81.06 286 ILE A N 1
ATOM 2155 C CA . ILE A 1 286 ? 2.703 1.246 -1.274 1.00 81.06 286 ILE A CA 1
ATOM 2156 C C . ILE A 1 286 ? 2.543 2.738 -0.935 1.00 81.06 286 ILE A C 1
ATOM 2158 O O . ILE A 1 286 ? 1.746 3.438 -1.559 1.00 81.06 286 ILE A O 1
ATOM 2162 N N . ASN A 1 287 ? 3.320 3.242 0.027 1.00 77.56 287 ASN A N 1
ATOM 2163 C CA . ASN A 1 287 ? 3.213 4.630 0.471 1.00 77.56 287 ASN A CA 1
ATOM 2164 C C . ASN A 1 287 ? 3.710 5.597 -0.606 1.00 77.56 287 ASN A C 1
ATOM 2166 O O . ASN A 1 287 ? 3.057 6.606 -0.871 1.00 77.56 287 ASN A O 1
ATOM 2170 N N . THR A 1 288 ? 4.843 5.279 -1.240 1.00 84.81 288 THR A N 1
ATOM 2171 C CA . THR A 1 288 ? 5.417 6.125 -2.293 1.00 84.81 288 THR A CA 1
ATOM 2172 C C . THR A 1 288 ? 4.641 6.016 -3.600 1.00 84.81 288 THR A C 1
ATOM 2174 O O . THR A 1 288 ? 4.477 7.025 -4.279 1.00 84.81 288 THR A O 1
ATOM 2177 N N . ALA A 1 289 ? 4.088 4.843 -3.923 1.00 89.38 289 ALA A N 1
ATOM 2178 C CA . ALA A 1 289 ? 3.251 4.637 -5.103 1.00 89.38 289 ALA A CA 1
ATOM 2179 C C . ALA A 1 289 ? 2.074 5.620 -5.123 1.00 89.38 289 ALA A C 1
ATOM 2181 O O . ALA A 1 289 ? 1.843 6.276 -6.128 1.00 89.38 289 ALA A O 1
ATOM 2182 N N . ARG A 1 290 ? 1.388 5.813 -3.989 1.00 85.75 290 ARG A N 1
ATOM 2183 C CA . ARG A 1 290 ? 0.238 6.725 -3.904 1.00 85.75 290 ARG A CA 1
ATOM 2184 C C . ARG A 1 290 ? 0.604 8.203 -4.078 1.00 85.75 290 ARG A C 1
ATOM 2186 O O . ARG A 1 290 ? -0.216 8.979 -4.563 1.00 85.75 290 ARG A O 1
ATOM 2193 N N . SER A 1 291 ? 1.768 8.641 -3.596 1.00 86.38 291 SER A N 1
ATOM 2194 C CA . SER A 1 291 ? 2.202 10.027 -3.815 1.00 86.38 291 SER A CA 1
ATOM 2195 C C . SER A 1 291 ? 2.654 10.226 -5.255 1.00 86.38 291 SER A C 1
ATOM 2197 O O . SER A 1 291 ? 2.207 11.165 -5.897 1.00 86.38 291 SER A O 1
ATOM 2199 N N . LEU A 1 292 ? 3.461 9.300 -5.779 1.00 90.75 292 LEU A N 1
ATOM 2200 C CA . LEU A 1 292 ? 3.982 9.358 -7.143 1.00 90.75 292 LEU A CA 1
ATOM 2201 C C . LEU A 1 292 ? 2.868 9.252 -8.192 1.00 90.75 292 LEU A C 1
ATOM 2203 O O . LEU A 1 292 ? 2.922 9.939 -9.200 1.00 90.75 292 LEU A O 1
ATOM 2207 N N . SER A 1 293 ? 1.821 8.457 -7.949 1.00 90.69 293 SER A N 1
ATOM 2208 C CA . SER A 1 293 ? 0.699 8.292 -8.887 1.00 90.69 293 SER A CA 1
ATOM 2209 C C . SER A 1 293 ? -0.163 9.549 -9.059 1.00 90.69 293 SER A C 1
ATOM 2211 O O . SER A 1 293 ? -1.090 9.536 -9.865 1.00 90.69 293 SER A O 1
ATOM 2213 N N . LYS A 1 294 ? 0.068 10.597 -8.258 1.00 89.38 294 LYS A N 1
ATOM 2214 C CA . LYS A 1 294 ? -0.634 11.886 -8.356 1.00 89.38 294 LYS A CA 1
ATOM 2215 C C . LYS A 1 294 ? 0.120 12.910 -9.195 1.00 89.38 294 LYS A C 1
ATOM 2217 O O . LYS A 1 294 ? -0.467 13.934 -9.534 1.00 89.38 294 LYS A O 1
ATOM 2222 N N . GLU A 1 295 ? 1.391 12.656 -9.480 1.00 91.06 295 GLU A N 1
ATOM 2223 C CA . GLU A 1 295 ? 2.209 13.543 -10.294 1.00 91.06 295 GLU A CA 1
ATOM 2224 C C . GLU A 1 295 ? 1.748 13.495 -11.751 1.00 91.06 295 GLU A C 1
ATOM 2226 O O . GLU A 1 295 ? 1.389 12.439 -12.276 1.00 91.06 295 GLU A O 1
ATOM 2231 N N . GLN A 1 296 ? 1.739 14.657 -12.403 1.00 91.12 296 GLN A N 1
ATOM 2232 C CA . GLN A 1 296 ? 1.123 14.846 -13.717 1.00 91.12 296 GLN A CA 1
ATOM 2233 C C . GLN A 1 296 ? 1.740 13.954 -14.802 1.00 91.12 296 GLN A C 1
ATOM 2235 O O . GLN A 1 296 ? 1.028 13.460 -15.682 1.00 91.12 296 GLN A O 1
ATOM 2240 N N . ASP A 1 297 ? 3.059 13.765 -14.751 1.00 94.19 297 ASP A N 1
ATOM 2241 C CA . ASP A 1 297 ? 3.814 13.088 -15.796 1.00 94.19 297 ASP A CA 1
ATOM 2242 C C . ASP A 1 297 ? 4.267 11.674 -15.406 1.00 94.19 297 ASP A C 1
ATOM 2244 O O . ASP A 1 297 ? 4.993 11.036 -16.173 1.00 94.19 297 ASP A O 1
ATOM 2248 N N . ILE A 1 298 ? 3.796 11.141 -14.274 1.00 95.88 298 ILE A N 1
ATOM 2249 C CA . ILE A 1 298 ? 4.062 9.763 -13.845 1.00 95.88 298 ILE A CA 1
ATOM 2250 C C . ILE A 1 298 ? 2.898 8.851 -14.252 1.00 95.88 298 ILE A C 1
ATOM 2252 O O . ILE A 1 298 ? 1.835 8.840 -13.638 1.00 95.88 298 ILE A O 1
ATOM 2256 N N . ASP A 1 299 ? 3.129 8.013 -15.265 1.00 96.38 299 ASP A N 1
ATOM 2257 C CA . ASP A 1 299 ? 2.117 7.107 -15.829 1.00 96.38 299 ASP A CA 1
ATOM 2258 C C . ASP A 1 299 ? 2.102 5.715 -15.176 1.00 96.38 299 ASP A C 1
ATOM 2260 O O . ASP A 1 299 ? 1.431 4.805 -15.665 1.00 96.38 299 ASP A O 1
ATOM 2264 N N . GLY A 1 300 ? 2.856 5.526 -14.091 1.00 96.94 300 GLY A N 1
ATOM 2265 C CA . GLY A 1 300 ? 2.913 4.279 -13.332 1.00 96.94 300 GLY A CA 1
ATOM 2266 C C . GLY A 1 300 ? 4.319 3.899 -12.888 1.00 96.94 300 GLY A C 1
ATOM 2267 O O . GLY A 1 300 ? 5.153 4.779 -12.660 1.00 96.94 300 GLY A O 1
ATOM 2268 N N . PHE A 1 301 ? 4.585 2.599 -12.724 1.00 97.75 301 PHE A N 1
ATOM 2269 C CA . PHE A 1 301 ? 5.753 2.106 -11.983 1.00 97.75 301 PHE A CA 1
ATOM 2270 C C . PHE A 1 301 ? 6.458 0.917 -12.630 1.00 97.75 301 PHE A C 1
ATOM 2272 O O . PHE A 1 301 ? 5.808 0.015 -13.148 1.00 97.75 301 PHE A O 1
ATOM 2279 N N . LEU A 1 302 ? 7.784 0.857 -12.484 1.00 98.06 302 LEU A N 1
ATOM 2280 C CA . LEU A 1 302 ? 8.575 -0.367 -12.625 1.00 98.06 302 LEU A CA 1
ATOM 2281 C C . LEU A 1 302 ? 9.081 -0.793 -11.236 1.00 98.06 302 LEU A C 1
ATOM 2283 O O . LEU A 1 302 ? 10.034 -0.243 -10.694 1.00 98.06 302 LEU A O 1
ATOM 2287 N N . VAL A 1 303 ? 8.394 -1.756 -10.629 1.00 96.81 303 VAL A N 1
ATOM 2288 C CA . VAL A 1 303 ? 8.542 -2.155 -9.228 1.00 96.81 303 VAL A CA 1
ATOM 2289 C C . VAL A 1 303 ? 9.570 -3.277 -9.090 1.00 96.81 303 VAL A C 1
ATOM 2291 O O . VAL A 1 303 ? 9.421 -4.338 -9.686 1.00 96.81 303 VAL A O 1
ATOM 2294 N N . GLY A 1 304 ? 10.593 -3.068 -8.257 1.00 94.81 304 GLY A N 1
ATOM 2295 C CA . GLY A 1 304 ? 11.593 -4.084 -7.908 1.00 94.81 304 GLY A CA 1
ATOM 2296 C C . GLY A 1 304 ? 11.127 -5.022 -6.788 1.00 94.81 304 GLY A C 1
ATOM 2297 O O . GLY A 1 304 ? 10.160 -5.757 -6.940 1.00 94.81 304 GLY A O 1
ATOM 2298 N N . GLY A 1 305 ? 11.794 -4.986 -5.628 1.00 91.69 305 GLY A N 1
ATOM 2299 C CA . GLY A 1 305 ? 11.578 -5.954 -4.539 1.00 91.69 305 GLY A CA 1
ATOM 2300 C C . GLY A 1 305 ? 10.141 -6.049 -4.007 1.00 91.69 305 GLY A C 1
ATOM 2301 O O . GLY A 1 305 ? 9.713 -7.131 -3.623 1.00 91.69 305 GLY A O 1
ATOM 2302 N N . ALA A 1 306 ? 9.364 -4.960 -4.045 1.00 92.94 306 ALA A N 1
ATOM 2303 C CA . ALA A 1 306 ? 7.956 -4.976 -3.635 1.00 92.94 306 ALA A CA 1
ATOM 2304 C C . ALA A 1 306 ? 7.047 -5.797 -4.575 1.00 92.94 306 ALA A C 1
ATOM 2306 O O . ALA A 1 306 ? 5.934 -6.137 -4.190 1.00 92.94 306 ALA A O 1
ATOM 2307 N N . SER A 1 307 ? 7.520 -6.145 -5.780 1.00 97.00 307 SER A N 1
ATOM 2308 C CA . SER A 1 307 ? 6.801 -7.025 -6.713 1.00 97.00 307 SER A CA 1
ATOM 2309 C C . SER A 1 307 ? 6.907 -8.516 -6.368 1.00 97.00 307 SER A C 1
ATOM 2311 O O . SER A 1 307 ? 6.183 -9.322 -6.944 1.00 97.00 307 SER A O 1
ATOM 2313 N N . LEU A 1 308 ? 7.784 -8.884 -5.425 1.00 96.62 308 LEU A N 1
ATOM 2314 C CA . LEU A 1 308 ? 7.985 -10.267 -4.973 1.00 96.62 308 LEU A CA 1
ATOM 2315 C C . LEU A 1 308 ? 6.992 -10.700 -3.881 1.00 96.62 308 LEU A C 1
ATOM 2317 O O . LEU A 1 308 ? 6.994 -11.861 -3.479 1.00 96.62 308 LEU A O 1
ATOM 2321 N N . ASP A 1 309 ? 6.155 -9.779 -3.400 1.00 95.88 309 ASP A N 1
ATOM 2322 C CA . ASP A 1 309 ? 5.056 -10.049 -2.476 1.00 95.88 309 ASP A CA 1
ATOM 2323 C C . ASP A 1 309 ? 3.727 -9.736 -3.173 1.00 95.88 309 ASP A C 1
ATOM 2325 O O . ASP A 1 309 ? 3.461 -8.586 -3.530 1.00 95.88 309 ASP A O 1
ATOM 2329 N N . ALA A 1 310 ? 2.894 -10.760 -3.380 1.00 93.56 310 ALA A N 1
ATOM 2330 C CA . ALA A 1 310 ? 1.676 -10.643 -4.182 1.00 93.56 310 ALA A CA 1
ATOM 2331 C C . ALA A 1 310 ? 0.726 -9.556 -3.658 1.00 93.56 310 ALA A C 1
ATOM 2333 O O . ALA A 1 310 ? 0.228 -8.736 -4.427 1.00 93.56 310 ALA A O 1
ATOM 2334 N N . GLN A 1 311 ? 0.510 -9.514 -2.341 1.00 90.31 311 GLN A N 1
ATOM 2335 C CA . GLN A 1 311 ? -0.408 -8.563 -1.711 1.00 90.31 311 GLN A CA 1
ATOM 2336 C C . GLN A 1 311 ? 0.106 -7.125 -1.826 1.00 90.31 311 GLN A C 1
ATOM 2338 O O . GLN A 1 311 ? -0.654 -6.207 -2.137 1.00 90.31 311 GLN A O 1
ATOM 2343 N N . THR A 1 312 ? 1.409 -6.922 -1.629 1.00 90.12 312 THR A N 1
ATOM 2344 C CA . THR A 1 312 ? 2.053 -5.621 -1.814 1.00 90.12 312 THR A CA 1
ATOM 2345 C C . THR A 1 312 ? 1.958 -5.163 -3.266 1.00 90.12 312 THR A C 1
ATOM 2347 O O . THR A 1 312 ? 1.578 -4.019 -3.521 1.00 90.12 312 THR A O 1
ATOM 2350 N N . PHE A 1 313 ? 2.244 -6.047 -4.224 1.00 95.88 313 PHE A N 1
ATOM 2351 C CA . PHE A 1 313 ? 2.211 -5.708 -5.644 1.00 95.88 313 PHE A CA 1
ATOM 2352 C C . PHE A 1 313 ? 0.797 -5.366 -6.127 1.00 95.88 313 PHE A C 1
ATOM 2354 O O . PHE A 1 313 ? 0.614 -4.317 -6.740 1.00 95.88 313 PHE A O 1
ATOM 2361 N N . LEU A 1 314 ? -0.216 -6.163 -5.765 1.00 93.62 314 LEU A N 1
ATOM 2362 C CA . LEU A 1 314 ? -1.630 -5.890 -6.071 1.00 93.62 314 LEU A CA 1
ATOM 2363 C C . LEU A 1 314 ? -2.093 -4.527 -5.545 1.00 93.62 314 LEU A C 1
ATOM 2365 O O . LEU A 1 314 ? -2.902 -3.848 -6.176 1.00 93.62 314 LEU A O 1
ATOM 2369 N N . ARG A 1 315 ? -1.565 -4.081 -4.406 1.00 89.25 315 ARG A N 1
ATOM 2370 C CA . ARG A 1 315 ? -1.889 -2.758 -3.859 1.00 89.25 315 ARG A CA 1
ATOM 2371 C C . ARG A 1 315 ? -1.170 -1.625 -4.572 1.00 89.25 315 ARG A C 1
ATOM 2373 O O . ARG A 1 315 ? -1.771 -0.577 -4.783 1.00 89.25 315 ARG A O 1
ATOM 2380 N N . ILE A 1 316 ? 0.076 -1.834 -4.997 1.00 92.94 316 ILE A N 1
ATOM 2381 C CA . ILE A 1 316 ? 0.783 -0.871 -5.853 1.00 92.94 316 ILE A CA 1
ATOM 2382 C C . ILE A 1 316 ? 0.065 -0.733 -7.200 1.00 92.94 316 ILE A C 1
ATOM 2384 O O . ILE A 1 316 ? -0.127 0.393 -7.658 1.00 92.94 316 ILE A O 1
ATOM 2388 N N . ILE A 1 317 ? -0.398 -1.843 -7.788 1.00 94.38 317 ILE A N 1
ATOM 2389 C CA . ILE A 1 317 ? -1.223 -1.836 -9.003 1.00 94.38 317 ILE A CA 1
ATOM 2390 C C . ILE A 1 317 ? -2.446 -0.929 -8.808 1.00 94.38 317 ILE A C 1
ATOM 2392 O O . ILE A 1 317 ? -2.695 -0.049 -9.622 1.00 94.38 317 ILE A O 1
ATOM 2396 N N . ASN A 1 318 ? -3.137 -1.055 -7.675 1.00 88.50 318 ASN A N 1
ATOM 2397 C CA . ASN A 1 318 ? -4.340 -0.277 -7.369 1.00 88.50 318 ASN A CA 1
ATOM 2398 C C . ASN A 1 318 ? -4.081 1.123 -6.779 1.00 88.50 318 ASN A C 1
ATOM 2400 O O . ASN A 1 318 ? -5.028 1.806 -6.396 1.00 88.50 318 ASN A O 1
ATOM 2404 N N . SER A 1 319 ? -2.833 1.594 -6.711 1.00 85.25 319 SER A N 1
ATOM 2405 C CA . SER A 1 319 ? -2.487 2.863 -6.042 1.00 85.25 319 SER A CA 1
ATOM 2406 C C . SER A 1 319 ? -3.148 4.107 -6.654 1.00 85.25 319 SER A C 1
ATOM 2408 O O . SER A 1 319 ? -3.423 5.063 -5.927 1.00 85.25 319 SER A O 1
ATOM 2410 N N . LYS A 1 320 ? -3.466 4.080 -7.956 1.00 75.00 320 LYS A N 1
ATOM 2411 C CA . LYS A 1 320 ? -4.227 5.136 -8.649 1.00 75.00 320 LYS A CA 1
ATOM 2412 C C . LYS A 1 320 ? -5.714 5.154 -8.255 1.00 75.00 320 LYS A C 1
ATOM 2414 O O . LYS A 1 320 ? -6.333 6.214 -8.271 1.00 75.00 320 LYS A O 1
ATOM 2419 N N . ASN A 1 321 ? -6.247 4.001 -7.844 1.00 62.38 321 ASN A N 1
ATOM 2420 C CA . ASN A 1 321 ? -7.663 3.765 -7.559 1.00 62.38 321 ASN A CA 1
ATOM 2421 C C . ASN A 1 321 ? -7.978 3.622 -6.060 1.00 62.38 321 ASN A C 1
ATOM 2423 O O . ASN A 1 321 ? -9.146 3.476 -5.697 1.00 62.38 321 ASN A O 1
ATOM 2427 N N . GLU A 1 322 ? -6.980 3.653 -5.168 1.00 53.84 322 GLU A N 1
ATOM 2428 C CA . GLU A 1 322 ? -7.236 3.551 -3.731 1.00 53.84 322 GLU A CA 1
ATOM 2429 C C . GLU A 1 322 ? -8.051 4.771 -3.250 1.00 53.84 322 GLU A C 1
ATOM 2431 O O . GLU A 1 322 ? -7.566 5.910 -3.319 1.00 53.84 322 GLU A O 1
ATOM 2436 N N . PRO A 1 323 ? -9.281 4.568 -2.732 1.00 48.03 323 PRO A N 1
ATOM 2437 C CA . PRO A 1 323 ? -10.094 5.663 -2.233 1.00 48.03 323 PRO A CA 1
ATOM 2438 C C . PRO A 1 323 ? -9.352 6.376 -1.104 1.00 48.03 323 PRO A C 1
ATOM 2440 O O . PRO A 1 323 ? -8.688 5.751 -0.268 1.00 48.03 323 PRO A O 1
ATOM 2443 N N . LYS A 1 324 ? -9.465 7.709 -1.067 1.00 50.22 324 LYS A N 1
ATOM 2444 C CA . LYS A 1 324 ? -8.907 8.513 0.024 1.00 50.22 324 LYS A CA 1
ATOM 2445 C C . LYS A 1 324 ? -9.369 7.919 1.354 1.00 50.22 324 LYS A C 1
ATOM 2447 O O . LYS A 1 324 ? -10.563 7.763 1.599 1.00 50.22 324 LYS A O 1
ATOM 2452 N N . VAL A 1 325 ? -8.409 7.604 2.220 1.00 60.31 325 VAL A N 1
ATOM 2453 C CA . VAL A 1 325 ? -8.667 7.174 3.596 1.00 60.31 325 VAL A CA 1
ATOM 2454 C C . VAL A 1 325 ? -9.183 8.391 4.369 1.00 60.31 325 VAL A C 1
ATOM 2456 O O . VAL A 1 325 ? -8.423 9.102 5.022 1.00 60.31 325 VAL A O 1
ATOM 2459 N N . GLU A 1 326 ? -10.473 8.685 4.229 1.00 70.69 326 GLU A N 1
ATOM 2460 C CA . GLU A 1 326 ? -11.115 9.823 4.878 1.00 70.69 326 GLU A CA 1
ATOM 2461 C C . GLU A 1 326 ? -11.691 9.436 6.237 1.00 70.69 326 GLU A C 1
ATOM 2463 O O . GLU A 1 326 ? -12.317 8.385 6.407 1.00 70.69 326 GLU A O 1
ATOM 2468 N N . LEU A 1 327 ? -11.503 10.332 7.207 1.00 82.81 327 LEU A N 1
ATOM 2469 C CA . LEU A 1 327 ? -12.102 10.233 8.530 1.00 82.81 327 LEU A CA 1
ATOM 2470 C C . LEU A 1 327 ? -13.629 10.121 8.409 1.00 82.81 327 LEU A C 1
ATOM 2472 O O . LEU A 1 327 ? -14.296 11.002 7.859 1.00 82.81 327 LEU A O 1
ATOM 2476 N N . ASP A 1 328 ? -14.200 9.079 9.007 1.00 87.00 328 ASP A N 1
ATOM 2477 C CA . ASP A 1 328 ? -15.641 8.967 9.194 1.00 87.00 328 ASP A CA 1
ATOM 2478 C C . ASP A 1 328 ? -16.073 9.874 10.353 1.00 87.00 328 ASP A C 1
ATOM 2480 O O . ASP A 1 328 ? -16.224 9.458 11.506 1.00 87.00 328 ASP A O 1
ATOM 2484 N N . LYS A 1 329 ? -16.279 11.157 10.034 1.00 88.25 329 LYS A N 1
ATOM 2485 C CA . LYS A 1 329 ? -16.765 12.166 10.986 1.00 88.25 329 LYS A CA 1
ATOM 2486 C C . LYS A 1 329 ? -18.096 11.755 11.627 1.00 88.25 329 LYS A C 1
ATOM 2488 O O . LYS A 1 329 ? -18.338 12.084 12.787 1.00 88.25 329 LYS A O 1
ATOM 2493 N N . LYS A 1 330 ? -18.946 11.007 10.907 1.00 88.00 330 LYS A N 1
ATOM 2494 C CA . LYS A 1 330 ? -20.230 10.518 11.430 1.00 88.00 330 LYS A CA 1
ATOM 2495 C C . LYS A 1 330 ? -20.017 9.424 12.473 1.00 88.00 330 LYS A C 1
ATOM 2497 O O . LYS A 1 330 ? -20.740 9.394 13.462 1.00 88.00 330 LYS A O 1
ATOM 2502 N N . ALA A 1 331 ? -19.058 8.518 12.286 1.00 88.25 331 ALA A N 1
ATOM 2503 C CA . ALA A 1 331 ? -18.694 7.527 13.304 1.00 88.25 331 ALA A CA 1
ATOM 2504 C C . ALA A 1 331 ? -18.150 8.195 14.573 1.00 88.25 331 ALA A C 1
ATOM 2506 O O . ALA A 1 331 ? -18.645 7.909 15.660 1.00 88.25 331 ALA A O 1
ATOM 2507 N N . VAL A 1 332 ? -17.224 9.154 14.441 1.00 90.88 332 VAL A N 1
ATOM 2508 C CA . VAL A 1 332 ? -16.699 9.902 15.601 1.00 90.88 332 VAL A CA 1
ATOM 2509 C C . VAL A 1 332 ? -17.829 10.588 16.372 1.00 90.88 332 VAL A C 1
ATOM 2511 O O . VAL A 1 332 ? -17.940 10.415 17.585 1.00 90.88 332 VAL A O 1
ATOM 2514 N N . ALA A 1 333 ? -18.709 11.312 15.670 1.00 91.31 333 ALA A N 1
ATOM 2515 C CA . ALA A 1 333 ? -19.857 11.970 16.288 1.00 91.31 333 ALA A CA 1
ATOM 2516 C C . ALA A 1 333 ? -20.772 10.968 17.012 1.00 91.31 333 ALA A C 1
ATOM 2518 O O . ALA A 1 333 ? -21.194 11.228 18.136 1.00 91.31 333 ALA A O 1
ATOM 2519 N N . ARG A 1 334 ? -21.028 9.796 16.416 1.00 91.75 334 ARG A N 1
ATOM 2520 C CA . ARG A 1 334 ? -21.820 8.727 17.044 1.00 91.75 334 ARG A CA 1
ATOM 2521 C C . ARG A 1 334 ? -21.187 8.207 18.329 1.00 91.75 334 ARG A C 1
ATOM 2523 O O . ARG A 1 334 ? -21.908 8.054 19.308 1.00 91.75 334 ARG A O 1
ATOM 2530 N N . TYR A 1 335 ? -19.875 7.978 18.360 1.00 94.12 335 TYR A N 1
ATOM 2531 C CA . TYR A 1 335 ? -19.194 7.500 19.568 1.00 94.12 335 TYR A CA 1
ATOM 2532 C C . TYR A 1 335 ? -19.287 8.514 20.713 1.00 94.12 335 TYR A C 1
ATOM 2534 O O . TYR A 1 335 ? -19.589 8.141 21.849 1.00 94.12 335 TYR A O 1
ATOM 2542 N N . VAL A 1 336 ? -19.080 9.801 20.415 1.00 94.06 336 VAL A N 1
ATOM 2543 C CA . VAL A 1 336 ? -19.188 10.882 21.406 1.00 94.06 336 VAL A CA 1
ATOM 2544 C C . VAL A 1 336 ? -20.627 11.009 21.908 1.00 94.06 336 VAL A C 1
ATOM 2546 O O . VAL A 1 336 ? -20.854 10.999 23.117 1.00 94.06 336 VAL A O 1
ATOM 2549 N N . LEU A 1 337 ? -21.604 11.053 20.996 1.00 93.50 337 LEU A N 1
ATOM 2550 C CA . LEU A 1 337 ? -23.024 11.155 21.342 1.00 93.50 337 LEU A CA 1
ATOM 2551 C C . LEU A 1 337 ? -23.505 9.953 22.158 1.00 93.50 337 LEU A C 1
ATOM 2553 O O . LEU A 1 337 ? -24.187 10.140 23.159 1.00 93.50 337 LEU A O 1
ATOM 2557 N N . ALA A 1 338 ? -23.136 8.729 21.774 1.00 91.75 338 ALA A N 1
ATOM 2558 C CA . ALA A 1 338 ? -23.514 7.524 22.505 1.00 91.75 338 ALA A CA 1
ATOM 2559 C C . ALA A 1 338 ? -22.949 7.517 23.930 1.00 91.75 338 ALA A C 1
ATOM 2561 O O . ALA A 1 338 ? -23.680 7.210 24.871 1.00 91.75 338 ALA A O 1
ATOM 2562 N N . THR A 1 339 ? -21.678 7.901 24.084 1.00 95.19 339 THR A N 1
ATOM 2563 C CA . THR A 1 339 ? -21.010 7.989 25.390 1.00 95.19 339 THR A CA 1
ATOM 2564 C C . THR A 1 339 ? -21.672 9.047 26.271 1.00 95.19 339 THR A C 1
ATOM 2566 O O . THR A 1 339 ? -22.045 8.759 27.406 1.00 95.19 339 THR A O 1
ATOM 2569 N N . GLY A 1 340 ? -21.868 10.259 25.740 1.00 95.69 340 GLY A N 1
ATOM 2570 C CA . GLY A 1 340 ? -22.482 11.366 26.473 1.00 95.69 340 GLY A CA 1
ATOM 2571 C C . GLY A 1 340 ? -23.942 11.100 26.842 1.00 95.69 340 GLY A C 1
ATOM 2572 O O . GLY A 1 340 ? -24.347 11.360 27.972 1.00 95.69 340 GLY A O 1
ATOM 2573 N N . ALA A 1 341 ? -24.725 10.522 25.929 1.00 94.31 341 ALA A N 1
ATOM 2574 C CA . ALA A 1 341 ? -26.119 10.181 26.189 1.00 94.31 341 ALA A CA 1
ATOM 2575 C C . ALA A 1 341 ? -26.255 9.068 27.235 1.00 94.31 341 ALA A C 1
ATOM 2577 O O . ALA A 1 341 ? -27.082 9.189 28.133 1.00 94.31 341 ALA A O 1
ATOM 2578 N N . GLN A 1 342 ? -25.434 8.013 27.165 1.00 95.12 342 GLN A N 1
ATOM 2579 C CA . GLN A 1 342 ? -25.439 6.953 28.176 1.00 95.12 342 GLN A CA 1
ATOM 2580 C C . GLN A 1 342 ? -25.082 7.506 29.560 1.00 95.12 342 GLN A C 1
ATOM 2582 O O . GLN A 1 342 ? -25.795 7.241 30.529 1.00 95.12 342 GLN A O 1
ATOM 2587 N N . PHE A 1 343 ? -24.025 8.320 29.638 1.00 96.94 343 PHE A N 1
ATOM 2588 C CA . PHE A 1 343 ? -23.636 9.007 30.866 1.00 96.94 343 PHE A CA 1
ATOM 2589 C C . PHE A 1 343 ? -24.779 9.874 31.414 1.00 96.94 343 PHE A C 1
ATOM 2591 O O . PHE A 1 343 ? -25.117 9.769 32.594 1.00 96.94 343 PHE A O 1
ATOM 2598 N N . GLY A 1 344 ? -25.414 10.676 30.553 1.00 96.38 344 GLY A N 1
ATOM 2599 C CA . GLY A 1 344 ? -26.551 11.523 30.909 1.00 96.38 344 GLY A CA 1
ATOM 2600 C C . GLY A 1 344 ? -27.734 10.721 31.448 1.00 96.38 344 GLY A C 1
ATOM 2601 O O . GLY A 1 344 ? -28.215 11.020 32.534 1.00 96.38 344 GLY A O 1
ATOM 2602 N N . ILE A 1 345 ? -28.148 9.654 30.755 1.00 95.12 345 ILE A N 1
ATOM 2603 C CA . ILE A 1 345 ? -29.267 8.795 31.174 1.00 95.12 345 ILE A CA 1
ATOM 2604 C C . ILE A 1 345 ? -29.011 8.202 32.563 1.00 95.12 345 ILE A C 1
ATOM 2606 O O . ILE A 1 345 ? -29.869 8.309 33.440 1.00 95.12 345 ILE A O 1
ATOM 2610 N N . ILE A 1 346 ? -27.837 7.602 32.786 1.00 95.62 346 ILE A N 1
ATOM 2611 C CA . ILE A 1 346 ? -27.516 6.985 34.082 1.00 95.62 346 ILE A CA 1
ATOM 2612 C C . ILE A 1 346 ? -27.470 8.055 35.181 1.00 95.62 346 ILE A C 1
ATOM 2614 O O . ILE A 1 346 ? -28.030 7.858 36.260 1.00 95.62 346 ILE A O 1
ATOM 2618 N N . THR A 1 347 ? -26.864 9.209 34.895 1.00 96.88 347 THR A N 1
ATOM 2619 C CA . THR A 1 347 ? -26.782 10.336 35.835 1.00 96.88 347 THR A CA 1
ATOM 2620 C C . THR A 1 347 ? -28.168 10.863 36.204 1.00 96.88 347 THR A C 1
ATOM 2622 O O . THR A 1 347 ? -28.441 11.075 37.382 1.00 96.88 347 THR A O 1
ATOM 2625 N N . THR A 1 348 ? -29.077 11.020 35.237 1.00 96.75 348 THR A N 1
ATOM 2626 C CA . THR A 1 348 ? -30.460 11.459 35.483 1.00 96.75 348 THR A CA 1
ATOM 2627 C C . THR A 1 348 ? -31.240 10.452 36.327 1.00 96.75 348 THR A C 1
ATOM 2629 O O . THR A 1 348 ? -31.970 10.859 37.229 1.00 96.75 348 THR A O 1
ATOM 2632 N N . VAL A 1 349 ? -31.064 9.146 36.097 1.00 95.50 349 VAL A N 1
ATOM 2633 C CA . VAL A 1 349 ? -31.689 8.103 36.930 1.00 95.50 349 VAL A CA 1
ATOM 2634 C C . VAL A 1 349 ? -31.197 8.201 38.376 1.00 95.50 349 VAL A C 1
ATOM 2636 O O . VAL A 1 349 ? -32.007 8.232 39.300 1.00 95.50 349 VAL A O 1
ATOM 2639 N N . LEU A 1 350 ? -29.883 8.312 38.588 1.00 96.44 350 LEU A N 1
ATOM 2640 C CA . LEU A 1 350 ? -29.313 8.444 39.932 1.00 96.44 350 LEU A CA 1
ATOM 2641 C C . LEU A 1 350 ? -29.696 9.770 40.606 1.00 96.44 350 LEU A C 1
ATOM 2643 O O . LEU A 1 350 ? -29.950 9.784 41.809 1.00 96.44 350 LEU A O 1
ATOM 2647 N N . TYR A 1 351 ? -29.806 10.861 39.842 1.00 96.75 351 TYR A N 1
ATOM 2648 C CA . TYR A 1 351 ? -30.330 12.143 40.321 1.00 96.75 351 TYR A CA 1
ATOM 2649 C C . TYR A 1 351 ? -31.762 12.011 40.838 1.00 96.75 351 TYR A C 1
ATOM 2651 O O . TYR A 1 351 ? -32.061 12.470 41.937 1.00 96.75 351 TYR A O 1
ATOM 2659 N N . ALA A 1 352 ? -32.639 11.371 40.060 1.00 97.12 352 ALA A N 1
ATOM 2660 C CA . ALA A 1 352 ? -34.035 11.177 40.431 1.00 97.12 352 ALA A CA 1
ATOM 2661 C C . ALA A 1 352 ? -34.163 10.332 41.706 1.00 97.12 352 ALA A C 1
ATOM 2663 O O . ALA A 1 352 ? -34.929 10.690 42.599 1.00 97.12 352 ALA A O 1
ATOM 2664 N N . ILE A 1 353 ? -33.363 9.265 41.829 1.00 96.62 353 ILE A N 1
ATOM 2665 C CA . ILE A 1 353 ? -33.304 8.445 43.047 1.00 96.62 353 ILE A CA 1
ATOM 2666 C C . ILE A 1 353 ? -32.846 9.295 44.235 1.00 96.62 353 ILE A C 1
ATOM 2668 O O . ILE A 1 353 ? -33.533 9.329 45.251 1.00 96.62 353 ILE A O 1
ATOM 2672 N N . GLN A 1 354 ? -31.735 10.030 44.106 1.00 95.88 354 GLN A N 1
ATOM 2673 C CA . GLN A 1 354 ? -31.248 10.912 45.171 1.00 95.88 354 GLN A CA 1
ATOM 2674 C C . GLN A 1 354 ? -32.325 11.917 45.599 1.00 95.88 354 GLN A C 1
ATOM 2676 O O . GLN A 1 354 ? -32.579 12.074 46.788 1.00 95.88 354 GLN A O 1
ATOM 2681 N N . LYS A 1 355 ? -32.986 12.572 44.637 1.00 96.44 355 LYS A N 1
ATOM 2682 C CA . LYS A 1 355 ? -34.038 13.557 44.908 1.00 96.44 355 LYS A CA 1
ATOM 2683 C C . LYS A 1 355 ? -35.260 12.961 45.593 1.00 96.44 355 LYS A C 1
ATOM 2685 O O . LYS A 1 355 ? -35.834 13.631 46.444 1.00 96.44 355 LYS A O 1
ATOM 2690 N N . ALA A 1 356 ? -35.642 11.733 45.254 1.00 96.12 356 ALA A N 1
ATOM 2691 C CA . ALA A 1 356 ? -36.746 11.051 45.917 1.00 96.12 356 ALA A CA 1
ATOM 2692 C C . ALA A 1 356 ? -36.451 10.830 47.409 1.00 96.12 356 ALA A C 1
ATOM 2694 O O . ALA A 1 356 ? -37.298 11.125 48.243 1.00 96.12 356 ALA A O 1
ATOM 2695 N N . PHE A 1 357 ? -35.245 10.379 47.758 1.00 96.50 357 PHE A N 1
ATOM 2696 C CA . PHE A 1 357 ? -34.848 10.191 49.159 1.00 96.50 357 PHE A CA 1
ATOM 2697 C C . PHE A 1 357 ? -34.670 11.520 49.906 1.00 96.50 357 PHE A C 1
ATOM 2699 O O . PHE A 1 357 ? -35.174 11.661 51.021 1.00 96.50 357 PHE A O 1
ATOM 2706 N N . ASP A 1 358 ? -34.061 12.520 49.258 1.00 94.44 358 ASP A N 1
ATOM 2707 C CA . ASP A 1 358 ? -33.948 13.878 49.802 1.00 94.44 358 ASP A CA 1
ATOM 2708 C C . ASP A 1 358 ? -35.337 14.475 50.119 1.00 94.44 358 ASP A C 1
ATOM 2710 O O . ASP A 1 358 ? -35.499 15.128 51.146 1.00 94.44 358 ASP A O 1
ATOM 2714 N N . PHE A 1 359 ? -36.352 14.231 49.276 1.00 95.88 359 PHE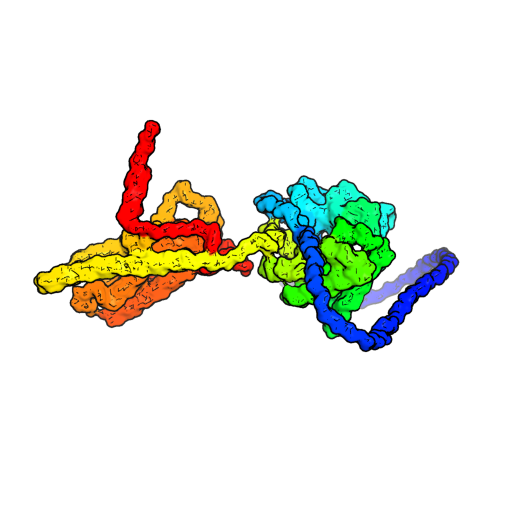 A N 1
ATOM 2715 C CA . PHE A 1 359 ? -37.726 14.712 49.486 1.00 95.88 359 PHE A CA 1
ATOM 2716 C C . PHE A 1 359 ? -38.361 14.157 50.769 1.00 95.88 359 PHE A C 1
ATOM 2718 O O . PHE A 1 359 ? -39.064 14.881 51.468 1.00 95.88 359 PHE A O 1
ATOM 2725 N N . TYR A 1 360 ? -38.077 12.898 51.109 1.00 95.38 360 TYR A N 1
ATOM 2726 C CA . TYR A 1 360 ? -38.533 12.277 52.358 1.00 95.38 360 TYR A CA 1
ATOM 2727 C C . TYR A 1 360 ? -37.581 12.516 53.541 1.00 95.38 360 TYR A C 1
ATOM 2729 O O . TYR A 1 360 ? -37.799 11.958 54.616 1.00 95.38 360 TYR A O 1
ATOM 2737 N N . ASN A 1 361 ? -36.530 13.324 53.358 1.00 93.75 361 ASN A N 1
ATOM 2738 C CA . ASN A 1 361 ? -35.470 13.551 54.341 1.00 93.75 361 ASN A CA 1
ATOM 2739 C C . ASN A 1 361 ? -34.851 12.237 54.866 1.00 93.75 361 ASN A C 1
ATOM 2741 O O . ASN A 1 361 ? -34.547 12.100 56.050 1.00 93.75 361 ASN A O 1
ATOM 2745 N N . GLN A 1 362 ? -34.709 11.248 53.980 1.00 94.56 362 GLN A N 1
ATOM 2746 C CA . GLN A 1 362 ? -34.119 9.944 54.278 1.00 94.56 362 GLN A CA 1
ATOM 2747 C C . GLN A 1 362 ? -32.776 9.801 53.551 1.00 94.56 362 GLN A C 1
ATOM 2749 O O . GLN A 1 362 ? -32.650 10.250 52.410 1.00 94.56 362 GLN A O 1
ATOM 2754 N N . PRO A 1 363 ? -31.766 9.151 54.151 1.00 94.69 363 PRO A N 1
ATOM 2755 C CA . PRO A 1 363 ? -30.564 8.775 53.418 1.00 94.69 363 PRO A CA 1
ATOM 2756 C C . PRO A 1 363 ? -30.881 7.673 52.397 1.00 94.69 363 PRO A C 1
ATOM 2758 O O . PRO A 1 363 ? -31.769 6.844 52.609 1.00 94.69 363 PRO A O 1
ATOM 2761 N N . VAL A 1 364 ? -30.126 7.619 51.297 1.00 96.50 364 VAL A N 1
ATOM 2762 C CA . VAL A 1 364 ? -30.249 6.519 50.328 1.00 96.50 364 VAL A CA 1
ATOM 2763 C C . VAL A 1 364 ? -29.751 5.219 50.988 1.00 96.50 364 VAL A C 1
ATOM 2765 O O . VAL A 1 364 ? -28.599 5.177 51.426 1.00 96.50 364 VAL A O 1
ATOM 2768 N N . PRO A 1 365 ? -30.562 4.145 51.055 1.00 96.69 365 PRO A N 1
ATOM 2769 C CA . PRO A 1 365 ? -30.178 2.910 51.731 1.00 96.69 365 PRO A CA 1
ATOM 2770 C C . PRO A 1 365 ? -28.966 2.240 51.082 1.00 96.69 365 PRO A C 1
ATOM 2772 O O . PRO A 1 365 ? -28.930 2.053 49.865 1.00 96.69 365 PRO A O 1
ATOM 2775 N N . ILE A 1 366 ? -28.011 1.777 51.891 1.00 95.31 366 ILE A N 1
ATOM 2776 C CA . ILE A 1 366 ? -26.772 1.166 51.386 1.00 95.31 366 ILE A CA 1
ATOM 2777 C C . ILE A 1 366 ? -27.025 -0.073 50.514 1.00 95.31 366 ILE A C 1
ATOM 2779 O O . ILE A 1 366 ? -26.364 -0.266 49.497 1.00 95.31 366 ILE A O 1
ATOM 2783 N N . LEU A 1 367 ? -28.047 -0.873 50.845 1.00 96.00 367 LEU A N 1
ATOM 2784 C CA . LEU A 1 367 ? -28.450 -2.040 50.051 1.00 96.00 367 LEU A CA 1
ATOM 2785 C C . LEU A 1 367 ? -28.958 -1.647 48.657 1.00 96.00 367 LEU A C 1
ATOM 2787 O O . LEU A 1 367 ? -28.708 -2.362 47.687 1.00 96.00 367 LEU A O 1
ATOM 2791 N N . LEU A 1 368 ? -29.624 -0.493 48.537 1.00 96.81 368 LEU A N 1
ATOM 2792 C CA . LEU A 1 368 ? -30.033 0.044 47.242 1.00 96.81 368 LEU A CA 1
ATOM 2793 C C . LEU A 1 368 ? -28.806 0.474 46.431 1.00 96.81 368 LEU A C 1
ATOM 2795 O O . LEU A 1 368 ? -28.717 0.151 45.250 1.00 96.81 368 LEU A O 1
ATOM 2799 N N . VAL A 1 369 ? -27.832 1.140 47.058 1.00 96.75 369 VAL A N 1
ATOM 2800 C CA . VAL A 1 369 ? -26.575 1.546 46.402 1.00 96.75 369 VAL A CA 1
ATOM 2801 C C . VAL A 1 369 ? -25.781 0.329 45.925 1.00 96.75 369 VAL A C 1
ATOM 2803 O O . VAL A 1 369 ? -25.332 0.302 44.777 1.00 96.75 369 VAL A O 1
ATOM 2806 N N . LEU A 1 370 ? -25.677 -0.708 46.761 1.00 97.06 370 LEU A N 1
ATOM 2807 C CA . LEU A 1 370 ? -25.067 -1.989 46.410 1.00 97.06 370 LEU A CA 1
ATOM 2808 C C . LEU A 1 370 ? -25.750 -2.606 45.180 1.00 97.06 370 LEU A C 1
ATOM 2810 O O . LEU A 1 370 ? -25.070 -3.008 44.237 1.00 97.06 370 LEU A O 1
ATOM 2814 N N . GLY A 1 371 ? -27.086 -2.630 45.153 1.00 96.94 371 GLY A N 1
ATOM 2815 C CA . GLY A 1 371 ? -27.860 -3.126 44.014 1.00 96.94 371 GLY A CA 1
ATOM 2816 C C . GLY A 1 371 ? -27.649 -2.306 42.737 1.00 96.94 371 GLY A C 1
ATOM 2817 O O . GLY A 1 371 ? -27.412 -2.876 41.670 1.00 96.94 371 GLY A O 1
ATOM 2818 N N . LEU A 1 372 ? -27.670 -0.974 42.838 1.00 96.62 372 LEU A N 1
ATOM 2819 C CA . LEU A 1 372 ? -27.481 -0.059 41.708 1.00 96.62 372 LEU A CA 1
ATOM 2820 C C . LEU A 1 372 ? -26.088 -0.202 41.089 1.00 96.62 372 LEU A C 1
ATOM 2822 O O . LEU A 1 372 ? -25.967 -0.434 39.885 1.00 96.62 372 LEU A O 1
ATOM 2826 N N . PHE A 1 373 ? -25.029 -0.112 41.895 1.00 96.81 373 PHE A N 1
ATOM 2827 C CA . PHE A 1 373 ? -23.659 -0.232 41.395 1.00 96.81 373 PHE A CA 1
ATOM 2828 C C . PHE A 1 373 ? -23.279 -1.677 41.062 1.00 96.81 373 PHE A C 1
ATOM 2830 O O . PHE A 1 373 ? -22.449 -1.898 40.184 1.00 96.81 373 PHE A O 1
ATOM 2837 N N . GLY A 1 374 ? -23.915 -2.675 41.681 1.00 96.56 374 GLY A N 1
ATOM 2838 C CA . GLY A 1 374 ? -23.872 -4.076 41.249 1.00 96.56 374 GLY A CA 1
ATOM 2839 C C . GLY A 1 374 ? -24.409 -4.245 39.831 1.00 96.56 374 GLY A C 1
ATOM 2840 O O . GLY A 1 374 ? -23.732 -4.785 38.951 1.00 96.56 374 GLY A O 1
ATOM 2841 N N . PHE A 1 375 ? -25.600 -3.702 39.575 1.00 96.12 375 PHE A N 1
ATOM 2842 C CA . PHE A 1 375 ? -26.210 -3.715 38.251 1.00 96.12 375 PHE A CA 1
ATOM 2843 C C . PHE A 1 375 ? -25.363 -2.959 37.225 1.00 96.12 375 PHE A C 1
ATOM 2845 O O . PHE A 1 375 ? -25.066 -3.508 36.165 1.00 96.12 375 PHE A O 1
ATOM 2852 N N . LEU A 1 376 ? -24.932 -1.732 37.530 1.00 95.69 376 LEU A N 1
ATOM 2853 C CA . LEU A 1 376 ? -24.120 -0.924 36.618 1.00 95.69 376 LEU A CA 1
ATOM 2854 C C . LEU A 1 376 ? -22.785 -1.602 36.294 1.00 95.69 376 LEU A C 1
ATOM 2856 O O . LEU A 1 376 ? -22.389 -1.618 35.131 1.00 95.69 376 LEU A O 1
ATOM 2860 N N . SER A 1 377 ? -22.144 -2.255 37.265 1.00 93.38 377 SER A N 1
ATOM 2861 C CA . SER A 1 377 ? -20.927 -3.035 37.026 1.00 93.38 377 SER A CA 1
ATOM 2862 C C . SER A 1 377 ? -21.122 -4.137 35.971 1.00 93.38 377 SER A C 1
ATOM 2864 O O . SER A 1 377 ? -20.258 -4.364 35.125 1.00 93.38 377 SER A O 1
ATOM 2866 N N . VAL A 1 378 ? -22.248 -4.845 35.973 1.00 89.19 378 VAL A N 1
ATOM 2867 C CA . VAL A 1 378 ? -22.435 -5.997 35.069 1.00 89.19 378 VAL A CA 1
ATOM 2868 C C . VAL A 1 378 ? -23.156 -5.605 33.770 1.00 89.19 378 VAL A C 1
ATOM 2870 O O . VAL A 1 378 ? -22.944 -6.201 32.703 1.00 89.19 378 VAL A O 1
ATOM 2873 N N . ARG A 1 379 ? -24.052 -4.618 33.850 1.00 87.75 379 ARG A N 1
ATOM 2874 C CA . ARG A 1 379 ? -25.096 -4.332 32.858 1.00 87.75 379 ARG A CA 1
ATOM 2875 C C . ARG A 1 379 ? -25.264 -2.840 32.532 1.00 87.75 379 ARG A C 1
ATOM 2877 O O . ARG A 1 379 ? -26.287 -2.499 31.944 1.00 87.75 379 ARG A O 1
ATOM 2884 N N . SER A 1 380 ? -24.273 -1.971 32.777 1.00 88.75 380 SER A N 1
ATOM 2885 C CA . SER A 1 380 ? -24.287 -0.556 32.320 1.00 88.75 380 SER A CA 1
ATOM 2886 C C . SER A 1 380 ? -24.731 -0.398 30.862 1.00 88.75 380 SER A C 1
ATOM 2888 O O . SER A 1 380 ? -25.495 0.504 30.520 1.00 88.75 380 SER A O 1
ATOM 2890 N N . ARG A 1 381 ? -24.318 -1.359 30.033 1.00 85.06 381 ARG A N 1
ATOM 2891 C CA . ARG A 1 381 ? -24.582 -1.494 28.602 1.00 85.06 381 ARG A CA 1
ATOM 2892 C C . ARG A 1 381 ? -26.058 -1.379 28.202 1.00 85.06 381 ARG A C 1
ATOM 2894 O O . ARG A 1 381 ? -26.343 -1.076 27.046 1.00 85.06 381 ARG A O 1
ATOM 2901 N N . VAL A 1 382 ? -26.986 -1.634 29.131 1.00 85.94 382 VAL A N 1
ATOM 2902 C CA . VAL A 1 382 ? -28.441 -1.484 28.937 1.00 85.94 382 VAL A CA 1
ATOM 2903 C C . VAL A 1 382 ? -28.819 -0.036 28.613 1.00 85.94 382 VAL A C 1
ATOM 2905 O O . VAL A 1 382 ? -29.758 0.187 27.858 1.00 85.94 382 VAL A O 1
ATOM 2908 N N . PHE A 1 383 ? -28.061 0.940 29.113 1.00 87.88 383 PHE A N 1
ATOM 2909 C CA . PHE A 1 383 ? -28.288 2.363 28.852 1.00 87.88 383 PHE A CA 1
ATOM 2910 C C . PHE A 1 383 ? -27.571 2.877 27.593 1.00 87.88 383 PHE A C 1
ATOM 2912 O O . PHE A 1 383 ? -27.720 4.042 27.233 1.00 87.88 383 PHE A O 1
ATOM 2919 N N . SER A 1 384 ? -26.787 2.033 26.915 1.00 87.44 384 SER A N 1
ATOM 2920 C CA . SER A 1 384 ? -26.023 2.446 25.739 1.00 87.44 384 SER A CA 1
ATOM 2921 C C . SER A 1 384 ? -26.916 2.629 24.512 1.00 87.44 384 SER A C 1
ATOM 2923 O O . SER A 1 384 ? -27.776 1.792 24.210 1.00 87.44 384 SER A O 1
ATOM 2925 N N . LEU A 1 385 ? -26.665 3.692 23.744 1.00 85.88 385 LEU A N 1
ATOM 2926 C CA . LEU A 1 385 ? -27.343 3.940 22.469 1.00 85.88 385 LEU A CA 1
ATOM 2927 C C . LEU A 1 385 ? -26.795 3.092 21.319 1.00 85.88 385 LEU A C 1
ATOM 2929 O O . LEU A 1 385 ? -27.519 2.836 20.361 1.00 85.88 385 LEU A O 1
ATOM 2933 N N . MET A 1 386 ? -25.594 2.526 21.435 1.00 86.38 386 MET A N 1
ATOM 2934 C CA . MET A 1 386 ? -25.024 1.640 20.411 1.00 86.38 386 MET A CA 1
ATOM 2935 C C . MET A 1 386 ? -25.222 0.163 20.749 1.00 86.38 386 MET A C 1
ATOM 2937 O O . MET A 1 386 ? -25.421 -0.200 21.913 1.00 86.38 386 MET A O 1
ATOM 2941 N N . ASP A 1 387 ? -25.278 -0.698 19.732 1.00 80.50 387 ASP A N 1
ATOM 2942 C CA . ASP A 1 387 ? -25.301 -2.137 19.980 1.00 80.50 387 ASP A CA 1
ATOM 2943 C C . ASP A 1 387 ? -23.931 -2.595 20.484 1.00 80.50 387 ASP A C 1
ATOM 2945 O O . ASP A 1 387 ? -22.917 -2.432 19.818 1.00 80.50 387 ASP A O 1
ATOM 2949 N N . ASN A 1 388 ? -23.920 -3.175 21.675 1.00 72.62 388 ASN A N 1
ATOM 2950 C CA . ASN A 1 388 ? -22.744 -3.707 22.357 1.00 72.62 388 ASN A CA 1
ATOM 2951 C C . ASN A 1 388 ? -22.884 -5.219 22.600 1.00 72.62 388 ASN A C 1
ATOM 2953 O O . ASN A 1 388 ? -22.216 -5.803 23.462 1.00 72.62 388 ASN A O 1
ATOM 2957 N N . SER A 1 389 ? -23.803 -5.858 21.872 1.00 70.06 389 SER A N 1
ATOM 2958 C CA . SER A 1 389 ? -24.040 -7.291 21.948 1.00 70.06 389 SER A CA 1
ATOM 2959 C C . SER A 1 389 ? -22.822 -8.042 21.422 1.00 70.06 389 SER A C 1
ATOM 2961 O O . SER A 1 389 ? -22.303 -7.756 20.345 1.00 70.06 389 SER A O 1
ATOM 2963 N N . ARG A 1 390 ? -22.369 -9.048 22.176 1.00 65.62 390 ARG A N 1
ATOM 2964 C CA . ARG A 1 390 ? -21.339 -9.956 21.672 1.00 65.62 390 ARG A CA 1
ATOM 2965 C C . ARG A 1 390 ? -21.956 -10.775 20.528 1.00 65.62 390 ARG A C 1
ATOM 2967 O O . ARG A 1 390 ? -23.037 -11.333 20.737 1.00 65.62 390 ARG A O 1
ATOM 2974 N N . PRO A 1 391 ? -21.320 -10.858 19.348 1.00 62.38 391 PRO A N 1
ATOM 2975 C CA . PRO A 1 391 ? -21.835 -11.680 18.261 1.00 62.38 391 PRO A CA 1
ATOM 2976 C C . PRO A 1 391 ? -21.939 -13.143 18.711 1.00 62.38 391 PRO A C 1
ATOM 2978 O O . PRO A 1 391 ? -21.099 -13.632 19.472 1.00 62.38 391 PRO A O 1
ATOM 2981 N N . LYS A 1 392 ? -22.993 -13.838 18.267 1.00 62.00 392 LYS A N 1
ATOM 2982 C CA . LYS A 1 392 ? -23.134 -15.279 18.510 1.00 62.00 392 LYS A CA 1
ATOM 2983 C C . LYS A 1 392 ? -21.998 -16.029 17.796 1.00 62.00 392 LYS A C 1
ATOM 2985 O O . LYS A 1 392 ? -21.628 -15.599 16.704 1.00 62.00 392 LYS A O 1
ATOM 2990 N N . PRO A 1 393 ? -21.500 -17.155 18.342 1.00 55.06 393 PRO A N 1
ATOM 2991 C CA . PRO A 1 393 ? -20.436 -17.948 17.715 1.00 55.06 393 PRO A CA 1
ATOM 2992 C C . PRO A 1 393 ? -20.727 -18.331 16.255 1.00 55.06 393 PRO A C 1
ATOM 2994 O O . PRO A 1 393 ? -19.826 -18.306 15.430 1.00 55.06 393 PRO A O 1
ATOM 2997 N N . SER A 1 394 ? -21.995 -18.592 15.921 1.00 51.09 394 SER A N 1
ATOM 2998 C CA . SER A 1 394 ? -22.460 -18.920 14.564 1.00 51.09 394 SER A CA 1
ATOM 2999 C C . SER A 1 394 ? -22.370 -17.767 13.553 1.00 51.09 394 SER A C 1
ATOM 3001 O O . SER A 1 394 ? -22.491 -18.004 12.360 1.00 51.09 394 SER A O 1
ATOM 3003 N N . ASN A 1 395 ? -22.199 -16.524 14.019 1.00 55.56 395 ASN A N 1
ATOM 3004 C CA . ASN A 1 395 ? -22.222 -15.302 13.204 1.00 55.56 395 ASN A CA 1
ATOM 3005 C C . ASN A 1 395 ? -20.873 -14.558 13.268 1.00 55.56 395 ASN A C 1
ATOM 3007 O O . ASN A 1 395 ? -20.796 -13.345 13.034 1.00 55.56 395 ASN A O 1
ATOM 3011 N N . VAL A 1 396 ? -19.809 -15.250 13.681 1.00 55.84 396 VAL A N 1
ATOM 3012 C CA . VAL A 1 396 ? -18.457 -14.694 13.663 1.00 55.84 396 VAL A CA 1
ATOM 3013 C C . VAL A 1 396 ? -17.960 -14.757 12.222 1.00 55.84 396 VAL A C 1
ATOM 3015 O O . VAL A 1 396 ? -17.959 -15.815 11.607 1.00 55.84 396 VAL A O 1
ATOM 3018 N N . ASP A 1 397 ? -17.578 -13.602 11.683 1.00 54.25 397 ASP A N 1
ATOM 3019 C CA . ASP A 1 397 ? -16.942 -13.509 10.367 1.00 54.25 397 ASP A CA 1
ATOM 3020 C C . ASP A 1 397 ? -15.645 -14.334 10.391 1.00 54.25 397 ASP A C 1
ATOM 3022 O O . ASP A 1 397 ? -14.847 -14.134 11.319 1.00 54.25 397 ASP A O 1
ATOM 3026 N N . PRO A 1 398 ? -15.412 -15.228 9.413 1.00 50.97 398 PRO A N 1
ATOM 3027 C CA . PRO A 1 398 ? -14.188 -16.019 9.323 1.00 50.97 398 PRO A CA 1
ATOM 3028 C C . PRO A 1 398 ? -12.909 -15.179 9.463 1.00 50.97 398 PRO A C 1
ATOM 3030 O O . PRO A 1 398 ? -11.964 -15.610 10.131 1.00 50.97 398 PRO A O 1
ATOM 3033 N N . ALA A 1 399 ? -12.903 -13.947 8.941 1.00 52.31 399 ALA A N 1
ATOM 3034 C CA . ALA A 1 399 ? -11.766 -13.032 9.022 1.00 52.31 399 ALA A CA 1
ATOM 3035 C C . ALA A 1 399 ? -11.458 -12.571 10.462 1.00 52.31 399 ALA A C 1
ATOM 3037 O O . ALA A 1 399 ? -10.312 -12.280 10.803 1.00 52.31 399 ALA A O 1
ATOM 3038 N N . PHE A 1 400 ? -12.458 -12.530 11.351 1.00 55.44 400 PHE A N 1
ATOM 3039 C CA . PHE A 1 400 ? -12.253 -12.187 12.763 1.00 55.44 400 PHE A CA 1
ATOM 3040 C C . PHE A 1 400 ? -11.583 -13.332 13.535 1.00 55.44 400 PHE A C 1
ATOM 3042 O O . PHE A 1 400 ? -10.727 -13.081 14.382 1.00 55.44 400 PHE A O 1
ATOM 3049 N N . SER A 1 401 ? -11.944 -14.583 13.230 1.00 58.09 401 SER A N 1
ATOM 3050 C CA . SER A 1 401 ? -11.330 -15.782 13.824 1.00 58.09 401 SER A CA 1
ATOM 3051 C C . SER A 1 401 ? -9.918 -16.077 13.314 1.00 58.09 401 SER A C 1
ATOM 3053 O O . SER A 1 401 ? -9.177 -16.788 13.984 1.00 58.09 401 SER A O 1
ATOM 3055 N N . GLN A 1 402 ? -9.533 -15.522 12.163 1.00 61.75 402 GLN A N 1
ATOM 3056 C CA . GLN A 1 402 ? -8.208 -15.703 11.558 1.00 61.75 402 GLN A CA 1
ATOM 3057 C C . GLN A 1 402 ? -7.150 -14.709 12.070 1.00 61.75 402 GLN A C 1
ATOM 3059 O O . GLN A 1 402 ? -5.996 -14.774 11.647 1.00 61.75 402 GLN A O 1
ATOM 3064 N N . ARG A 1 403 ? -7.507 -13.794 12.985 1.00 74.44 403 ARG A N 1
ATOM 3065 C CA . ARG A 1 403 ? -6.554 -12.831 13.554 1.00 74.44 403 ARG A CA 1
ATOM 3066 C C . ARG A 1 403 ? -5.426 -13.548 14.287 1.00 74.44 403 ARG A C 1
ATOM 3068 O O . ARG A 1 403 ? -5.654 -14.387 15.158 1.00 74.44 403 ARG A O 1
ATOM 3075 N N . LEU A 1 404 ? -4.200 -13.136 13.994 1.00 78.88 404 LEU A N 1
ATOM 3076 C CA . LEU A 1 404 ? -3.017 -13.575 14.712 1.00 78.88 404 LEU A CA 1
ATOM 3077 C C . LEU A 1 404 ? -3.055 -13.032 16.144 1.00 78.88 404 LEU A C 1
ATOM 3079 O O . LEU A 1 404 ? -3.194 -11.826 16.366 1.00 78.88 404 LEU A O 1
ATOM 3083 N N . MET A 1 405 ? -2.909 -13.928 17.116 1.00 84.00 405 MET A N 1
ATOM 3084 C CA . MET A 1 405 ? -2.908 -13.597 18.540 1.00 84.00 405 MET A CA 1
ATOM 3085 C C . MET A 1 405 ? -1.475 -13.627 19.098 1.00 84.00 405 MET A C 1
ATOM 3087 O O . MET A 1 405 ? -0.691 -14.505 18.729 1.00 84.00 405 MET A O 1
ATOM 3091 N N . PRO A 1 406 ? -1.097 -12.710 20.009 1.00 88.00 406 PRO A N 1
ATOM 3092 C CA . PRO A 1 406 ? 0.174 -12.792 20.725 1.00 88.00 406 PRO A CA 1
ATOM 3093 C C . PRO A 1 406 ? 0.315 -14.101 21.511 1.00 88.00 406 PRO A C 1
ATOM 3095 O O . PRO A 1 406 ? -0.659 -14.590 22.083 1.00 88.00 406 PRO A O 1
ATOM 3098 N N . LYS A 1 407 ? 1.541 -14.624 21.636 1.00 89.75 407 LYS A N 1
ATOM 3099 C CA . LYS A 1 407 ? 1.817 -15.879 22.369 1.00 89.75 407 LYS A CA 1
ATOM 3100 C C . LYS A 1 407 ? 1.363 -15.863 23.835 1.00 89.75 407 LYS A C 1
ATOM 3102 O O . LYS A 1 407 ? 1.053 -16.910 24.380 1.00 89.75 407 LYS A O 1
ATOM 3107 N N . TRP A 1 408 ? 1.333 -14.690 24.467 1.00 92.50 408 TRP A N 1
ATOM 3108 C CA . TRP A 1 408 ? 0.956 -14.520 25.874 1.00 92.50 408 TRP A CA 1
ATOM 3109 C C . TRP A 1 408 ? -0.552 -14.317 26.091 1.00 92.50 408 TRP A C 1
ATOM 3111 O O . TRP A 1 408 ? -0.966 -14.076 27.221 1.00 92.50 408 TRP A O 1
ATOM 3121 N N . THR A 1 409 ? -1.372 -14.378 25.035 1.00 90.69 409 THR A N 1
ATOM 3122 C CA . THR A 1 409 ? -2.826 -14.165 25.125 1.00 90.69 409 THR A CA 1
ATOM 3123 C C . THR A 1 409 ? -3.433 -15.008 26.255 1.00 90.69 409 THR A C 1
ATOM 3125 O O . THR A 1 409 ? -3.277 -16.232 26.232 1.00 90.69 409 THR A O 1
ATOM 3128 N N . PRO A 1 410 ? -4.149 -14.397 27.222 1.00 88.88 410 PRO A N 1
ATOM 3129 C CA . PRO A 1 410 ? -4.772 -15.145 28.306 1.00 88.88 410 PRO A CA 1
ATOM 3130 C C . PRO A 1 410 ? -5.749 -16.209 27.784 1.00 88.88 410 PRO A C 1
ATOM 3132 O O . PRO A 1 410 ? -6.470 -15.954 26.811 1.00 88.88 410 PRO A O 1
ATOM 3135 N N . PRO A 1 411 ? -5.836 -17.383 28.432 1.00 88.38 411 PRO A N 1
ATOM 3136 C CA . PRO A 1 411 ? -6.758 -18.425 28.007 1.00 88.38 411 PRO A CA 1
ATOM 3137 C C . PRO A 1 411 ? -8.217 -17.941 28.122 1.00 88.38 411 PRO A C 1
ATOM 3139 O O . PRO A 1 411 ? -8.559 -17.252 29.088 1.00 88.38 411 PRO A O 1
ATOM 3142 N N . PRO A 1 412 ? -9.122 -18.330 27.200 1.00 84.19 412 PRO A N 1
ATOM 3143 C CA . PRO A 1 412 ? -10.517 -17.872 27.192 1.00 84.19 412 PRO A CA 1
ATOM 3144 C C . PRO A 1 412 ? -11.273 -18.064 28.518 1.00 84.19 412 PRO A C 1
ATOM 3146 O O . PRO A 1 412 ? -12.130 -17.251 28.865 1.00 84.19 412 PRO A O 1
ATOM 3149 N N . VAL A 1 413 ? -10.929 -19.108 29.278 1.00 87.56 413 VAL A N 1
ATOM 3150 C CA . VAL A 1 413 ? -11.537 -19.451 30.576 1.00 87.56 413 VAL A CA 1
ATOM 3151 C C . VAL A 1 413 ? -11.212 -18.423 31.669 1.00 87.56 413 VAL A C 1
ATOM 3153 O O . VAL A 1 413 ? -11.993 -18.254 32.600 1.00 87.56 413 VAL A O 1
ATOM 3156 N N . ALA A 1 414 ? -10.108 -17.679 31.545 1.00 87.81 414 ALA A N 1
ATOM 3157 C CA . ALA A 1 414 ? -9.745 -16.649 32.516 1.00 87.81 414 ALA A CA 1
ATOM 3158 C C . ALA A 1 414 ? -10.703 -15.445 32.475 1.00 87.81 414 ALA A C 1
ATOM 3160 O O . ALA A 1 414 ? -10.973 -14.827 33.504 1.00 87.81 414 ALA A O 1
ATOM 3161 N N . PHE A 1 415 ? -11.260 -15.118 31.302 1.00 85.88 415 PHE A N 1
ATOM 3162 C CA . PHE A 1 415 ? -12.044 -13.894 31.125 1.00 85.88 415 PHE A CA 1
ATOM 3163 C C . PHE A 1 415 ? -13.311 -13.849 32.001 1.00 85.88 415 PHE A C 1
ATOM 3165 O O . PHE A 1 415 ? -13.484 -12.845 32.690 1.00 85.88 415 PHE A O 1
ATOM 3172 N N . PRO A 1 416 ? -14.196 -14.869 32.040 1.00 87.25 416 PRO A N 1
ATOM 3173 C CA . PRO A 1 416 ? -15.388 -14.825 32.893 1.00 87.25 416 PRO A CA 1
ATOM 3174 C C . PRO A 1 416 ? -15.073 -14.676 34.387 1.00 87.25 416 PRO A C 1
ATOM 3176 O O . PRO A 1 416 ? -15.766 -13.933 35.083 1.00 87.25 416 PRO A O 1
ATOM 3179 N N . VAL A 1 417 ? -14.019 -15.343 34.868 1.00 89.88 417 VAL A N 1
ATOM 3180 C CA . VAL A 1 417 ? -13.590 -15.288 36.275 1.00 89.88 417 VAL A CA 1
ATOM 3181 C C . VAL A 1 417 ? -13.138 -13.874 36.633 1.00 89.88 417 VAL A C 1
ATOM 3183 O O . VAL A 1 417 ? -13.629 -13.282 37.593 1.00 89.88 417 VAL A O 1
ATOM 3186 N N . ILE A 1 418 ? -12.265 -13.298 35.807 1.00 90.62 418 ILE A N 1
ATOM 3187 C CA . ILE A 1 418 ? -11.702 -11.968 36.042 1.00 90.62 418 ILE A CA 1
ATOM 3188 C C . ILE A 1 418 ? -12.779 -10.885 35.939 1.00 90.62 418 ILE A C 1
ATOM 3190 O O . ILE A 1 418 ? -12.851 -10.011 36.799 1.00 90.62 418 ILE A O 1
ATOM 3194 N N . TRP A 1 419 ? -13.670 -10.963 34.946 1.00 88.06 419 TRP A N 1
ATOM 3195 C CA . TRP A 1 419 ? -14.784 -10.017 34.821 1.00 88.06 419 TRP A CA 1
ATOM 3196 C C . TRP A 1 419 ? -15.743 -10.068 36.012 1.00 88.06 419 TRP A C 1
ATOM 3198 O O . TRP A 1 419 ? -16.235 -9.022 36.432 1.00 88.06 419 TRP A O 1
ATOM 3208 N N . SER A 1 420 ? -15.992 -11.257 36.567 1.00 91.38 420 SER A N 1
ATOM 3209 C CA . SER A 1 420 ? -16.845 -11.415 37.751 1.00 91.38 420 SER A CA 1
ATOM 3210 C C . SER A 1 420 ? -16.191 -10.795 38.986 1.00 91.38 420 SER A C 1
ATOM 3212 O O . SER A 1 420 ? -16.835 -10.030 39.701 1.00 91.38 420 SER A O 1
ATOM 3214 N N . LEU A 1 421 ? -14.893 -11.046 39.187 1.00 94.44 421 LEU A N 1
ATOM 3215 C CA . LEU A 1 421 ? -14.120 -10.452 40.278 1.00 94.44 421 LEU A CA 1
ATOM 3216 C C . LEU A 1 421 ? -14.076 -8.919 40.180 1.00 94.44 421 LEU A C 1
ATOM 3218 O O . LEU A 1 421 ? -14.388 -8.229 41.148 1.00 94.44 421 LEU A O 1
ATOM 3222 N N . ILE A 1 422 ? -13.756 -8.381 39.000 1.00 94.06 422 ILE A N 1
ATOM 3223 C CA . ILE A 1 422 ? -13.718 -6.932 38.750 1.00 94.06 422 ILE A CA 1
ATOM 3224 C C . ILE A 1 422 ? -15.086 -6.296 38.986 1.00 94.06 422 ILE A C 1
ATOM 3226 O O . ILE A 1 422 ? -15.163 -5.209 39.552 1.00 94.06 422 ILE A O 1
ATOM 3230 N N . ALA A 1 423 ? -16.175 -6.957 38.580 1.00 94.81 423 ALA A N 1
ATOM 3231 C CA . ALA A 1 423 ? -17.515 -6.437 38.809 1.00 94.81 423 ALA A CA 1
ATOM 3232 C C . ALA A 1 423 ? -17.812 -6.279 40.305 1.00 94.81 423 ALA A C 1
ATOM 3234 O O . ALA A 1 423 ? -18.268 -5.210 40.705 1.00 94.81 423 ALA A O 1
ATOM 3235 N N . VAL A 1 424 ? -17.496 -7.292 41.120 1.00 97.25 424 VAL A N 1
ATOM 3236 C CA . VAL A 1 424 ? -17.674 -7.241 42.580 1.00 97.25 424 VAL A CA 1
ATOM 3237 C C . VAL A 1 424 ? -16.814 -6.140 43.194 1.00 97.25 424 VAL A C 1
ATOM 3239 O O . VAL A 1 424 ? -17.332 -5.286 43.909 1.00 97.25 424 VAL A O 1
ATOM 3242 N N . LEU A 1 425 ? -15.520 -6.112 42.876 1.00 97.81 425 LEU A N 1
ATOM 3243 C CA . LEU A 1 425 ? -14.583 -5.134 43.430 1.00 97.81 425 LEU A CA 1
ATOM 3244 C C . LEU A 1 425 ? -14.961 -3.697 43.070 1.00 97.81 425 LEU A C 1
ATOM 3246 O O . LEU A 1 425 ? -14.983 -2.829 43.937 1.00 97.81 425 LEU A O 1
ATOM 3250 N N . ARG A 1 426 ? -15.340 -3.447 41.815 1.00 97.44 426 ARG A N 1
ATOM 3251 C CA . ARG A 1 426 ? -15.809 -2.134 41.364 1.00 97.44 426 ARG A CA 1
ATOM 3252 C C . ARG A 1 426 ? -17.100 -1.713 42.065 1.00 97.44 426 ARG A C 1
ATOM 3254 O O . ARG A 1 426 ? -17.264 -0.533 42.379 1.00 97.44 426 ARG A O 1
ATOM 3261 N N . THR A 1 427 ? -18.013 -2.652 42.312 1.00 98.00 427 THR A N 1
ATOM 3262 C CA . THR A 1 427 ? -19.231 -2.386 43.085 1.00 98.00 427 THR A CA 1
ATOM 3263 C C . THR A 1 427 ? -18.888 -2.006 44.520 1.00 98.00 427 THR A C 1
ATOM 3265 O O . THR A 1 427 ? -19.335 -0.955 44.968 1.00 98.00 427 THR A O 1
ATOM 3268 N N . MET A 1 428 ? -18.036 -2.779 45.198 1.00 98.06 428 MET A N 1
ATOM 3269 C CA . MET A 1 428 ? -17.591 -2.464 46.560 1.00 98.06 428 MET A CA 1
ATOM 3270 C C . MET A 1 428 ? -16.873 -1.115 46.623 1.00 98.06 428 MET A C 1
ATOM 3272 O O . MET A 1 428 ? -17.219 -0.283 47.452 1.00 98.06 428 MET A O 1
ATOM 3276 N N . ALA A 1 429 ? -15.962 -0.846 45.687 1.00 98.06 429 ALA A N 1
ATOM 3277 C CA . ALA A 1 429 ? -15.271 0.433 45.575 1.00 98.06 429 ALA A CA 1
ATOM 3278 C C . ALA A 1 429 ? -16.252 1.610 45.436 1.00 98.06 429 ALA A C 1
ATOM 3280 O O . ALA A 1 429 ? -16.081 2.642 46.080 1.00 98.06 429 ALA A O 1
ATOM 3281 N N . SER A 1 430 ? -17.300 1.453 44.618 1.00 98.06 430 SER A N 1
ATOM 3282 C CA . SER A 1 430 ? -18.313 2.497 44.405 1.00 98.06 430 SER A CA 1
ATOM 3283 C C . SER A 1 430 ? -19.179 2.716 45.648 1.00 98.06 430 SER A C 1
ATOM 3285 O O . SER A 1 430 ? -19.487 3.854 45.990 1.00 98.06 430 SER A O 1
ATOM 3287 N N . VAL A 1 431 ? -19.539 1.642 46.355 1.00 97.94 431 VAL A N 1
ATOM 3288 C CA . VAL A 1 431 ? -20.271 1.717 47.629 1.00 97.94 431 VAL A CA 1
ATOM 3289 C C . VAL A 1 431 ? -19.424 2.418 48.696 1.00 97.94 431 VAL A C 1
ATOM 3291 O O . VAL A 1 431 ? -19.901 3.351 49.333 1.00 97.94 431 VAL A O 1
ATOM 3294 N N . THR A 1 432 ? -18.142 2.068 48.821 1.00 97.75 432 THR A N 1
ATOM 3295 C CA . THR A 1 432 ? -17.219 2.751 49.738 1.00 97.75 432 THR A CA 1
ATOM 3296 C C . THR A 1 432 ? -17.057 4.229 49.370 1.00 97.75 432 THR A C 1
ATOM 3298 O O . THR A 1 432 ? -17.134 5.094 50.237 1.00 97.75 432 THR A O 1
ATOM 3301 N N . ALA A 1 433 ? -16.887 4.562 48.086 1.00 97.00 433 ALA A N 1
ATOM 3302 C CA . ALA A 1 433 ? -16.811 5.957 47.648 1.00 97.00 433 ALA A CA 1
ATOM 3303 C C . ALA A 1 433 ? -18.105 6.736 47.955 1.00 97.00 433 ALA A C 1
ATOM 3305 O O . ALA A 1 433 ? -18.044 7.909 48.309 1.00 97.00 433 ALA A O 1
ATOM 3306 N N . PHE A 1 434 ? -19.273 6.095 47.851 1.00 97.62 434 PHE A N 1
ATOM 3307 C CA . PHE A 1 434 ? -20.560 6.684 48.222 1.00 97.62 434 PHE A CA 1
ATOM 3308 C C . PHE A 1 434 ? -20.638 7.027 49.718 1.00 97.62 434 PHE A C 1
ATOM 3310 O O . PHE A 1 434 ? -21.010 8.150 50.065 1.00 97.62 434 PHE A O 1
ATOM 3317 N N . GLU A 1 435 ? -20.268 6.090 50.595 1.00 96.62 435 GLU A N 1
ATOM 3318 C CA . GLU A 1 435 ? -20.312 6.280 52.052 1.00 96.62 435 GLU A CA 1
ATOM 3319 C C . GLU A 1 435 ? -19.392 7.422 52.495 1.00 96.62 435 GLU A C 1
ATOM 3321 O O . GLU A 1 435 ? -19.821 8.344 53.190 1.00 96.62 435 GLU A O 1
ATOM 3326 N N . PHE A 1 436 ? -18.147 7.417 52.012 1.00 95.19 436 PHE A N 1
ATOM 3327 C CA . PHE A 1 436 ? -17.144 8.427 52.360 1.00 95.19 436 PHE A CA 1
ATOM 3328 C C . PHE A 1 436 ? -17.392 9.794 51.701 1.00 95.19 436 PHE A C 1
ATOM 3330 O O . PHE A 1 436 ? -16.837 10.798 52.139 1.00 95.19 436 PHE A O 1
ATOM 3337 N N . ALA A 1 437 ? -18.262 9.868 50.690 1.00 92.81 437 ALA A N 1
ATOM 3338 C CA . ALA A 1 437 ? -18.712 11.120 50.081 1.00 92.81 437 ALA A CA 1
ATOM 3339 C C . ALA A 1 437 ? -20.007 11.676 50.710 1.00 92.81 437 ALA A C 1
ATOM 3341 O O . ALA A 1 437 ? -20.715 12.464 50.078 1.00 92.81 437 ALA A O 1
ATOM 3342 N N . GLY A 1 438 ? -20.349 11.254 51.932 1.00 91.75 438 GLY A N 1
ATOM 3343 C CA . GLY A 1 438 ? -21.517 11.755 52.661 1.00 91.75 438 GLY A CA 1
ATOM 3344 C C . GLY A 1 438 ? -22.852 11.238 52.121 1.00 91.75 438 GLY A C 1
ATOM 3345 O O . GLY A 1 438 ? -23.866 11.927 52.227 1.00 91.75 438 GLY A O 1
ATOM 3346 N N . GLY A 1 439 ? -22.863 10.056 51.497 1.00 93.00 439 GLY A N 1
ATOM 3347 C CA . GLY A 1 439 ? -24.093 9.395 51.057 1.00 93.00 439 GLY A CA 1
ATOM 3348 C C . GLY A 1 439 ? -24.773 10.055 49.852 1.00 93.00 439 GLY A C 1
ATOM 3349 O O . GLY A 1 439 ? -25.996 9.994 49.711 1.00 93.00 439 GLY A O 1
ATOM 3350 N N . ARG A 1 440 ? -23.998 10.706 48.975 1.00 93.62 440 ARG A N 1
ATOM 3351 C CA . ARG A 1 440 ? -24.498 11.342 47.745 1.00 93.62 440 ARG A CA 1
ATOM 3352 C C . ARG A 1 440 ? -24.195 10.488 46.516 1.00 93.62 440 ARG A C 1
ATOM 3354 O O . ARG A 1 440 ? -23.032 10.237 46.205 1.00 93.62 440 ARG A O 1
ATOM 3361 N N . LEU A 1 441 ? -25.233 10.117 45.761 1.00 94.38 441 LEU A N 1
ATOM 3362 C CA . LEU A 1 441 ? -25.116 9.331 44.521 1.00 94.38 441 LEU A CA 1
ATOM 3363 C C . LEU A 1 441 ? -24.398 10.079 43.386 1.00 94.38 441 LEU A C 1
ATOM 3365 O O . LEU A 1 441 ? -23.841 9.445 42.494 1.00 94.38 441 LEU A O 1
ATOM 3369 N N . LEU A 1 442 ? -24.399 11.416 43.415 1.00 93.31 442 LEU A N 1
ATOM 3370 C CA . LEU A 1 442 ? -23.799 12.275 42.385 1.00 93.31 442 LEU A CA 1
ATOM 3371 C C . LEU A 1 442 ? -22.562 13.028 42.880 1.00 93.31 442 LEU A C 1
ATOM 3373 O O . LEU A 1 442 ? -22.407 14.224 42.639 1.00 93.31 442 LEU A O 1
ATOM 3377 N N . ASN A 1 443 ? -21.683 12.341 43.602 1.00 94.88 443 ASN A N 1
ATOM 3378 C CA . ASN A 1 443 ? -20.385 12.908 43.950 1.00 94.88 443 ASN A CA 1
ATOM 3379 C C . ASN A 1 443 ? -19.383 12.782 42.774 1.00 94.88 443 ASN A C 1
ATOM 3381 O O . ASN A 1 443 ? -19.569 11.932 41.896 1.00 94.88 443 ASN A O 1
ATOM 3385 N N . PRO A 1 444 ? -18.304 13.591 42.746 1.00 95.69 444 PRO A N 1
ATOM 3386 C CA . PRO A 1 444 ? -17.341 13.591 41.642 1.00 95.69 444 PRO A CA 1
ATOM 3387 C C . PRO A 1 444 ? -16.702 12.227 41.348 1.00 95.69 444 PRO A C 1
ATOM 3389 O O . PRO A 1 444 ? -16.472 11.906 40.182 1.00 95.69 444 PRO A O 1
ATOM 3392 N N . ALA A 1 445 ? -16.446 11.410 42.375 1.00 96.50 445 ALA A N 1
ATOM 3393 C CA . ALA A 1 445 ? -15.859 10.085 42.204 1.00 96.50 445 ALA A CA 1
ATOM 3394 C C . ALA A 1 445 ? -16.827 9.151 41.462 1.00 96.50 445 ALA A C 1
ATOM 3396 O O . ALA A 1 445 ? -16.467 8.552 40.447 1.00 96.50 445 ALA A O 1
ATOM 3397 N N . LEU A 1 446 ? -18.089 9.089 41.893 1.00 97.75 446 LEU A N 1
ATOM 3398 C CA . LEU A 1 446 ? -19.097 8.266 41.224 1.00 97.75 446 LEU A CA 1
ATOM 3399 C C . LEU A 1 446 ? -19.407 8.766 39.813 1.00 97.75 446 LEU A C 1
ATOM 3401 O O . LEU A 1 446 ? -19.521 7.944 38.910 1.00 97.75 446 LEU A O 1
ATOM 3405 N N . LEU A 1 447 ? -19.453 10.079 39.575 1.00 97.75 447 LEU A N 1
ATOM 3406 C CA . LEU A 1 447 ? -19.603 10.620 38.218 1.00 97.75 447 LEU A CA 1
ATOM 3407 C C . LEU A 1 447 ? -18.452 10.183 37.298 1.00 97.75 447 LEU A C 1
ATOM 3409 O O . LEU A 1 447 ? -18.702 9.778 36.162 1.00 97.75 447 LEU A O 1
ATOM 3413 N N . ALA A 1 448 ? -17.208 10.177 37.791 1.00 97.62 448 ALA A N 1
ATOM 3414 C CA . ALA A 1 448 ? -16.081 9.633 37.037 1.00 97.62 448 ALA A CA 1
ATOM 3415 C C . ALA A 1 448 ? -16.295 8.143 36.706 1.00 97.62 448 ALA A C 1
ATOM 3417 O O . ALA A 1 448 ? -16.046 7.724 35.573 1.00 97.62 448 ALA A O 1
ATOM 3418 N N . MET A 1 449 ? -16.813 7.349 37.653 1.00 97.94 449 MET A N 1
ATOM 3419 C CA . MET A 1 449 ? -17.145 5.937 37.421 1.00 97.94 449 MET A CA 1
ATOM 3420 C C . MET A 1 449 ? -18.204 5.769 36.321 1.00 97.94 449 MET A C 1
ATOM 3422 O O . MET A 1 449 ? -18.042 4.936 35.430 1.00 97.94 449 MET A O 1
ATOM 3426 N N . LEU A 1 450 ? -19.270 6.576 36.328 1.00 97.94 450 LEU A N 1
ATOM 3427 C CA . LEU A 1 450 ? -20.308 6.524 35.288 1.00 97.94 450 LEU A CA 1
ATOM 3428 C C . LEU A 1 450 ? -19.752 6.882 33.904 1.00 97.94 450 LEU A C 1
ATOM 3430 O O . LEU A 1 450 ? -20.116 6.253 32.904 1.00 97.94 450 LEU A O 1
ATOM 3434 N N . ALA A 1 451 ? -18.856 7.871 33.841 1.00 97.75 451 ALA A N 1
ATOM 3435 C CA . ALA A 1 451 ? -18.172 8.241 32.608 1.00 97.75 451 ALA A CA 1
ATOM 3436 C C . ALA A 1 451 ? -17.295 7.086 32.101 1.00 97.75 451 ALA A C 1
ATOM 3438 O O . ALA A 1 451 ? -17.395 6.711 30.933 1.00 97.75 451 ALA A O 1
ATOM 3439 N N . HIS A 1 452 ? -16.513 6.455 32.983 1.00 97.81 452 HIS A N 1
ATOM 3440 C CA . HIS A 1 452 ? -15.699 5.285 32.650 1.00 97.81 452 HIS A CA 1
ATOM 3441 C C . HIS A 1 452 ? -16.538 4.123 32.089 1.00 97.81 452 HIS A C 1
ATOM 3443 O O . HIS A 1 452 ? -16.203 3.575 31.037 1.00 97.81 452 HIS A O 1
ATOM 3449 N N . LEU A 1 453 ? -17.663 3.783 32.732 1.00 96.69 453 LEU A N 1
ATOM 3450 C CA . LEU A 1 453 ? -18.573 2.737 32.245 1.00 96.69 453 LEU A CA 1
ATOM 3451 C C . LEU A 1 453 ? -19.122 3.061 30.846 1.00 96.69 453 LEU A C 1
ATOM 3453 O O . LEU A 1 453 ? -19.160 2.189 29.978 1.00 96.69 453 LEU A O 1
ATOM 3457 N N . SER A 1 454 ? -19.484 4.324 30.609 1.00 97.06 454 SER A N 1
ATOM 3458 C CA . SER A 1 454 ? -20.011 4.784 29.317 1.00 97.06 454 SER A CA 1
ATOM 3459 C C . SER A 1 454 ? -18.951 4.722 28.206 1.00 97.06 454 SER A C 1
ATOM 3461 O O . SER A 1 454 ? -19.238 4.275 27.096 1.00 97.06 454 SER A O 1
ATOM 3463 N N . ILE A 1 455 ? -17.701 5.100 28.505 1.00 97.12 455 ILE A N 1
ATOM 3464 C CA . ILE A 1 455 ? -16.566 4.975 27.572 1.00 97.12 455 ILE A CA 1
ATOM 3465 C C . ILE A 1 455 ? -16.299 3.495 27.253 1.00 97.12 455 ILE A C 1
ATOM 3467 O O . ILE A 1 455 ? -16.105 3.134 26.090 1.00 97.12 455 ILE A O 1
ATOM 3471 N N . GLY A 1 456 ? -16.341 2.624 28.268 1.00 95.19 456 GLY A N 1
ATOM 3472 C CA . GLY A 1 456 ? -16.173 1.176 28.115 1.00 95.19 456 GLY A CA 1
ATOM 3473 C C . GLY A 1 456 ? -17.211 0.530 27.196 1.00 95.19 456 GLY A C 1
ATOM 3474 O O . GLY A 1 456 ? -16.863 -0.293 26.348 1.00 95.19 456 GLY A O 1
ATOM 3475 N N . ASP A 1 457 ? -18.479 0.924 27.307 1.00 94.62 457 ASP A N 1
ATOM 3476 C CA . ASP A 1 457 ? -19.551 0.394 26.456 1.00 94.62 457 ASP A CA 1
ATOM 3477 C C . ASP A 1 457 ? -19.453 0.876 24.998 1.00 94.62 457 ASP A C 1
ATOM 3479 O O . ASP A 1 457 ? -19.707 0.101 24.065 1.00 94.62 457 ASP A O 1
ATOM 3483 N N . THR A 1 458 ? -19.000 2.112 24.780 1.00 94.81 458 THR A N 1
ATOM 3484 C CA . THR A 1 458 ? -18.649 2.608 23.441 1.00 94.81 458 THR A CA 1
ATOM 3485 C C . THR A 1 458 ? -17.483 1.818 22.849 1.00 94.81 458 THR A C 1
ATOM 3487 O O . THR A 1 458 ? -17.574 1.347 21.713 1.00 94.81 458 THR A O 1
ATOM 3490 N N . TRP A 1 459 ? -16.421 1.576 23.621 1.00 94.88 459 TRP A N 1
ATOM 3491 C CA . TRP A 1 459 ? -15.305 0.745 23.168 1.00 94.88 459 TRP A CA 1
ATOM 3492 C C . TRP A 1 459 ? -15.740 -0.684 22.810 1.00 94.88 459 TRP A C 1
ATOM 3494 O O . TRP A 1 459 ? -15.336 -1.209 21.771 1.00 94.88 459 TRP A O 1
ATOM 3504 N N . ASN A 1 460 ? -16.622 -1.296 23.606 1.00 91.81 460 ASN A N 1
ATOM 3505 C CA . ASN A 1 460 ? -17.165 -2.626 23.321 1.00 91.81 460 ASN A CA 1
ATOM 3506 C C . ASN A 1 460 ? -17.865 -2.695 21.955 1.00 91.81 460 ASN A C 1
ATOM 3508 O O . ASN A 1 460 ? -17.740 -3.706 21.262 1.00 91.81 460 ASN A O 1
ATOM 3512 N N . THR A 1 461 ? -18.570 -1.631 21.562 1.00 90.31 461 THR A N 1
ATOM 3513 C CA . THR A 1 461 ? -19.193 -1.510 20.234 1.00 90.31 461 THR A CA 1
ATOM 3514 C C . THR A 1 461 ? -18.123 -1.485 19.142 1.00 90.31 461 THR A C 1
ATOM 3516 O O . THR A 1 461 ? -18.152 -2.307 18.224 1.00 90.31 461 THR A O 1
ATOM 3519 N N . ILE A 1 462 ? -17.140 -0.588 19.271 1.00 90.88 462 ILE A N 1
ATOM 3520 C CA . ILE A 1 462 ? -16.056 -0.409 18.291 1.00 90.88 462 ILE A CA 1
ATOM 3521 C C . ILE A 1 462 ? -15.292 -1.723 18.081 1.00 90.88 462 ILE A C 1
ATOM 3523 O O . ILE A 1 462 ? -15.022 -2.117 16.946 1.00 90.88 462 ILE A O 1
ATOM 3527 N N . ASN A 1 463 ? -14.971 -2.423 19.171 1.00 89.94 463 ASN A N 1
ATOM 3528 C CA . ASN A 1 463 ? -14.157 -3.632 19.129 1.00 89.94 463 ASN A CA 1
ATOM 3529 C C . ASN A 1 463 ? -14.934 -4.875 18.671 1.00 89.94 463 ASN A C 1
ATOM 3531 O O . ASN A 1 463 ? -14.442 -5.635 17.839 1.00 89.94 463 ASN A O 1
ATOM 3535 N N . ASN A 1 464 ? -16.131 -5.111 19.219 1.00 84.94 464 ASN A N 1
ATOM 3536 C CA . ASN A 1 464 ? -16.832 -6.388 19.037 1.00 84.94 464 ASN A CA 1
ATOM 3537 C C . ASN A 1 464 ? -17.868 -6.358 17.907 1.00 84.94 464 ASN A C 1
ATOM 3539 O O . ASN A 1 464 ? -18.089 -7.390 17.267 1.00 84.94 464 ASN A O 1
ATOM 3543 N N . VAL A 1 465 ? -18.503 -5.203 17.682 1.00 83.19 465 VAL A N 1
ATOM 3544 C CA . VAL A 1 465 ? -19.588 -5.042 16.704 1.00 83.19 465 VAL A CA 1
ATOM 3545 C C . VAL A 1 465 ? -19.051 -4.462 15.405 1.00 83.19 465 VAL A C 1
ATOM 3547 O O . VAL A 1 465 ? -19.159 -5.106 14.368 1.00 83.19 465 VAL A O 1
ATOM 3550 N N . GLU A 1 466 ? -18.400 -3.299 15.459 1.00 83.25 466 GLU A N 1
ATOM 3551 C CA . GLU A 1 466 ? -17.836 -2.661 14.259 1.00 83.25 466 GLU A CA 1
ATOM 3552 C C . GLU A 1 466 ? -16.488 -3.256 13.838 1.00 83.25 466 GLU A C 1
ATOM 3554 O O . GLU A 1 466 ? -16.075 -3.116 12.689 1.00 83.25 466 GLU A O 1
ATOM 3559 N N . ARG A 1 467 ? -15.793 -3.922 14.769 1.00 82.94 467 ARG A N 1
ATOM 3560 C CA . ARG A 1 467 ? -14.537 -4.656 14.542 1.00 82.94 467 ARG A CA 1
ATOM 3561 C C . ARG A 1 467 ? -13.412 -3.812 13.932 1.00 82.94 467 ARG A C 1
ATOM 3563 O O . ARG A 1 467 ? -12.518 -4.361 13.288 1.00 82.94 467 ARG A O 1
ATOM 3570 N N . ARG A 1 468 ? -13.413 -2.501 14.187 1.00 85.38 468 ARG A N 1
ATOM 3571 C CA . ARG A 1 468 ? -12.377 -1.553 13.744 1.00 85.38 468 ARG A CA 1
ATOM 3572 C C . ARG A 1 468 ? -11.145 -1.692 14.642 1.00 85.38 468 ARG A C 1
ATOM 3574 O O . ARG A 1 468 ? -11.127 -1.116 15.725 1.00 85.38 468 ARG A O 1
ATOM 3581 N N . MET A 1 469 ? -10.130 -2.459 14.233 1.00 85.44 469 MET A N 1
ATOM 3582 C CA . MET A 1 469 ? -8.984 -2.790 15.096 1.00 85.44 469 MET A CA 1
ATOM 3583 C C . MET A 1 469 ? -8.189 -1.546 15.478 1.00 85.44 469 MET A C 1
ATOM 3585 O O . MET A 1 469 ? -7.899 -1.352 16.655 1.00 85.44 469 MET A O 1
ATOM 3589 N N . GLY A 1 470 ? -7.901 -0.672 14.510 1.00 88.69 470 GLY A N 1
ATOM 3590 C CA . GLY A 1 470 ? -7.159 0.562 14.775 1.00 88.69 470 GLY A CA 1
ATOM 3591 C C . GLY A 1 470 ? -7.920 1.502 15.711 1.00 88.69 470 GLY A C 1
ATOM 3592 O O . GLY A 1 470 ? -7.389 1.933 16.732 1.00 88.69 470 GLY A O 1
ATOM 3593 N N . THR A 1 471 ? -9.204 1.745 15.439 1.00 92.12 471 THR A N 1
ATOM 3594 C CA . THR A 1 471 ? -10.059 2.565 16.316 1.00 92.12 471 THR A CA 1
ATOM 3595 C C . THR A 1 471 ? -10.251 1.941 17.704 1.00 92.12 471 THR A C 1
ATOM 3597 O O . THR A 1 471 ? -10.330 2.664 18.698 1.00 92.12 471 THR A O 1
ATOM 3600 N N . ALA A 1 472 ? -10.272 0.609 17.812 1.00 93.44 472 ALA A N 1
ATOM 3601 C CA . ALA A 1 472 ? -10.357 -0.092 19.091 1.00 93.44 472 ALA A CA 1
ATOM 3602 C C . ALA A 1 472 ? -9.118 0.129 19.975 1.00 93.44 472 ALA A C 1
ATOM 3604 O O . ALA A 1 472 ? -9.267 0.122 21.198 1.00 93.44 472 ALA A O 1
ATOM 3605 N N . VAL A 1 473 ? -7.933 0.377 19.396 1.00 94.81 473 VAL A N 1
ATOM 3606 C CA . VAL A 1 473 ? -6.731 0.780 20.153 1.00 94.81 473 VAL A CA 1
ATOM 3607 C C . VAL A 1 473 ? -6.950 2.137 20.819 1.00 94.81 473 VAL A C 1
ATOM 3609 O O . VAL A 1 473 ? -6.738 2.280 22.020 1.00 94.81 473 VAL A O 1
ATOM 3612 N N . VAL A 1 474 ? -7.437 3.130 20.074 1.00 95.12 474 VAL A N 1
ATOM 3613 C CA . VAL A 1 474 ? -7.729 4.457 20.644 1.00 95.12 474 VAL A CA 1
ATOM 3614 C C . VAL A 1 474 ? -8.800 4.349 21.730 1.00 95.12 474 VAL A C 1
ATOM 3616 O O . VAL A 1 474 ? -8.649 4.909 22.815 1.00 95.12 474 VAL A O 1
ATOM 3619 N N . GLY A 1 475 ? -9.854 3.571 21.475 1.00 95.88 475 GLY A N 1
ATOM 3620 C CA . GLY A 1 475 ? -10.919 3.360 22.447 1.00 95.88 475 GLY A CA 1
ATOM 3621 C C . GLY A 1 475 ? -10.445 2.662 23.728 1.00 95.88 475 GLY A C 1
ATOM 3622 O O . GLY A 1 475 ? -10.781 3.130 24.810 1.00 95.88 475 GLY A O 1
ATOM 3623 N N . VAL A 1 476 ? -9.629 1.599 23.653 1.00 97.00 476 VAL A N 1
ATOM 3624 C CA . VAL A 1 476 ? -9.164 0.892 24.867 1.00 97.00 476 VAL A CA 1
ATOM 3625 C C . VAL A 1 476 ? -8.215 1.759 25.694 1.00 97.00 476 VAL A C 1
ATOM 3627 O O . VAL A 1 476 ? -8.249 1.705 26.920 1.00 97.00 476 VAL A O 1
ATOM 3630 N N . LEU A 1 477 ? -7.417 2.615 25.047 1.00 97.56 477 LEU A N 1
ATOM 3631 C CA . LEU A 1 477 ? -6.576 3.589 25.743 1.00 97.56 477 LEU A CA 1
ATOM 3632 C C . LEU A 1 477 ? -7.418 4.660 26.452 1.00 97.56 477 LEU A C 1
ATOM 3634 O O . LEU A 1 477 ? -7.079 5.051 27.566 1.00 97.56 477 LEU A O 1
ATOM 3638 N N . ALA A 1 478 ? -8.549 5.077 25.875 1.00 97.56 478 ALA A N 1
ATOM 3639 C CA . ALA A 1 478 ? -9.507 5.947 26.562 1.00 97.56 478 ALA A CA 1
ATOM 3640 C C . ALA A 1 478 ? -10.187 5.242 27.757 1.00 97.56 478 ALA A C 1
ATOM 3642 O O . ALA A 1 478 ? -10.407 5.855 28.805 1.00 97.56 478 ALA A O 1
ATOM 3643 N N . VAL A 1 479 ? -10.477 3.939 27.646 1.00 97.88 479 VAL A N 1
ATOM 3644 C CA . VAL A 1 479 ? -10.973 3.122 28.772 1.00 97.88 479 VAL A CA 1
ATOM 3645 C C . VAL A 1 479 ? -9.923 3.032 29.886 1.00 97.88 479 VAL A C 1
ATOM 3647 O O . VAL A 1 479 ? -10.266 3.196 31.055 1.00 97.88 479 VAL A O 1
ATOM 3650 N N . LEU A 1 480 ? -8.647 2.842 29.537 1.00 98.19 480 LEU A N 1
ATOM 3651 C CA . LEU A 1 480 ? -7.540 2.828 30.496 1.00 98.19 480 LEU A CA 1
ATOM 3652 C C . LEU A 1 480 ? -7.366 4.187 31.188 1.00 98.19 480 LEU A C 1
ATOM 3654 O O . LEU A 1 480 ? -7.330 4.258 32.412 1.00 98.19 480 LEU A O 1
ATOM 3658 N N . ALA A 1 481 ? -7.316 5.273 30.418 1.00 98.19 481 ALA A N 1
ATOM 3659 C CA . ALA A 1 481 ? -7.184 6.618 30.970 1.00 98.19 481 ALA A CA 1
ATOM 3660 C C . ALA A 1 481 ? -8.356 6.967 31.902 1.00 98.19 481 ALA A C 1
ATOM 3662 O O . ALA A 1 481 ? -8.149 7.528 32.978 1.00 98.19 481 ALA A O 1
ATOM 3663 N N . SER A 1 482 ? -9.583 6.592 31.525 1.00 98.31 482 SER A N 1
ATOM 3664 C CA . SER A 1 482 ? -10.753 6.833 32.371 1.00 98.31 482 SER A CA 1
ATOM 3665 C C . SER A 1 482 ? -10.726 6.012 33.659 1.00 98.31 482 SER A C 1
ATOM 3667 O O . SER A 1 482 ? -10.998 6.590 34.703 1.00 98.31 482 SER A O 1
ATOM 3669 N N . VAL A 1 483 ? -10.347 4.724 33.653 1.00 98.12 483 VAL A N 1
ATOM 3670 C CA . VAL A 1 483 ? -10.292 3.948 34.912 1.00 98.12 483 VAL A CA 1
ATOM 3671 C C . VAL A 1 483 ? -9.215 4.465 35.867 1.00 98.12 483 VAL A C 1
ATOM 3673 O O . VAL A 1 483 ? -9.459 4.522 37.068 1.00 98.12 483 VAL A O 1
ATOM 3676 N N . VAL A 1 484 ? -8.070 4.922 35.347 1.00 98.19 484 VAL A N 1
ATOM 3677 C CA . VAL A 1 484 ? -7.019 5.567 36.154 1.00 98.19 484 VAL A CA 1
ATOM 3678 C C . VAL A 1 484 ? -7.540 6.863 36.783 1.00 98.19 484 VAL A C 1
ATOM 3680 O O . VAL A 1 484 ? -7.312 7.123 37.963 1.00 98.19 484 VAL A O 1
ATOM 3683 N N . ALA A 1 485 ? -8.298 7.666 36.029 1.00 97.94 485 ALA A N 1
ATOM 3684 C CA . ALA A 1 485 ? -8.925 8.872 36.568 1.00 97.94 485 ALA A CA 1
ATOM 3685 C C . ALA A 1 485 ? -9.948 8.553 37.674 1.00 97.94 485 ALA A C 1
ATOM 3687 O O . ALA A 1 485 ? -10.020 9.277 38.669 1.00 97.94 485 ALA A O 1
ATOM 3688 N N . VAL A 1 486 ? -10.708 7.460 37.530 1.00 98.19 486 VAL A N 1
ATOM 3689 C CA . VAL A 1 486 ? -11.635 6.988 38.569 1.00 98.19 486 VAL A CA 1
ATOM 3690 C C . VAL A 1 486 ? -10.882 6.529 39.809 1.00 98.19 486 VAL A C 1
ATOM 3692 O O . VAL A 1 486 ? -11.250 6.937 40.903 1.00 98.19 486 VAL A O 1
ATOM 3695 N N . GLU A 1 487 ? -9.822 5.735 39.661 1.00 97.81 487 GLU A N 1
ATOM 3696 C CA . GLU A 1 487 ? -8.994 5.292 40.787 1.00 97.81 487 GLU A CA 1
ATOM 3697 C C . GLU A 1 487 ? -8.435 6.488 41.558 1.00 97.81 487 GLU A C 1
ATOM 3699 O O . GLU A 1 487 ? -8.561 6.545 42.778 1.00 97.81 487 GLU A O 1
ATOM 3704 N N . PHE A 1 488 ? -7.912 7.497 40.859 1.00 97.56 488 PHE A N 1
ATOM 3705 C CA . PHE A 1 488 ? -7.424 8.718 41.496 1.00 97.56 488 PHE A CA 1
ATOM 3706 C C . PHE A 1 488 ? -8.532 9.486 42.233 1.00 97.56 488 PHE A C 1
ATOM 3708 O O . PHE A 1 488 ? -8.324 9.955 43.353 1.00 97.56 488 PHE A O 1
ATOM 3715 N N . ALA A 1 489 ? -9.723 9.601 41.638 1.00 97.38 489 ALA A N 1
ATOM 3716 C CA . ALA A 1 489 ? -10.873 10.214 42.300 1.00 97.38 489 ALA A CA 1
ATOM 3717 C C . ALA A 1 489 ? -11.316 9.408 43.533 1.00 97.38 489 ALA A C 1
ATOM 3719 O O . ALA A 1 489 ? -11.622 9.993 44.568 1.00 97.38 489 ALA A O 1
ATOM 3720 N N . PHE A 1 490 ? -11.287 8.078 43.449 1.00 98.00 490 PHE A N 1
ATOM 3721 C CA . PHE A 1 490 ? -11.638 7.180 44.543 1.00 98.00 490 PHE A CA 1
ATOM 3722 C C . PHE A 1 490 ? -10.616 7.276 45.673 1.00 98.00 490 PHE A C 1
ATOM 3724 O O . PHE A 1 490 ? -11.027 7.440 46.812 1.00 98.00 490 PHE A O 1
ATOM 3731 N N . MET A 1 491 ? -9.313 7.288 45.375 1.00 97.00 491 MET A N 1
ATOM 3732 C CA . MET A 1 491 ? -8.241 7.479 46.362 1.00 97.00 491 MET A CA 1
ATOM 3733 C C . MET A 1 491 ? -8.372 8.805 47.121 1.00 97.00 491 MET A C 1
ATOM 3735 O O . MET A 1 491 ? -8.084 8.854 48.313 1.00 97.00 491 MET A O 1
ATOM 3739 N N . LYS A 1 492 ? -8.838 9.873 46.458 1.00 96.62 492 LYS A N 1
ATOM 3740 C CA . LYS A 1 492 ? -9.123 11.161 47.113 1.00 96.62 492 LYS A CA 1
ATOM 3741 C C . LYS A 1 492 ? -10.317 11.109 48.065 1.00 96.62 492 LYS A C 1
ATOM 3743 O O . LYS A 1 492 ? -10.359 11.890 49.008 1.00 96.62 492 LYS A O 1
ATOM 3748 N N . THR A 1 493 ? -11.292 10.242 47.802 1.00 95.06 493 THR A N 1
ATOM 3749 C CA . THR A 1 493 ? -12.481 10.070 48.649 1.00 95.06 493 THR A CA 1
ATOM 3750 C C . THR A 1 493 ? -12.230 9.070 49.778 1.00 95.06 493 THR A C 1
ATOM 3752 O O . THR A 1 493 ? -12.602 9.316 50.919 1.00 95.06 493 THR A O 1
ATOM 3755 N N . SER A 1 494 ? -11.602 7.938 49.469 1.00 96.56 494 SER A N 1
ATOM 3756 C CA . SER A 1 494 ? -11.238 6.880 50.404 1.00 96.56 494 SER A CA 1
ATOM 3757 C C . SER A 1 494 ? -10.130 6.016 49.803 1.00 96.56 494 SER A C 1
ATOM 3759 O O . SER A 1 494 ? -10.302 5.415 48.740 1.00 96.56 494 SER A O 1
ATOM 3761 N N . THR A 1 495 ? -9.013 5.876 50.519 1.00 96.94 495 THR A N 1
ATOM 3762 C CA . THR A 1 495 ? -7.916 4.975 50.130 1.00 96.94 495 THR A CA 1
ATOM 3763 C C . THR A 1 495 ? -8.421 3.557 49.866 1.00 96.94 495 THR A C 1
ATOM 3765 O O . THR A 1 495 ? -8.002 2.918 48.905 1.00 96.94 495 THR A O 1
ATOM 3768 N N . LEU A 1 496 ? -9.374 3.075 50.672 1.00 97.44 496 LEU A N 1
ATOM 3769 C CA . LEU A 1 496 ? -9.966 1.752 50.488 1.00 97.44 496 LEU A CA 1
ATOM 3770 C C . LEU A 1 496 ? -10.719 1.646 49.155 1.00 97.44 496 LEU A C 1
ATOM 3772 O O . LEU A 1 496 ? -10.558 0.655 48.448 1.00 97.44 496 LEU A O 1
ATOM 3776 N N . ALA A 1 497 ? -11.497 2.667 48.781 1.00 97.38 497 ALA A N 1
ATOM 3777 C CA . ALA A 1 497 ? -12.218 2.678 47.508 1.00 97.38 497 ALA A CA 1
ATOM 3778 C C . ALA A 1 497 ? -11.253 2.597 46.314 1.00 97.38 497 ALA A C 1
ATOM 3780 O O . ALA A 1 497 ? -11.494 1.836 45.377 1.00 97.38 497 ALA A O 1
ATOM 3781 N N . GLY A 1 498 ? -10.143 3.338 46.358 1.00 96.81 498 GLY A N 1
ATOM 3782 C CA . GLY A 1 498 ? -9.129 3.287 45.306 1.00 96.81 498 GLY A CA 1
ATOM 3783 C C . GLY A 1 498 ? -8.419 1.933 45.231 1.00 96.81 498 GLY A C 1
ATOM 3784 O O . GLY A 1 498 ? -8.357 1.339 44.158 1.00 96.81 498 GLY A O 1
ATOM 3785 N N . VAL A 1 499 ? -7.986 1.381 46.371 1.00 97.38 499 VAL A N 1
ATOM 3786 C CA . VAL A 1 499 ? -7.335 0.057 46.437 1.00 97.38 499 VAL A CA 1
ATOM 3787 C C . VAL A 1 499 ? -8.251 -1.057 45.926 1.00 97.38 499 VAL A C 1
ATOM 3789 O O . VAL A 1 499 ? -7.799 -1.938 45.196 1.00 97.38 499 VAL A O 1
ATOM 3792 N N . LEU A 1 500 ? -9.547 -1.011 46.251 1.00 97.75 500 LEU A N 1
ATOM 3793 C CA . LEU A 1 500 ? -10.529 -1.958 45.717 1.00 97.75 500 LEU A CA 1
ATOM 3794 C C . LEU A 1 500 ? -10.660 -1.855 44.191 1.00 97.75 500 LEU A C 1
ATOM 3796 O O . LEU A 1 500 ? -10.929 -2.859 43.533 1.00 97.75 500 LEU A O 1
ATOM 3800 N N . LEU A 1 501 ? -10.464 -0.668 43.611 1.00 96.81 501 LEU A N 1
ATOM 3801 C CA . LEU A 1 501 ? -10.556 -0.464 42.168 1.00 96.81 501 LEU A CA 1
ATOM 3802 C C . LEU A 1 501 ? -9.261 -0.808 41.414 1.00 96.81 501 LEU A C 1
ATOM 3804 O O . LEU A 1 501 ? -9.347 -1.173 40.239 1.00 96.81 501 LEU A O 1
ATOM 3808 N N . ALA A 1 502 ? -8.099 -0.764 42.071 1.00 95.88 502 ALA A N 1
ATOM 3809 C CA . ALA A 1 502 ? -6.779 -0.988 41.469 1.00 95.88 502 ALA A CA 1
ATOM 3810 C C . ALA A 1 502 ? -6.674 -2.248 40.575 1.00 95.88 502 ALA A C 1
ATOM 3812 O O . ALA A 1 502 ? -6.117 -2.159 39.474 1.00 95.88 502 ALA A O 1
ATOM 3813 N N . PRO A 1 503 ? -7.271 -3.411 40.923 1.00 96.56 503 PRO A N 1
ATOM 3814 C CA . PRO A 1 503 ? -7.269 -4.580 40.037 1.00 96.56 503 PRO A CA 1
ATOM 3815 C C . PRO A 1 503 ? -7.921 -4.332 38.665 1.00 96.56 503 PRO A C 1
ATOM 3817 O O . PRO A 1 503 ? -7.511 -4.927 37.667 1.00 96.56 503 PRO A O 1
ATOM 3820 N N . SER A 1 504 ? -8.899 -3.422 38.584 1.00 95.62 504 SER A N 1
ATOM 3821 C CA . SER A 1 504 ? -9.522 -3.018 37.315 1.00 95.62 504 SER A CA 1
ATOM 3822 C C . SER A 1 504 ? -8.529 -2.287 36.415 1.00 95.62 504 SER A C 1
ATOM 3824 O O . SER A 1 504 ? -8.498 -2.537 35.211 1.00 95.62 504 SER A O 1
ATOM 3826 N N . VAL A 1 505 ? -7.696 -1.418 36.995 1.00 96.94 505 VAL A N 1
ATOM 3827 C CA . VAL A 1 505 ? -6.666 -0.657 36.273 1.00 96.94 505 VAL A CA 1
ATOM 3828 C C . VAL A 1 505 ? -5.622 -1.600 35.686 1.00 96.94 505 VAL A C 1
ATOM 3830 O O . VAL A 1 505 ? -5.335 -1.531 34.491 1.00 96.94 505 VAL A O 1
ATOM 3833 N N . VAL A 1 506 ? -5.128 -2.544 36.494 1.00 96.06 506 VAL A N 1
ATOM 3834 C CA . VAL A 1 506 ? -4.168 -3.566 36.049 1.00 96.06 506 VAL A CA 1
ATOM 3835 C C . VAL A 1 506 ? -4.739 -4.379 34.888 1.00 96.06 506 VAL A C 1
ATOM 3837 O O . VAL A 1 506 ? -4.092 -4.533 33.850 1.00 96.06 506 VAL A O 1
ATOM 3840 N N . TRP A 1 507 ? -5.973 -4.868 35.023 1.00 94.75 507 TRP A N 1
ATOM 3841 C CA . TRP A 1 507 ? -6.585 -5.702 33.992 1.00 94.75 507 TRP A CA 1
ATOM 3842 C C . TRP A 1 507 ? -6.871 -4.946 32.693 1.00 94.75 507 TRP A C 1
ATOM 3844 O O . TRP A 1 507 ? -6.609 -5.459 31.604 1.00 94.75 507 TRP A O 1
ATOM 3854 N N . ILE A 1 508 ? -7.368 -3.711 32.783 1.00 95.62 508 ILE A N 1
ATOM 3855 C CA . ILE A 1 508 ? -7.584 -2.866 31.604 1.00 95.62 508 ILE A CA 1
ATOM 3856 C C . ILE A 1 508 ? -6.242 -2.516 30.945 1.00 95.62 508 ILE A C 1
ATOM 3858 O O . ILE A 1 508 ? -6.174 -2.465 29.719 1.00 95.62 508 ILE A O 1
ATOM 3862 N N . GLY A 1 509 ? -5.159 -2.371 31.717 1.00 96.88 509 GLY A N 1
ATOM 3863 C CA . GLY A 1 509 ? -3.799 -2.231 31.190 1.00 96.88 509 GLY A CA 1
ATOM 3864 C C . GLY A 1 509 ? -3.363 -3.438 30.352 1.00 96.88 509 GLY A C 1
ATOM 3865 O O . GLY A 1 509 ? -2.888 -3.274 29.226 1.00 96.88 509 GLY A O 1
ATOM 3866 N N . ILE A 1 510 ? -3.608 -4.656 30.846 1.00 94.88 510 ILE A N 1
ATOM 3867 C CA . ILE A 1 510 ? -3.357 -5.900 30.097 1.00 94.88 510 ILE A CA 1
ATOM 3868 C C . ILE A 1 510 ? -4.211 -5.946 28.822 1.00 94.88 510 ILE A C 1
ATOM 3870 O O . ILE A 1 510 ? -3.700 -6.260 27.746 1.00 94.88 510 ILE A O 1
ATOM 3874 N N . ALA A 1 511 ? -5.498 -5.596 28.911 1.00 92.94 511 ALA A N 1
ATOM 3875 C CA . ALA A 1 511 ? -6.389 -5.552 27.753 1.00 92.94 511 ALA A CA 1
ATOM 3876 C C . ALA A 1 511 ? -5.921 -4.527 26.704 1.00 92.94 511 ALA A C 1
ATOM 3878 O O . ALA A 1 511 ? -5.920 -4.829 25.510 1.00 92.94 511 ALA A O 1
ATOM 3879 N N . ALA A 1 512 ? -5.467 -3.346 27.133 1.00 96.25 512 ALA A N 1
ATOM 3880 C CA . ALA A 1 512 ? -4.933 -2.318 26.247 1.00 96.25 512 ALA A CA 1
ATOM 3881 C C . ALA A 1 512 ? -3.662 -2.790 25.526 1.00 96.25 512 ALA A C 1
ATOM 3883 O O . ALA A 1 512 ? -3.545 -2.619 24.308 1.00 96.25 512 ALA A O 1
ATOM 3884 N N . ALA A 1 513 ? -2.747 -3.448 26.244 1.00 95.88 513 ALA A N 1
ATOM 3885 C CA . ALA A 1 513 ? -1.555 -4.053 25.656 1.00 95.88 513 ALA A CA 1
ATOM 3886 C C . ALA A 1 513 ? -1.919 -5.144 24.636 1.00 95.88 513 ALA A C 1
ATOM 3888 O O . ALA A 1 513 ? -1.378 -5.163 23.528 1.00 95.88 513 ALA A O 1
ATOM 3889 N N . LEU A 1 514 ? -2.888 -6.003 24.973 1.00 93.50 514 LEU A N 1
ATOM 3890 C CA . LEU A 1 514 ? -3.343 -7.097 24.115 1.00 93.50 514 LEU A CA 1
ATOM 3891 C C . LEU A 1 514 ? -3.930 -6.565 22.806 1.00 93.50 514 LEU A C 1
ATOM 3893 O O . LEU A 1 514 ? -3.494 -6.963 21.729 1.00 93.50 514 LEU A O 1
ATOM 3897 N N . VAL A 1 515 ? -4.878 -5.629 22.888 1.00 92.44 515 VAL A N 1
ATOM 3898 C CA . VAL A 1 515 ? -5.539 -5.022 21.720 1.00 92.44 515 VAL A CA 1
ATOM 3899 C C . VAL A 1 515 ? -4.528 -4.289 20.838 1.00 92.44 515 VAL A C 1
ATOM 3901 O O . VAL A 1 515 ? -4.548 -4.444 19.617 1.00 92.44 515 VAL A O 1
ATOM 3904 N N . THR A 1 516 ? -3.595 -3.552 21.445 1.00 92.69 516 THR A N 1
ATOM 3905 C CA . THR A 1 516 ? -2.532 -2.845 20.715 1.00 92.69 516 THR A CA 1
ATOM 3906 C C . THR A 1 516 ? -1.613 -3.813 19.977 1.00 92.69 516 THR A C 1
ATOM 3908 O O . THR A 1 516 ? -1.235 -3.564 18.832 1.00 92.69 516 THR A O 1
ATOM 3911 N N . GLN A 1 517 ? -1.251 -4.935 20.601 1.00 91.06 517 GLN A N 1
ATOM 3912 C CA . GLN A 1 517 ? -0.380 -5.916 19.968 1.00 91.06 517 GLN A CA 1
ATOM 3913 C C . GLN A 1 517 ? -1.102 -6.723 18.885 1.00 91.06 517 GLN A C 1
ATOM 3915 O O . GLN A 1 517 ? -0.512 -6.956 17.833 1.00 91.06 517 GLN A O 1
ATOM 3920 N N . ILE A 1 518 ? -2.371 -7.088 19.094 1.00 88.06 518 ILE A N 1
ATOM 3921 C CA . ILE A 1 518 ? -3.213 -7.693 18.049 1.00 88.06 518 ILE A CA 1
ATOM 3922 C C . ILE A 1 518 ? -3.253 -6.767 16.834 1.00 88.06 518 ILE A C 1
ATOM 3924 O O . ILE A 1 518 ? -2.975 -7.212 15.724 1.00 88.06 518 ILE A O 1
ATOM 3928 N N . TYR A 1 519 ? -3.510 -5.473 17.036 1.00 88.50 519 TYR A N 1
ATOM 3929 C CA . TYR A 1 519 ? -3.469 -4.493 15.954 1.00 88.50 519 TYR A CA 1
ATOM 3930 C C . TYR A 1 519 ? -2.100 -4.455 15.258 1.00 88.50 519 TYR A C 1
ATOM 3932 O O . TYR A 1 519 ? -2.045 -4.517 14.039 1.00 88.50 519 TYR A O 1
ATOM 3940 N N . ARG A 1 520 ? -0.983 -4.435 15.995 1.00 85.44 520 ARG A N 1
ATOM 3941 C CA . ARG A 1 520 ? 0.369 -4.395 15.402 1.00 85.44 520 ARG A CA 1
ATOM 3942 C C . ARG A 1 520 ? 0.756 -5.638 14.599 1.00 85.44 520 ARG A C 1
ATOM 3944 O O . ARG A 1 520 ? 1.527 -5.511 13.659 1.00 85.44 520 ARG A O 1
ATOM 3951 N N . ILE A 1 521 ? 0.303 -6.824 15.003 1.00 83.06 521 ILE A N 1
ATOM 3952 C CA . ILE A 1 521 ? 0.637 -8.078 14.307 1.00 83.06 521 ILE A CA 1
ATOM 3953 C C . ILE A 1 521 ? -0.229 -8.246 13.053 1.00 83.06 521 ILE A C 1
ATOM 3955 O O . ILE A 1 521 ? 0.238 -8.797 12.062 1.00 83.06 521 ILE A O 1
ATOM 3959 N N . ASN A 1 522 ? -1.480 -7.778 13.098 1.00 77.06 522 ASN A N 1
ATOM 3960 C CA . ASN A 1 522 ? -2.440 -7.956 12.008 1.00 77.06 522 ASN A CA 1
ATOM 3961 C C . ASN A 1 522 ? -2.503 -6.766 11.039 1.00 77.06 522 ASN A C 1
ATOM 3963 O O . ASN A 1 522 ? -2.964 -6.938 9.916 1.00 77.06 522 ASN A O 1
ATOM 3967 N N . ASN A 1 523 ? -2.062 -5.570 11.440 1.00 75.19 523 ASN A N 1
ATOM 3968 C CA . ASN A 1 523 ? -1.941 -4.423 10.543 1.00 75.19 523 ASN A CA 1
ATOM 3969 C C . ASN A 1 523 ? -0.537 -4.430 9.912 1.00 75.19 523 ASN A C 1
ATOM 3971 O O . ASN A 1 523 ? 0.449 -4.377 10.657 1.00 75.19 523 ASN A O 1
ATOM 3975 N N . PRO A 1 524 ? -0.406 -4.485 8.574 1.00 56.72 524 PRO A N 1
ATOM 3976 C CA . PRO A 1 524 ? 0.896 -4.424 7.927 1.00 56.72 524 PRO A CA 1
ATOM 3977 C C . PRO A 1 524 ? 1.609 -3.104 8.274 1.00 56.72 524 PRO A C 1
ATOM 3979 O O . PRO A 1 524 ? 0.979 -2.090 8.585 1.00 56.72 524 PRO A O 1
ATOM 3982 N N . LYS A 1 525 ? 2.950 -3.104 8.237 1.00 47.56 525 LYS A N 1
ATOM 3983 C CA . LYS A 1 525 ? 3.804 -1.954 8.626 1.00 47.56 525 LYS A CA 1
ATOM 3984 C C . LYS A 1 525 ? 3.554 -0.667 7.818 1.00 47.56 525 LYS A C 1
ATOM 3986 O O . LYS A 1 525 ? 4.142 0.364 8.127 1.00 47.56 525 LYS A O 1
ATOM 3991 N N . ASP A 1 526 ? 2.716 -0.726 6.794 1.00 44.88 526 ASP A N 1
ATOM 3992 C CA . ASP A 1 526 ? 2.324 0.382 5.928 1.00 44.88 526 ASP A CA 1
ATOM 3993 C C . ASP A 1 526 ? 1.068 1.140 6.406 1.00 44.88 526 ASP A C 1
ATOM 3995 O O . ASP A 1 526 ? 0.714 2.152 5.808 1.00 44.88 526 ASP A O 1
ATOM 3999 N N . GLY A 1 527 ? 0.409 0.703 7.488 1.00 52.81 527 GLY A N 1
ATOM 4000 C CA . GLY A 1 527 ? -0.689 1.447 8.113 1.00 52.81 527 GLY A CA 1
ATOM 4001 C C . GLY A 1 527 ? -2.042 1.343 7.400 1.00 52.81 527 GLY A C 1
ATOM 4002 O O . GLY A 1 527 ? -2.828 2.288 7.471 1.00 52.81 527 GLY A O 1
ATOM 4003 N N . THR A 1 528 ? -2.337 0.218 6.735 1.00 60.44 528 THR A N 1
ATOM 4004 C CA . THR A 1 528 ? -3.621 0.001 6.024 1.00 60.44 528 THR A CA 1
ATOM 4005 C C . THR A 1 528 ? -4.872 0.225 6.862 1.00 60.44 528 THR A C 1
ATOM 4007 O O . THR A 1 528 ? -5.887 0.701 6.351 1.00 60.44 528 THR A O 1
ATOM 4010 N N . GLU A 1 529 ? -4.817 -0.115 8.148 1.00 73.75 529 GLU A N 1
ATOM 4011 C CA . GLU A 1 529 ? -5.893 0.153 9.082 1.00 73.75 529 GLU A CA 1
ATOM 4012 C C . GLU A 1 529 ? -5.515 1.340 9.969 1.00 73.75 529 GLU A C 1
ATOM 4014 O O . GLU A 1 529 ? -4.637 1.202 10.818 1.00 73.75 529 GLU A O 1
ATOM 4019 N N . PRO A 1 530 ? -6.143 2.511 9.797 1.00 81.25 530 PRO A N 1
ATOM 4020 C CA . PRO A 1 530 ? -5.823 3.683 10.596 1.00 81.25 530 PRO A CA 1
ATOM 4021 C C . PRO A 1 530 ? -6.370 3.583 12.022 1.00 81.25 530 PRO A C 1
ATOM 4023 O O . PRO A 1 530 ? -7.352 2.893 12.307 1.00 81.25 530 PRO A O 1
ATOM 4026 N N . LEU A 1 531 ? -5.764 4.356 12.927 1.00 88.56 531 LEU A N 1
ATOM 4027 C CA . LEU A 1 531 ? -6.207 4.479 14.321 1.00 88.56 531 LEU A CA 1
ATOM 4028 C C . LEU A 1 531 ? -7.540 5.236 14.469 1.00 88.56 531 LEU A C 1
ATOM 4030 O O . LEU A 1 531 ? -8.175 5.175 15.517 1.00 88.56 531 LEU A O 1
ATOM 4034 N N . TRP A 1 532 ? -7.992 5.933 13.429 1.00 86.50 532 TRP A N 1
ATOM 4035 C CA . TRP A 1 532 ? -9.266 6.651 13.392 1.00 86.50 532 TRP A CA 1
ATOM 4036 C C . TRP A 1 532 ? -10.301 5.911 12.535 1.00 86.50 532 TRP A C 1
ATOM 4038 O O . TRP A 1 532 ? -9.933 5.156 11.634 1.00 86.50 532 TRP A O 1
ATOM 4048 N N . PRO A 1 533 ? -11.608 6.099 12.792 1.00 87.12 533 PRO A N 1
ATOM 4049 C CA . PRO A 1 533 ? -12.637 5.462 11.985 1.00 87.12 533 PRO A CA 1
ATOM 4050 C C . PRO A 1 533 ? -12.636 6.053 10.572 1.00 87.12 533 PRO A C 1
ATOM 4052 O O . PRO A 1 533 ? -12.530 7.265 10.392 1.00 87.12 533 PRO A O 1
ATOM 4055 N N . VAL A 1 534 ? -12.778 5.193 9.568 1.00 81.38 534 VAL A N 1
ATOM 4056 C CA . VAL A 1 534 ? -12.804 5.567 8.147 1.00 81.38 534 VAL A CA 1
ATOM 4057 C C . VAL A 1 534 ? -14.106 5.174 7.473 1.00 81.38 534 VAL A C 1
ATOM 4059 O O . VAL A 1 534 ? -14.791 4.251 7.937 1.00 81.38 534 VAL A O 1
ATOM 4062 N N . GLN A 1 535 ? -14.443 5.907 6.409 1.00 76.38 535 GLN A N 1
ATOM 4063 C CA . GLN A 1 535 ? -15.642 5.678 5.603 1.00 76.38 535 GLN A CA 1
ATOM 4064 C C . GLN A 1 535 ? -15.595 4.310 4.896 1.00 76.38 535 GLN A C 1
ATOM 4066 O O . GLN A 1 535 ? -14.538 3.694 4.771 1.00 76.38 535 GLN A O 1
ATOM 4071 N N . GLY A 1 536 ? -16.757 3.809 4.463 1.00 63.09 536 GLY A N 1
ATOM 4072 C CA . GLY A 1 536 ? -16.872 2.539 3.729 1.00 63.09 536 GLY A CA 1
ATOM 4073 C C . GLY A 1 536 ? -16.869 1.271 4.593 1.00 63.09 536 GLY A C 1
ATOM 4074 O O . GLY A 1 536 ? -17.008 0.176 4.060 1.00 63.09 536 GLY A O 1
ATOM 4075 N N . ARG A 1 537 ? -16.759 1.390 5.925 1.00 64.88 537 ARG A N 1
ATOM 4076 C CA . ARG A 1 537 ? -16.924 0.263 6.861 1.00 64.88 537 ARG A CA 1
ATOM 4077 C C . ARG A 1 537 ? -18.276 0.303 7.574 1.00 64.88 537 ARG A C 1
ATOM 4079 O O . ARG A 1 537 ? -18.762 1.373 7.954 1.00 64.88 537 ARG A O 1
ATOM 4086 N N . ALA A 1 538 ? -18.852 -0.879 7.799 1.00 58.88 538 ALA A N 1
ATOM 4087 C CA . ALA A 1 538 ? -20.073 -1.039 8.582 1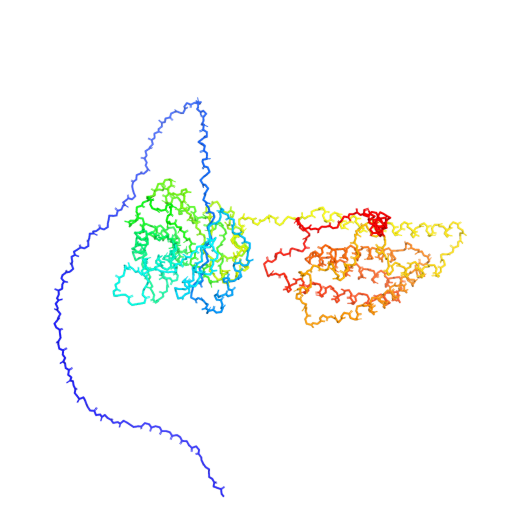.00 58.88 538 ALA A CA 1
ATOM 4088 C C . ALA A 1 538 ? -19.907 -0.389 9.965 1.00 58.88 538 ALA A C 1
ATOM 4090 O O . ALA A 1 538 ? -18.865 -0.503 10.609 1.00 58.88 538 ALA A O 1
ATOM 4091 N N . SER A 1 539 ? -20.929 0.341 10.397 1.00 66.81 539 SER A N 1
ATOM 4092 C CA . SER A 1 539 ? -20.917 1.089 11.652 1.00 66.81 539 SER A CA 1
ATOM 4093 C C . SER A 1 539 ? -22.233 0.869 12.377 1.00 66.81 539 SER A C 1
ATOM 4095 O O . SER A 1 539 ? -23.277 0.821 11.728 1.00 66.81 539 SER A O 1
ATOM 4097 N N . ALA A 1 540 ? -22.203 0.783 13.701 1.00 67.00 540 ALA A N 1
ATOM 4098 C CA . ALA A 1 540 ? -23.412 0.594 14.480 1.00 67.00 540 ALA A CA 1
ATOM 4099 C C . ALA A 1 540 ? -24.309 1.842 14.394 1.00 67.00 540 ALA A C 1
ATOM 4101 O O . ALA A 1 540 ? -23.847 2.991 14.366 1.00 67.00 540 ALA A O 1
ATOM 4102 N N . GLU A 1 541 ? -25.616 1.610 14.339 1.00 75.19 541 GLU A N 1
ATOM 4103 C CA . GLU A 1 541 ? -26.614 2.673 14.396 1.00 75.19 541 GLU A CA 1
ATOM 4104 C C . GLU A 1 541 ? -26.909 3.068 15.845 1.00 75.19 541 GLU A C 1
ATOM 4106 O O . GLU A 1 541 ? -26.862 2.244 16.765 1.00 75.19 541 GLU A O 1
ATOM 4111 N N . LEU A 1 542 ? -27.255 4.341 16.045 1.00 71.62 542 LEU A N 1
ATOM 4112 C CA . LEU A 1 542 ? -27.796 4.808 17.315 1.00 71.62 542 LEU A CA 1
ATOM 4113 C C . LEU A 1 542 ? -29.251 4.352 17.420 1.00 71.62 542 LEU A C 1
ATOM 4115 O O . LEU A 1 542 ? -30.080 4.704 16.585 1.00 71.62 542 LEU A O 1
ATOM 4119 N N . LYS A 1 543 ? -29.572 3.595 18.467 1.00 75.19 543 LYS A N 1
ATOM 4120 C CA . LYS A 1 543 ? -30.939 3.159 18.761 1.00 75.19 543 LYS A CA 1
ATOM 4121 C C . LYS A 1 543 ? -31.245 3.360 20.238 1.00 75.19 543 LYS A C 1
ATOM 4123 O O . LYS A 1 543 ? -30.438 3.009 21.100 1.00 75.19 543 LYS A O 1
ATOM 4128 N N . LEU A 1 544 ? -32.438 3.875 20.534 1.00 70.12 544 LEU A N 1
ATOM 4129 C CA . LEU A 1 544 ? -32.920 3.980 21.911 1.00 70.12 544 LEU A CA 1
ATOM 4130 C C . LEU A 1 544 ? -32.995 2.583 22.562 1.00 70.12 544 LEU A C 1
ATOM 4132 O O . LEU A 1 544 ? -33.375 1.622 21.882 1.00 70.12 544 LEU A O 1
ATOM 4136 N N . PRO A 1 545 ? -32.691 2.443 23.868 1.00 64.38 545 PRO A N 1
ATOM 4137 C CA . PRO A 1 545 ? -32.656 1.141 24.541 1.00 64.38 545 PRO A CA 1
ATOM 4138 C C . PRO A 1 545 ? -33.946 0.316 24.397 1.00 64.38 545 PRO A C 1
ATOM 4140 O O . PRO A 1 545 ? -33.885 -0.885 24.139 1.00 64.38 545 PRO A O 1
ATOM 4143 N N . PHE A 1 546 ? -35.115 0.960 24.480 1.00 63.06 546 PHE A N 1
ATOM 4144 C CA . PHE A 1 546 ? -36.416 0.302 24.311 1.00 63.06 546 PHE A CA 1
ATOM 4145 C C . PHE A 1 546 ? -36.658 -0.202 22.876 1.00 63.06 546 PHE A C 1
ATOM 4147 O O . PHE A 1 546 ? -37.167 -1.305 22.685 1.00 63.06 546 PHE A O 1
ATOM 4154 N N . MET A 1 547 ? -36.209 0.539 21.857 1.00 59.03 547 MET A N 1
ATOM 4155 C CA . MET A 1 547 ? -36.334 0.124 20.451 1.00 59.03 547 MET A CA 1
ATOM 4156 C C . MET A 1 547 ? -35.521 -1.148 20.165 1.00 59.03 547 MET A C 1
ATOM 4158 O O . MET A 1 547 ? -35.988 -2.039 19.461 1.00 59.03 547 MET A O 1
ATOM 4162 N N . LYS A 1 548 ? -34.347 -1.303 20.794 1.00 62.78 548 LYS A N 1
ATOM 4163 C CA . LYS A 1 548 ? -33.538 -2.535 20.696 1.00 62.78 548 LYS A CA 1
ATOM 4164 C C . LYS A 1 548 ? -34.242 -3.753 21.297 1.00 62.78 548 LYS A C 1
ATOM 4166 O O . LYS A 1 548 ? -34.046 -4.873 20.827 1.00 62.78 548 LYS A O 1
ATOM 4171 N N . TYR A 1 549 ? -35.027 -3.551 22.355 1.00 58.84 549 TYR A N 1
ATOM 4172 C CA . TYR A 1 549 ? -35.815 -4.614 22.973 1.00 58.84 549 TYR A CA 1
ATOM 4173 C C . TYR A 1 549 ? -36.965 -5.056 22.056 1.00 58.84 549 TYR A C 1
ATOM 4175 O O . TYR A 1 549 ? -37.148 -6.256 21.850 1.00 58.84 549 TYR A O 1
ATOM 4183 N N . LEU A 1 550 ? -37.663 -4.103 21.428 1.00 61.38 550 LEU A N 1
ATOM 4184 C CA . LEU A 1 550 ? -38.710 -4.388 20.441 1.00 61.38 550 LEU A CA 1
ATOM 4185 C C . LEU A 1 550 ? -38.179 -5.138 19.210 1.00 61.38 550 LEU A C 1
ATOM 4187 O O . LEU A 1 550 ? -38.801 -6.108 18.780 1.00 61.38 550 LEU A O 1
ATOM 4191 N N . ASP A 1 551 ? -37.007 -4.763 18.690 1.00 64.56 551 ASP A N 1
ATOM 4192 C CA . ASP A 1 551 ? -36.369 -5.463 17.564 1.00 64.56 551 ASP A CA 1
ATOM 4193 C C . ASP A 1 551 ? -36.076 -6.941 17.906 1.00 64.56 551 ASP A C 1
ATOM 4195 O O . ASP A 1 551 ? -36.309 -7.840 17.095 1.00 64.56 551 ASP A O 1
ATOM 4199 N N . ARG A 1 552 ? -35.632 -7.229 19.140 1.00 61.53 552 ARG A N 1
ATOM 4200 C CA . ARG A 1 552 ? -35.396 -8.611 19.609 1.00 61.53 552 ARG A CA 1
ATOM 4201 C C . ARG A 1 552 ? -36.678 -9.414 19.799 1.00 61.53 552 ARG A C 1
ATOM 4203 O O . ARG A 1 552 ? -36.638 -10.634 19.652 1.00 61.53 552 ARG A O 1
ATOM 4210 N N . LEU A 1 553 ? -37.784 -8.761 20.149 1.00 57.19 553 LEU A N 1
ATOM 4211 C CA . LEU A 1 553 ? -39.094 -9.405 20.239 1.00 57.19 553 LEU A CA 1
ATOM 4212 C C . LEU A 1 553 ? -39.647 -9.727 18.846 1.00 57.19 553 LEU A C 1
ATOM 4214 O O . LEU A 1 553 ? -40.128 -10.838 18.638 1.00 57.19 553 LEU A O 1
ATOM 4218 N N . ARG A 1 554 ? -39.481 -8.822 17.871 1.00 55.91 554 ARG A N 1
ATOM 4219 C CA . ARG A 1 554 ? -39.878 -9.048 16.469 1.00 55.91 554 ARG A CA 1
ATOM 4220 C C . ARG A 1 554 ? -39.139 -10.220 15.820 1.00 55.91 554 ARG A C 1
ATOM 4222 O O . ARG A 1 554 ? -39.758 -10.999 15.106 1.00 55.91 554 ARG A O 1
ATOM 4229 N N . LEU A 1 555 ? -37.851 -10.396 16.123 1.00 54.50 555 LEU A N 1
ATOM 4230 C CA . LEU A 1 555 ? -37.040 -11.529 15.647 1.00 54.50 555 LEU A CA 1
ATOM 4231 C C . LEU A 1 555 ? -37.375 -12.875 16.321 1.00 54.50 555 LEU A C 1
ATOM 4233 O O . LEU A 1 555 ? -36.868 -13.908 15.890 1.00 54.50 555 LEU A O 1
ATOM 4237 N N . LYS A 1 556 ? -38.182 -12.882 17.392 1.00 47.41 556 LYS A N 1
ATOM 4238 C CA . LYS A 1 556 ? -38.628 -14.105 18.085 1.00 47.41 556 LYS A CA 1
ATOM 4239 C C . LYS A 1 556 ? -40.031 -14.563 17.689 1.00 47.41 556 LYS A C 1
ATOM 4241 O O . LYS A 1 556 ? -40.404 -15.680 18.035 1.00 47.41 556 LYS A O 1
ATOM 4246 N N . THR A 1 557 ? -40.795 -13.746 16.973 1.00 40.19 557 THR A N 1
ATOM 4247 C CA . THR A 1 557 ? -42.004 -14.206 16.284 1.00 40.19 557 THR A CA 1
ATOM 4248 C C . THR A 1 557 ? -41.573 -15.059 15.092 1.00 40.19 557 THR A C 1
ATOM 4250 O O . THR A 1 557 ? -40.882 -14.527 14.220 1.00 40.19 557 THR A O 1
ATOM 4253 N N . PRO A 1 558 ? -41.938 -16.354 15.015 1.00 42.12 558 PRO A N 1
ATOM 4254 C CA . PRO A 1 558 ? -41.771 -17.101 13.779 1.00 42.12 558 PRO A CA 1
ATOM 4255 C C . PRO A 1 558 ? -42.521 -16.329 12.698 1.00 42.12 558 PRO A C 1
ATOM 4257 O O . PRO A 1 558 ? -43.692 -15.991 12.898 1.00 42.12 558 PRO A O 1
ATOM 4260 N N . GLN A 1 559 ? -41.863 -16.026 11.580 1.00 42.34 559 GLN A N 1
ATOM 4261 C CA . GLN A 1 559 ? -42.602 -15.700 10.367 1.00 42.34 559 GLN A CA 1
ATOM 4262 C C . GLN A 1 559 ? -43.522 -16.898 10.116 1.00 42.34 559 GLN A C 1
ATOM 4264 O O . GLN A 1 559 ? -43.049 -17.988 9.798 1.00 42.34 559 GLN A O 1
ATOM 4269 N N . ARG A 1 560 ? -44.822 -16.732 10.389 1.00 37.75 560 ARG A N 1
ATOM 4270 C CA . ARG A 1 560 ? -45.828 -17.661 9.883 1.00 37.75 560 ARG A CA 1
ATOM 4271 C C . ARG A 1 560 ? -45.683 -17.619 8.364 1.00 37.75 560 ARG A C 1
ATOM 4273 O O . ARG A 1 560 ? -45.727 -16.527 7.799 1.00 37.75 560 ARG A O 1
ATOM 4280 N N . ALA A 1 561 ? -45.381 -18.791 7.811 1.00 38.88 561 ALA A N 1
ATOM 4281 C CA . ALA A 1 561 ? -45.239 -19.055 6.387 1.00 38.88 561 ALA A CA 1
ATOM 4282 C C . ALA A 1 561 ? -46.457 -18.577 5.593 1.00 38.88 561 ALA A C 1
ATOM 4284 O O . ALA A 1 561 ? -47.574 -18.617 6.168 1.00 38.88 561 ALA A O 1
#